Protein 3KKZ (pdb70)

Secondary structure (DSSP, 8-state):
--HHHHHHHHHHHHHH---SSS--HHHHHHHHTT-----TT-EEEEET-TT-S----GGG-SSEEEEEES-HHHHHHHHHHHHHTT-TTTEEEEE------PPTT-EEEEEESS-GGGT-HHHHHHHHGGGEEEEEEEEEEEEEESSS---HHHHHH----TT-EEHHHHHHHHHHTTEEEEEEEEPPGGGTIIIIIHHHHHHHHHHHHHTTT-HHHHHH--HHHHHHHHHHHTTTEEEEEEEEEE-GGG-/-HHHHHHHHT---SSS--HHHHHHHHTT-----TT-EEEEET-TT-S---TGGG-SSEEEEEES-HHHHHHHHHHHHHTT-TTTEEEEE------PPTT-EEEEEESS-GGGT-HHHHHHHHGGGEEEEEEEEEEEEEESSS---HHHHHH----TT-EEHHHHHHHHHHTTEEEEEEEEPPGGGTIIIIIHHHHHHHHHHHHHTTT-HHHHHH--HHHHHHHHHHHTTSEEEEEEEEEE-GGG-

Solvent-accessible surface area: 21771 Å² total

Nearest PDB structures (foldseek):
  3kkz-assembly1_A  TM=1.004E+00  e=1.941E-53  Bacteroides fragilis NCTC 9343
  3t7s-assembly2_B  TM=9.713E-01  e=1.659E-38  Phocaeicola vulgatus ATCC 8482
  5gm2-assembly3_O  TM=7.919E-01  e=3.895E-16  Streptomyces blastmyceticus
  5wp5-assembly2_B  TM=7.271E-01  e=6.766E-17  Arabidopsis thaliana
  5wp4-assembly1_A  TM=7.061E-01  e=1.127E-15  Arabidopsis thaliana

Radius of gyration: 24.98 Å; Cα contacts (8 Å, |Δi|>4): 910; chains: 2; bounding box: 91×55×48 Å

B-factor: mean 27.11, std 12.51, range [10.56, 92.95]

Sequence (496 aa):
KTIHDFELNLICDFFSNERQGPGSPEVTLKALSFIDNLTEKSLIADIGCGTGGQTVLAGHVTGQVTGLDFLSGFIDIFNRNARQSGLQNRVTGIVGSDDLPFRNEELDLIWSEGAIYNIGFERGLNEWRKYLKKGGYLAVSECSWFTDERPAEINDFWDAYPEIDTIPNQVAKIHKAGYLPVATFILPENCWTDHYFTPKVAAQKIFLTKYAGNKIAEEFSLQSIEEELYHKYKEYYGYTFFIAKKIRLLEELNLICDFFSNERQGPGSPEVTLKALSFIDNLTEKSLIADIGCGTGGQTVLAGHVTGQVTGLDFLSGFIDIFNRNARQSGLQNRVTGIVGSDDLPFRNEELDLIWSEGAIYNIGFERGLNEWRKYLKKGGYLAVSECSWFTDERPAEINDFWDAYPEIDTIPNQVAKIHKAGYLPVATFILPENCWTDHYFTPKVAAQKIFLTKYAGNKIAEEFSLQSIEEELYHKYKEYYGYTFFIAKKIRLLE

CATH classification: 3.40.50.150

Organism: Bacteroides fragilis (strain ATCC 25285 / DSM 2151 / CCUG 4856 / JCM 11019 / LMG 10263 / NCTC 9343 / Onslow / VPI 2553 / EN-2) (NCBI:txid272559)

InterPro domains:
  IPR029063 S-adenosyl-L-methionine-dependent methyltransferase superfamily [G3DSA:3.40.50.150] (1-258)
  IPR029063 S-adenosyl-L-methionine-dependent methyltransferase superfamily [SSF53335] (15-256)
  IPR041698 Methyltransferase domain 25 [PF13649] (50-144)
  IPR051052 Diverse substrate methyltransferase [PTHR44942] (40-235)

Structure (mmCIF, N/CA/C/O backbone):
data_3KKZ
#
_entry.id   3KKZ
#
_cell.length_a   136.741
_cell.length_b   58.068
_cell.length_c   70.158
_cell.angle_alpha   90.00
_cell.angle_beta   98.27
_cell.angle_gamma   90.00
#
_symmetry.space_group_name_H-M   'C 1 2 1'
#
loop_
_entity.id
_entity.type
_entity.pdbx_description
1 polymer 'uncharacterized protein Q5LES9'
2 non-polymer S-ADENOSYLMETHIONINE
3 water water
#
loop_
_atom_site.group_PDB
_atom_site.id
_atom_site.type_symbol
_atom_site.label_atom_id
_atom_site.label_alt_id
_atom_site.label_comp_id
_atom_site.label_asym_id
_atom_site.label_entity_id
_atom_site.label_seq_id
_atom_site.pdbx_PDB_ins_code
_atom_site.Cartn_x
_atom_site.Cartn_y
_atom_site.Cartn_z
_atom_site.occupancy
_atom_site.B_iso_or_equiv
_atom_site.auth_seq_id
_atom_site.auth_comp_id
_atom_site.auth_asym_id
_atom_site.auth_atom_id
_atom_site.pdbx_PDB_model_num
ATOM 1 N N . LYS A 1 6 ? 58.346 47.986 8.697 1.00 63.71 6 LYS A N 1
ATOM 2 C CA . LYS A 1 6 ? 59.269 47.777 7.589 1.00 63.36 6 LYS A CA 1
ATOM 3 C C . LYS A 1 6 ? 58.866 48.633 6.392 1.00 62.86 6 LYS A C 1
ATOM 4 O O . LYS A 1 6 ? 59.519 48.613 5.348 1.00 61.95 6 LYS A O 1
ATOM 6 N N . THR A 1 7 ? 57.781 49.382 6.554 1.00 60.28 7 THR A N 1
ATOM 7 C CA . THR A 1 7 ? 57.308 50.285 5.517 1.00 58.73 7 THR A CA 1
ATOM 8 C C . THR A 1 7 ? 57.405 51.714 6.030 1.00 56.02 7 THR A C 1
ATOM 9 O O . THR A 1 7 ? 57.678 51.936 7.210 1.00 56.31 7 THR A O 1
ATOM 13 N N . ILE A 1 8 ? 57.177 52.683 5.150 1.00 52.33 8 ILE A N 1
ATOM 14 C CA . ILE A 1 8 ? 57.051 54.065 5.590 1.00 50.88 8 ILE A CA 1
ATOM 15 C C . ILE A 1 8 ? 55.866 54.168 6.552 1.00 50.24 8 ILE A C 1
ATOM 16 O O . ILE A 1 8 ? 55.896 54.942 7.509 1.00 48.87 8 ILE A O 1
ATOM 21 N N . HIS A 1 9 ? 54.838 53.358 6.305 1.00 50.30 9 HIS A N 1
ATOM 22 C CA . HIS A 1 9 ? 53.617 53.372 7.111 1.00 49.79 9 HIS A CA 1
ATOM 23 C C . HIS A 1 9 ? 53.871 52.949 8.561 1.00 44.55 9 HIS A C 1
ATOM 24 O O . HIS A 1 9 ? 53.322 53.530 9.495 1.00 39.05 9 HIS A O 1
ATOM 31 N N . ASP A 1 10 ? 54.692 51.921 8.743 1.00 44.48 10 ASP A N 1
ATOM 32 C CA . ASP A 1 10 ? 55.036 51.462 10.081 1.00 43.53 10 ASP A CA 1
ATOM 33 C C . ASP A 1 10 ? 55.765 52.563 10.835 1.00 39.18 10 ASP A C 1
ATOM 34 O O . ASP A 1 10 ? 55.495 52.815 12.011 1.00 36.33 10 ASP A O 1
ATOM 39 N N . PHE A 1 11 ? 56.686 53.221 10.143 1.00 37.47 11 PHE A N 1
ATOM 40 C CA . PHE A 1 11 ? 57.389 54.359 10.704 1.00 37.74 11 PHE A CA 1
ATOM 41 C C . PHE A 1 11 ? 56.403 55.501 10.899 1.00 37.32 11 PHE A C 1
ATOM 42 O O . PHE A 1 11 ? 56.486 56.241 11.875 1.00 35.10 11 PHE A O 1
ATOM 50 N N . GLU A 1 12 ? 55.463 55.626 9.964 1.00 37.77 12 GLU A N 1
ATOM 51 C CA . GLU A 1 12 ? 54.423 56.648 10.027 1.00 43.94 12 GLU A CA 1
ATOM 52 C C . GLU A 1 12 ? 53.627 56.592 11.324 1.00 42.20 12 GLU A C 1
ATOM 53 O O . GLU A 1 12 ? 53.478 57.600 12.007 1.00 41.06 12 GLU A O 1
ATOM 59 N N . LEU A 1 13 ? 53.101 55.416 11.652 1.00 43.14 13 LEU A N 1
ATOM 60 C CA . LEU A 1 13 ? 52.305 55.254 12.869 1.00 44.76 13 LEU A CA 1
ATOM 61 C C . LEU A 1 13 ? 53.068 55.769 14.079 1.00 44.92 13 LEU A C 1
ATOM 62 O O . LEU A 1 13 ? 52.496 56.358 14.994 1.00 47.75 13 LEU A O 1
ATOM 67 N N . ASN A 1 14 ? 54.368 55.523 14.066 1.00 43.40 14 ASN A N 1
ATOM 68 C CA . ASN A 1 14 ? 55.302 56.039 15.053 1.00 43.37 14 ASN A CA 1
ATOM 69 C C . ASN A 1 14 ? 55.204 57.565 15.206 1.00 38.92 14 ASN A C 1
ATOM 70 O O . ASN A 1 14 ? 55.041 58.084 16.316 1.00 37.54 14 ASN A O 1
ATOM 75 N N . LEU A 1 15 ? 55.293 58.274 14.086 1.00 34.14 15 LEU A N 1
ATOM 76 C CA . LEU A 1 15 ? 55.174 59.731 14.064 1.00 33.24 15 LEU A CA 1
ATOM 77 C C . LEU A 1 15 ? 53.799 60.213 14.504 1.00 31.21 15 LEU A C 1
ATOM 78 O O . LEU A 1 15 ? 53.681 61.155 15.287 1.00 30.58 15 LEU A O 1
ATOM 83 N N . ILE A 1 16 ? 52.759 59.591 13.963 1.00 29.11 16 ILE A N 1
ATOM 84 C CA . ILE A 1 16 ? 51.399 59.987 14.295 1.00 32.58 16 ILE A CA 1
ATOM 85 C C . ILE A 1 16 ? 51.228 59.956 15.797 1.00 30.99 16 ILE A C 1
ATOM 86 O O . ILE A 1 16 ? 50.746 60.907 16.406 1.00 30.14 16 ILE A O 1
ATOM 91 N N . CYS A 1 17 ? 51.638 58.849 16.396 1.00 33.34 17 CYS A N 1
ATOM 92 C CA . CYS A 1 17 ? 51.510 58.689 17.831 1.00 33.80 17 CYS A CA 1
ATOM 93 C C . CYS A 1 17 ? 52.262 59.792 18.571 1.00 32.14 17 CYS A C 1
ATOM 94 O O . CYS A 1 17 ? 51.706 60.449 19.447 1.00 33.73 17 CYS A O 1
ATOM 97 N N . ASP A 1 18 ? 53.526 59.992 18.206 1.00 29.59 18 ASP A N 1
ATOM 98 C CA . ASP A 1 18 ? 54.351 61.046 18.791 1.00 30.68 18 ASP A CA 1
ATOM 99 C C . ASP A 1 18 ? 53.685 62.412 18.668 1.00 28.49 18 ASP A C 1
ATOM 100 O O . ASP A 1 18 ? 53.542 63.134 19.649 1.00 30.47 18 ASP A O 1
ATOM 105 N N . PHE A 1 19 ? 53.292 62.764 17.450 1.00 24.60 19 PHE A N 1
ATOM 106 C CA . PHE A 1 19 ? 52.686 64.060 17.184 1.00 23.13 19 PHE A CA 1
ATOM 107 C C . PHE A 1 19 ? 51.461 64.288 18.064 1.00 23.94 19 PHE A C 1
ATOM 108 O O . PHE A 1 19 ? 51.345 65.303 18.754 1.00 25.31 19 PHE A O 1
ATOM 116 N N . PHE A 1 20 ? 50.545 63.335 18.032 1.00 22.35 20 PHE A N 1
ATOM 117 C CA . PHE A 1 20 ? 49.248 63.531 18.677 1.00 23.07 20 PHE A CA 1
ATOM 118 C C . PHE A 1 20 ? 49.256 63.237 20.168 1.00 26.63 20 PHE A C 1
ATOM 119 O O . PHE A 1 20 ? 48.316 63.595 20.883 1.00 29.68 20 PHE A O 1
ATOM 127 N N . SER A 1 21 ? 50.312 62.590 20.642 1.00 28.79 21 SER A N 1
ATOM 128 C CA . SER A 1 21 ? 50.413 62.280 22.062 1.00 32.49 21 SER A CA 1
ATOM 129 C C . SER A 1 21 ? 50.437 63.536 22.928 1.00 32.65 21 SER A C 1
ATOM 130 O O . SER A 1 21 ? 50.106 63.487 24.109 1.00 34.36 21 SER A O 1
ATOM 133 N N . ASN A 1 22 ? 50.827 64.659 22.335 1.00 30.36 22 ASN A N 1
ATOM 134 C CA . ASN A 1 22 ? 50.896 65.919 23.065 1.00 30.85 22 ASN A CA 1
ATOM 135 C C . ASN A 1 22 ? 49.625 66.755 22.945 1.00 30.42 22 ASN A C 1
ATOM 136 O O . ASN A 1 22 ? 49.613 67.945 23.270 1.00 33.48 22 ASN A O 1
ATOM 149 N N . GLU A 1 24 ? 45.299 66.955 23.755 1.00 21.07 24 GLU A N 1
ATOM 150 C CA . GLU A 1 24 ? 44.239 66.462 24.616 1.00 21.45 24 GLU A CA 1
ATOM 151 C C . GLU A 1 24 ? 43.176 65.729 23.796 1.00 18.61 24 GLU A C 1
ATOM 152 O O . GLU A 1 24 ? 42.495 64.845 24.306 1.00 18.33 24 GLU A O 1
ATOM 158 N N . ARG A 1 25 ? 43.038 66.112 22.529 1.00 17.83 25 ARG A N 1
ATOM 159 C CA . ARG A 1 25 ? 42.136 65.451 21.589 1.00 16.28 25 ARG A CA 1
ATOM 160 C C . ARG A 1 25 ? 42.885 65.207 20.288 1.00 16.47 25 ARG A C 1
ATOM 161 O O . ARG A 1 25 ? 43.807 65.956 19.950 1.00 19.01 25 ARG A O 1
ATOM 169 N N . GLN A 1 26 ? 42.469 64.186 19.542 1.00 15.23 26 GLN A N 1
ATOM 170 C CA . GLN A 1 26 ? 43.122 63.867 18.271 1.00 15.79 26 GLN A CA 1
ATOM 171 C C . GLN A 1 26 ? 42.196 64.052 17.072 1.00 17.79 26 GLN A C 1
ATOM 172 O O . GLN A 1 26 ? 42.493 63.605 15.961 1.00 20.53 26 GLN A O 1
ATOM 178 N N . GLY A 1 27 ? 41.088 64.746 17.298 1.00 18.04 27 GLY A N 1
ATOM 179 C CA . GLY A 1 27 ? 40.177 65.106 16.223 1.00 17.35 27 GLY A CA 1
ATOM 180 C C . GLY A 1 27 ? 39.231 66.194 16.706 1.00 17.60 27 GLY A C 1
ATOM 181 O O . GLY A 1 27 ? 39.235 66.541 17.886 1.00 19.20 27 GLY A O 1
ATOM 182 N N . PRO A 1 28 ? 38.419 66.740 15.796 1.00 15.05 28 PRO A N 1
ATOM 183 C CA . PRO A 1 28 ? 37.489 67.820 16.148 1.00 15.71 28 PRO A CA 1
ATOM 184 C C . PRO A 1 28 ? 36.513 67.391 17.235 1.00 14.85 28 PRO A C 1
ATOM 185 O O . PRO A 1 28 ? 36.059 66.248 17.239 1.00 16.70 28 PRO A O 1
ATOM 189 N N . GLY A 1 29 ? 36.206 68.305 18.145 1.00 14.59 29 GLY A N 1
ATOM 190 C CA . GLY A 1 29 ? 35.267 68.026 19.218 1.00 13.90 29 GLY A CA 1
ATOM 191 C C . GLY A 1 29 ? 35.379 69.074 20.302 1.00 15.46 29 GLY A C 1
ATOM 192 O O . GLY A 1 29 ? 36.167 70.014 20.188 1.00 18.18 29 GLY A O 1
ATOM 193 N N . SER A 1 30 ? 34.587 68.917 21.356 1.00 14.68 30 SER A N 1
ATOM 194 C CA . SER A 1 30 ? 34.708 69.756 22.542 1.00 16.44 30 SER A CA 1
ATOM 195 C C . SER A 1 30 ? 33.987 69.070 23.693 1.00 15.21 30 SER A C 1
ATOM 196 O O . SER A 1 30 ? 33.150 68.201 23.472 1.00 14.42 30 SER A O 1
ATOM 199 N N . PRO A 1 31 ? 34.323 69.440 24.934 1.00 14.11 31 PRO A N 1
ATOM 200 C CA . PRO A 1 31 ? 33.597 68.823 26.044 1.00 14.24 31 PRO A CA 1
ATOM 201 C C . PRO A 1 31 ? 32.105 69.121 25.920 1.00 14.94 31 PRO A C 1
ATOM 202 O O . PRO A 1 31 ? 31.278 68.254 26.213 1.00 15.05 31 PRO A O 1
ATOM 206 N N . GLU A 1 32 ? 31.768 70.329 25.469 1.00 14.57 32 GLU A N 1
ATOM 207 C CA . GLU A 1 32 ? 30.365 70.717 25.325 1.00 16.61 32 GLU A CA 1
ATOM 208 C C . GLU A 1 32 ? 29.633 69.801 24.339 1.00 14.70 32 GLU A C 1
ATOM 209 O O . GLU A 1 32 ? 28.494 69.381 24.570 1.00 15.06 32 GLU A O 1
ATOM 215 N N . VAL A 1 33 ? 30.295 69.487 23.236 1.00 15.02 33 VAL A N 1
ATOM 216 C CA . VAL A 1 33 ? 29.709 68.612 22.230 1.00 13.69 33 VAL A CA 1
ATOM 217 C C . VAL A 1 33 ? 29.549 67.185 22.749 1.00 12.72 33 VAL A C 1
ATOM 218 O O . VAL A 1 33 ? 28.514 66.551 22.541 1.00 12.50 33 VAL A O 1
ATOM 222 N N . THR A 1 34 ? 30.561 66.681 23.444 1.00 11.86 34 THR A N 1
ATOM 223 C CA . THR A 1 34 ? 30.462 65.348 24.019 1.00 12.56 34 THR A CA 1
ATOM 224 C C . THR A 1 34 ? 29.262 65.271 24.960 1.00 12.14 34 THR A C 1
ATOM 225 O O . THR A 1 34 ? 28.472 64.321 24.910 1.00 12.79 34 THR A O 1
ATOM 229 N N . LEU A 1 35 ? 29.111 66.286 25.803 1.00 12.30 35 LEU A N 1
ATOM 230 C CA . LEU A 1 35 ? 28.004 66.294 26.761 1.00 13.22 35 LEU A CA 1
ATOM 231 C C . LEU A 1 35 ? 26.651 66.531 26.093 1.00 15.53 35 LEU A C 1
ATOM 232 O O . LEU A 1 35 ? 25.627 66.031 26.571 1.00 15.53 35 LEU A O 1
ATOM 237 N N . LYS A 1 36 ? 26.640 67.289 24.996 1.00 13.73 36 LYS A N 1
ATOM 238 C CA . LYS A 1 36 ? 25.404 67.491 24.247 1.00 13.58 36 LYS A CA 1
ATOM 239 C C . LYS A 1 36 ? 24.940 66.156 23.668 1.00 13.20 36 LYS A C 1
ATOM 240 O O . LYS A 1 36 ? 23.761 65.814 23.734 1.00 14.66 36 LYS A O 1
ATOM 246 N N . ALA A 1 37 ? 25.869 65.385 23.112 1.00 12.58 37 ALA A N 1
ATOM 247 C CA . ALA A 1 37 ? 25.518 64.061 22.608 1.00 11.16 37 ALA A CA 1
ATOM 248 C C . ALA A 1 37 ? 24.989 63.174 23.739 1.00 11.29 37 ALA A C 1
ATOM 249 O O . ALA A 1 37 ? 23.992 62.471 23.576 1.00 13.67 37 ALA A O 1
ATOM 251 N N . LEU A 1 38 ? 25.653 63.233 24.893 1.00 11.25 38 LEU A N 1
ATOM 252 C CA . LEU A 1 38 ? 25.302 62.408 26.044 1.00 11.67 38 LEU A CA 1
ATOM 253 C C . LEU A 1 38 ? 23.894 62.749 26.532 1.00 13.33 38 LEU A C 1
ATOM 254 O O . LEU A 1 38 ? 23.179 61.885 27.046 1.00 15.00 38 LEU A O 1
ATOM 259 N N . SER A 1 39 ? 23.492 64.003 26.346 1.00 12.61 39 SER A N 1
ATOM 260 C CA . SER A 1 39 ? 22.200 64.477 26.855 1.00 14.29 39 SER A CA 1
ATOM 261 C C . SER A 1 39 ? 21.009 63.796 26.183 1.00 14.88 39 SER A C 1
ATOM 262 O O . SER A 1 39 ? 19.875 63.891 26.668 1.00 19.41 39 SER A O 1
ATOM 265 N N . PHE A 1 40 ? 21.260 63.105 25.073 1.00 13.79 40 PHE A N 1
ATOM 266 C CA . PHE A 1 40 ? 20.185 62.438 24.345 1.00 15.61 40 PHE A CA 1
ATOM 267 C C . PHE A 1 40 ? 20.070 60.964 24.711 1.00 17.73 40 PHE A C 1
ATOM 268 O O . PHE A 1 40 ? 19.182 60.263 24.219 1.00 20.25 40 PHE A O 1
ATOM 276 N N . ILE A 1 41 ? 20.961 60.494 25.578 1.00 16.21 41 ILE A N 1
ATOM 277 C CA . ILE A 1 41 ? 20.957 59.086 25.966 1.00 18.71 41 ILE A CA 1
ATOM 278 C C . ILE A 1 41 ? 20.251 58.898 27.309 1.00 18.70 41 ILE A C 1
ATOM 279 O O . ILE A 1 41 ? 20.702 59.392 28.330 1.00 19.43 41 ILE A O 1
ATOM 284 N N . ASP A 1 42 ? 19.136 58.179 27.300 1.00 20.55 42 ASP A N 1
ATOM 285 C CA . ASP A 1 42 ? 18.256 58.164 28.471 1.00 24.32 42 ASP A CA 1
ATOM 286 C C . ASP A 1 42 ? 18.232 56.827 29.196 1.00 28.73 42 ASP A C 1
ATOM 287 O O . ASP A 1 42 ? 17.399 56.619 30.082 1.00 34.13 42 ASP A O 1
ATOM 292 N N . ASN A 1 43 ? 19.140 55.927 28.831 1.00 28.28 43 ASN A N 1
ATOM 293 C CA . ASN A 1 43 ? 19.079 54.546 29.305 1.00 30.14 43 ASN A CA 1
ATOM 294 C C . ASN A 1 43 ? 20.100 54.179 30.387 1.00 26.86 43 ASN A C 1
ATOM 295 O O . ASN A 1 43 ? 20.092 53.050 30.878 1.00 28.31 43 ASN A O 1
ATOM 300 N N . LEU A 1 44 ? 20.958 55.122 30.772 1.00 22.32 44 LEU A N 1
ATOM 301 C CA . LEU A 1 44 ? 22.140 54.785 31.574 1.00 20.28 44 LEU A CA 1
ATOM 302 C C . LEU A 1 44 ? 21.932 54.711 33.085 1.00 21.11 44 LEU A C 1
ATOM 303 O O . LEU A 1 44 ? 21.176 55.493 33.671 1.00 22.92 44 LEU A O 1
ATOM 308 N N . THR A 1 45 ? 22.611 53.753 33.705 1.00 21.08 45 THR A N 1
ATOM 309 C CA . THR A 1 45 ? 22.634 53.633 35.156 1.00 22.36 45 THR A CA 1
ATOM 310 C C . THR A 1 45 ? 24.023 53.219 35.607 1.00 23.71 45 THR A C 1
ATOM 311 O O . THR A 1 45 ? 24.936 53.060 34.794 1.00 23.27 45 THR A O 1
ATOM 315 N N . GLU A 1 46 ? 24.160 53.011 36.911 1.00 23.60 46 GLU A N 1
ATOM 316 C CA . GLU A 1 46 ? 25.418 52.605 37.509 1.00 27.04 46 GLU A CA 1
ATOM 317 C C . GLU A 1 46 ? 25.872 51.248 36.966 1.00 24.81 46 GLU A C 1
ATOM 318 O O . GLU A 1 46 ? 27.051 50.912 37.013 1.00 24.93 46 GLU A O 1
ATOM 324 N N . LYS A 1 47 ? 24.934 50.472 36.438 1.00 22.68 47 LYS A N 1
ATOM 325 C CA . LYS A 1 47 ? 25.247 49.137 35.942 1.00 23.22 47 LYS A CA 1
ATOM 326 C C . LYS A 1 47 ? 25.554 49.119 34.446 1.00 21.04 47 LYS A C 1
ATOM 327 O O . LYS A 1 47 ? 25.826 48.054 33.874 1.00 20.31 47 LYS A O 1
ATOM 333 N N . SER A 1 48 ? 25.508 50.286 33.809 1.00 19.22 48 SER A N 1
ATOM 334 C CA . SER A 1 48 ? 25.695 50.346 32.359 1.00 18.02 48 SER A CA 1
ATOM 335 C C . SER A 1 48 ? 27.135 50.054 31.961 1.00 18.40 48 SER A C 1
ATOM 336 O O . SER A 1 48 ? 28.077 50.404 32.680 1.00 20.68 48 SER A O 1
ATOM 339 N N . LEU A 1 49 ? 27.292 49.419 30.804 1.00 17.15 49 LEU A N 1
ATOM 340 C CA . LEU A 1 49 ? 28.609 49.169 30.227 1.00 16.35 49 LEU A CA 1
ATOM 341 C C . LEU A 1 49 ? 28.740 49.993 28.961 1.00 16.81 49 LEU A C 1
ATOM 342 O O . LEU A 1 49 ? 27.920 49.877 28.051 1.00 16.97 49 LEU A O 1
ATOM 347 N N . ILE A 1 50 ? 29.788 50.807 28.904 1.00 15.71 50 ILE A N 1
ATOM 348 C CA . ILE A 1 50 ? 29.984 51.751 27.821 1.00 15.03 50 ILE A CA 1
ATOM 349 C C . I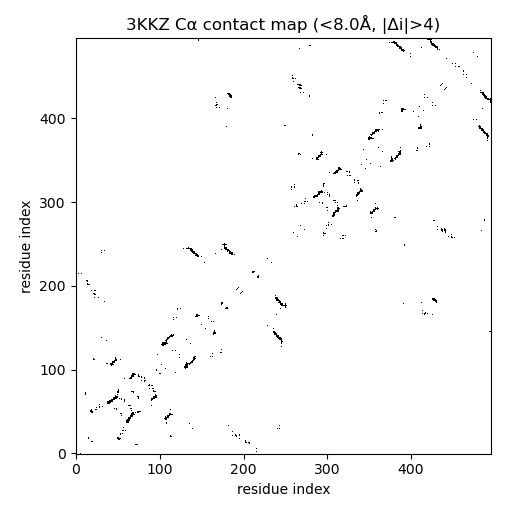LE A 1 50 ? 31.345 51.494 27.181 1.00 14.96 50 ILE A C 1
ATOM 350 O O . ILE A 1 50 ? 32.317 51.219 27.879 1.00 17.52 50 ILE A O 1
ATOM 355 N N . ALA A 1 51 ? 31.414 51.559 25.855 1.00 13.74 51 ALA A N 1
ATOM 356 C CA . ALA A 1 51 ? 32.700 51.456 25.167 1.00 13.00 51 ALA A CA 1
ATOM 357 C C . ALA A 1 51 ? 32.895 52.662 24.263 1.00 14.18 51 ALA A C 1
ATOM 358 O O . ALA A 1 51 ? 31.955 53.118 23.618 1.00 17.43 51 ALA A O 1
ATOM 360 N N . ASP A 1 52 ? 34.119 53.171 24.217 1.00 15.45 52 ASP A N 1
ATOM 361 C CA . ASP A 1 52 ? 34.471 54.282 23.341 1.00 12.81 52 ASP A CA 1
ATOM 362 C C . ASP A 1 52 ? 35.504 53.757 22.341 1.00 12.71 52 ASP A C 1
ATOM 363 O O . ASP A 1 52 ? 36.632 53.439 22.713 1.00 14.45 52 ASP A O 1
ATOM 368 N N . ILE A 1 53 ? 35.093 53.649 21.078 1.00 12.44 53 ILE A N 1
ATOM 369 C CA . ILE A 1 53 ? 35.880 52.985 20.039 1.00 13.55 53 ILE A CA 1
ATOM 370 C C . ILE A 1 53 ? 36.729 53.993 19.272 1.00 14.10 53 ILE A C 1
ATOM 371 O O . ILE A 1 53 ? 36.226 55.028 18.850 1.00 14.34 53 ILE A O 1
ATOM 376 N N . GLY A 1 54 ? 38.012 53.685 19.080 1.00 14.36 54 GLY A N 1
ATOM 377 C CA . GLY A 1 54 ? 38.939 54.651 18.510 1.00 13.83 54 GLY A CA 1
ATOM 378 C C . GLY A 1 54 ? 39.112 55.848 19.430 1.00 15.10 54 GLY A C 1
ATOM 379 O O . GLY A 1 54 ? 39.105 56.996 18.980 1.00 15.47 54 GLY A O 1
ATOM 380 N N . CYS A 1 55 ? 39.289 55.571 20.721 1.00 15.65 55 CYS A N 1
ATOM 381 C CA . CYS A 1 55 ? 39.255 56.597 21.761 1.00 14.44 55 CYS A CA 1
ATOM 382 C C . CYS A 1 55 ? 40.465 57.537 21.783 1.00 13.58 55 CYS A C 1
ATOM 383 O O . CYS A 1 55 ? 40.431 58.569 22.452 1.00 14.57 55 CYS A O 1
ATOM 386 N N . GLY A 1 56 ? 41.532 57.192 21.069 1.00 14.31 56 GLY A N 1
ATOM 387 C CA . GLY A 1 56 ? 42.738 58.003 21.139 1.00 14.46 56 GLY A CA 1
ATOM 388 C C . GLY A 1 56 ? 43.273 58.014 22.562 1.00 15.69 56 GLY A C 1
ATOM 389 O O . GLY A 1 56 ? 43.246 56.987 23.247 1.00 16.81 56 GLY A O 1
ATOM 390 N N . THR A 1 57 ? 43.748 59.170 23.019 1.00 14.18 57 THR A N 1
ATOM 391 C CA . THR A 1 57 ? 44.236 59.292 24.388 1.00 14.17 57 THR A CA 1
ATOM 392 C C . THR A 1 57 ? 43.091 59.419 25.395 1.00 14.49 57 THR A C 1
ATOM 393 O O . THR A 1 57 ? 43.328 59.451 26.605 1.00 16.17 57 THR A O 1
ATOM 397 N N . GLY A 1 58 ? 41.858 59.513 24.902 1.00 15.41 58 GLY A N 1
ATOM 398 C CA . GLY A 1 58 ? 40.697 59.489 25.780 1.00 14.89 58 GLY A CA 1
ATOM 399 C C . GLY A 1 58 ? 40.223 60.829 26.321 1.00 14.39 58 GLY A C 1
ATOM 400 O O . GLY A 1 58 ? 39.554 60.881 27.355 1.00 15.96 58 GLY A O 1
ATOM 401 N N . GLY A 1 59 ? 40.543 61.916 25.629 1.00 13.44 59 GLY A N 1
ATOM 402 C CA . GLY A 1 59 ? 40.085 63.226 26.067 1.00 15.90 59 GLY A CA 1
ATOM 403 C C . GLY A 1 59 ? 38.573 63.243 26.239 1.00 16.03 59 GLY A C 1
ATOM 404 O O . GLY A 1 59 ? 38.056 63.618 27.305 1.00 16.75 59 GLY A O 1
ATOM 405 N N . GLN A 1 60 ? 37.857 62.824 25.195 1.00 14.64 60 GLN A N 1
ATOM 406 C CA . GLN A 1 60 ? 36.393 62.767 25.260 1.00 12.81 60 GLN A CA 1
ATOM 407 C C . GLN A 1 60 ? 35.910 61.687 26.233 1.00 13.60 60 GLN A C 1
ATOM 408 O O . GLN A 1 60 ? 34.852 61.824 26.844 1.00 13.93 60 GLN A O 1
ATOM 414 N N . THR A 1 61 ? 36.696 60.625 26.399 1.00 14.00 61 THR A N 1
ATOM 415 C CA . THR A 1 61 ? 36.282 59.518 27.255 1.00 13.91 61 THR A CA 1
ATOM 416 C C . THR A 1 61 ? 36.288 59.976 28.702 1.00 15.13 61 THR A C 1
ATOM 417 O O . THR A 1 61 ? 35.435 59.565 29.496 1.00 17.54 61 THR A O 1
ATOM 429 N N . VAL A 1 63 ? 35.762 63.038 29.744 1.00 15.82 63 VAL A N 1
ATOM 430 C CA . VAL A 1 63 ? 34.587 63.896 29.881 1.00 16.17 63 VAL A CA 1
ATOM 431 C C . VAL A 1 63 ? 33.337 63.038 30.068 1.00 14.86 63 VAL A C 1
ATOM 432 O O . VAL A 1 63 ? 32.516 63.279 30.961 1.00 17.32 63 VAL A O 1
ATOM 436 N N . LEU A 1 64 ? 33.201 62.027 29.224 1.00 14.08 64 LEU A N 1
ATOM 437 C CA . LEU A 1 64 ? 32.087 61.084 29.321 1.00 15.71 64 LEU A CA 1
ATOM 438 C C . LEU A 1 64 ? 32.081 60.447 30.714 1.00 18.73 64 LEU A C 1
ATOM 439 O O . LEU A 1 64 ? 31.065 60.431 31.413 1.00 18.59 64 LEU A O 1
ATOM 444 N N . ALA A 1 65 ? 33.231 59.927 31.122 1.00 18.38 65 ALA A N 1
ATOM 445 C CA . ALA A 1 65 ? 33.336 59.210 32.392 1.00 19.68 65 ALA A CA 1
ATOM 446 C C . ALA A 1 65 ? 32.925 60.055 33.589 1.00 22.37 65 ALA A C 1
ATOM 447 O O . ALA A 1 65 ? 32.378 59.531 34.570 1.00 25.28 65 ALA A O 1
ATOM 449 N N . GLY A 1 66 ? 33.193 61.356 33.514 1.00 21.70 66 GLY A N 1
ATOM 450 C CA . GLY A 1 66 ? 32.856 62.264 34.598 1.00 22.67 66 GLY A CA 1
ATOM 451 C C . GLY A 1 66 ? 31.369 62.567 34.706 1.00 21.91 66 GLY A C 1
ATOM 452 O O . GLY A 1 66 ? 30.918 63.179 35.682 1.00 24.91 66 GLY A O 1
ATOM 453 N N . HIS A 1 67 ? 30.603 62.130 33.712 1.00 18.24 67 HIS A N 1
ATOM 454 C CA . HIS A 1 67 ? 29.187 62.478 33.639 1.00 17.90 67 HIS A CA 1
ATOM 455 C C . HIS A 1 67 ? 28.286 61.258 33.487 1.00 18.93 67 HIS A C 1
ATOM 456 O O . HIS A 1 67 ? 27.085 61.378 33.219 1.00 22.01 67 HIS A O 1
ATOM 463 N N . VAL A 1 68 ? 28.877 60.082 33.662 1.00 17.09 68 VAL A N 1
ATOM 464 C CA . VAL A 1 68 ? 28.115 58.842 33.760 1.00 17.31 68 VAL A CA 1
ATOM 465 C C . VAL A 1 68 ? 28.591 58.082 34.990 1.00 18.29 68 VAL A C 1
ATOM 466 O O . VAL A 1 68 ? 29.693 58.327 35.497 1.00 20.23 68 VAL A O 1
ATOM 470 N N . THR A 1 69 ? 27.766 57.158 35.468 1.00 18.01 69 THR A N 1
ATOM 471 C CA . THR A 1 69 ? 28.104 56.382 36.659 1.00 20.13 69 THR A CA 1
ATOM 472 C C . THR A 1 69 ? 28.593 54.962 36.347 1.00 20.45 69 THR A C 1
ATOM 473 O O . THR A 1 69 ? 29.143 54.285 37.216 1.00 22.62 69 THR A O 1
ATOM 477 N N . GLY A 1 70 ? 28.405 54.512 35.110 1.00 18.70 70 GLY A N 1
ATOM 478 C CA . GLY A 1 70 ? 28.750 53.147 34.745 1.00 18.78 70 GLY A CA 1
ATOM 479 C C . GLY A 1 70 ? 30.207 52.935 34.378 1.00 18.24 70 GLY A C 1
ATOM 480 O O . GLY A 1 70 ? 31.049 53.797 34.612 1.00 19.50 70 GLY A O 1
ATOM 481 N N . GLN A 1 71 ? 30.502 51.775 33.801 1.00 18.30 71 GLN A N 1
ATOM 482 C CA . GLN A 1 71 ? 31.871 51.424 33.432 1.00 17.85 71 GLN A CA 1
ATOM 483 C C . GLN A 1 71 ? 32.146 51.878 32.015 1.00 17.48 71 GLN A C 1
ATOM 484 O O . GLN A 1 71 ? 31.293 51.727 31.139 1.00 18.56 71 GLN A O 1
ATOM 490 N N . VAL A 1 72 ? 33.330 52.435 31.786 1.00 16.88 72 VAL A N 1
ATOM 491 C CA . VAL A 1 72 ? 33.684 52.901 30.453 1.00 16.46 72 VAL A CA 1
ATOM 492 C C . VAL A 1 72 ? 34.982 52.244 30.013 1.00 18.06 72 VAL A C 1
ATOM 493 O O . VAL A 1 72 ? 35.983 52.303 30.728 1.00 21.24 72 VAL A O 1
ATOM 497 N N . THR A 1 73 ? 34.956 51.610 28.847 1.00 18.26 73 THR A N 1
ATOM 498 C CA . THR A 1 73 ? 36.154 51.000 28.278 1.00 17.47 73 THR A CA 1
ATOM 499 C C . THR A 1 73 ? 36.514 51.711 26.992 1.00 17.30 73 THR A C 1
ATOM 500 O O . THR A 1 73 ? 35.717 51.747 26.057 1.00 18.64 73 THR A O 1
ATOM 504 N N . GLY A 1 74 ? 37.713 52.279 26.943 1.00 15.93 74 GLY A N 1
ATOM 505 C CA . GLY A 1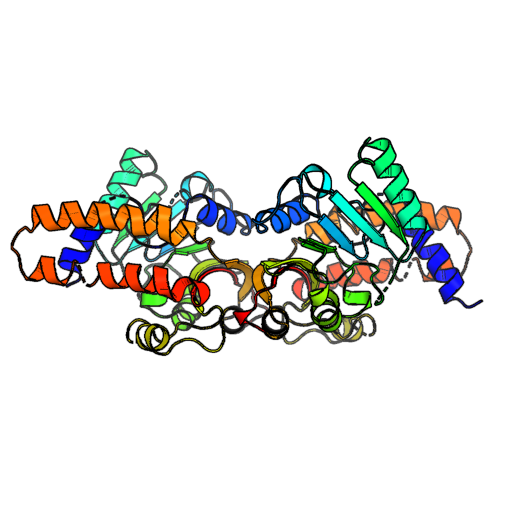 74 ? 38.193 52.898 25.718 1.00 15.50 74 GLY A CA 1
ATOM 506 C C . GLY A 1 74 ? 39.013 51.893 24.937 1.00 15.48 74 GLY A C 1
ATOM 507 O O . GLY A 1 74 ? 39.844 51.181 25.511 1.00 17.69 74 GLY A O 1
ATOM 508 N N . LEU A 1 75 ? 38.788 51.829 23.630 1.00 14.03 75 LEU A N 1
ATOM 509 C CA . LEU A 1 75 ? 39.548 50.915 22.787 1.00 15.08 75 LEU A CA 1
ATOM 510 C C . LEU A 1 75 ? 40.235 51.673 21.662 1.00 15.34 75 LEU A C 1
ATOM 511 O O . LEU A 1 75 ? 39.619 52.498 20.987 1.00 14.57 75 LEU A O 1
ATOM 516 N N . ASP A 1 76 ? 41.520 51.403 21.457 1.00 15.45 76 ASP A N 1
ATOM 517 C CA . ASP A 1 76 ? 42.228 52.035 20.351 1.00 14.92 76 ASP A CA 1
ATOM 518 C C . ASP A 1 76 ? 43.283 51.093 19.802 1.00 16.35 76 ASP A C 1
ATOM 519 O O . ASP A 1 76 ? 43.791 50.239 20.519 1.00 17.20 76 ASP A O 1
ATOM 524 N N . PHE A 1 77 ? 43.603 51.262 18.524 1.00 15.50 77 PHE A N 1
ATOM 525 C CA . PHE A 1 77 ? 44.605 50.444 17.862 1.00 18.72 77 PHE A CA 1
ATOM 526 C C . PHE A 1 77 ? 46.016 50.745 18.366 1.00 18.74 77 PHE A C 1
ATOM 527 O O . PHE A 1 77 ? 46.870 49.859 18.408 1.00 22.68 77 PHE A O 1
ATOM 535 N N . LEU A 1 78 ? 46.263 51.994 18.742 1.00 18.86 78 LEU A N 1
ATOM 536 C CA . LEU A 1 78 ? 47.620 52.418 19.103 1.00 19.14 78 LEU A CA 1
ATOM 537 C C . LEU A 1 78 ? 47.898 52.274 20.596 1.00 18.81 78 LEU A C 1
ATOM 538 O O . LEU A 1 78 ? 47.315 52.989 21.409 1.00 19.84 78 LEU A O 1
ATOM 543 N N . SER A 1 79 ? 48.804 51.364 20.952 1.00 19.80 79 SER A N 1
ATOM 544 C CA . SER A 1 79 ? 49.134 51.119 22.354 1.00 18.74 79 SER A CA 1
ATOM 545 C C . SER A 1 79 ? 49.683 52.377 23.028 1.00 19.61 79 SER A C 1
ATOM 546 O O . SER A 1 79 ? 49.477 52.591 24.225 1.00 20.72 79 SER A O 1
ATOM 549 N N . GLY A 1 80 ? 50.385 53.208 22.263 1.00 17.16 80 GLY A N 1
ATOM 550 C CA . GLY A 1 80 ? 50.879 54.474 22.783 1.00 16.85 80 GLY A CA 1
ATOM 551 C C . GLY A 1 80 ? 49.759 55.385 23.264 1.00 18.11 80 GLY A C 1
ATOM 552 O O . GLY A 1 80 ? 49.887 56.049 24.296 1.00 20.66 80 GLY A O 1
ATOM 553 N N . PHE A 1 81 ? 48.659 55.427 22.516 1.00 18.14 81 PHE A N 1
ATOM 554 C CA . PHE A 1 81 ? 47.496 56.217 22.928 1.00 17.55 81 PHE A CA 1
ATOM 555 C C . PHE A 1 81 ? 46.842 55.612 24.173 1.00 17.38 81 PHE A C 1
ATOM 556 O O . PHE A 1 81 ? 46.433 56.328 25.095 1.00 18.25 81 PHE A O 1
ATOM 564 N N . ILE A 1 82 ? 46.716 54.293 24.183 1.00 15.98 82 ILE A N 1
ATOM 565 C CA . ILE A 1 82 ? 46.114 53.599 25.317 1.00 15.91 82 ILE A CA 1
ATOM 566 C C . ILE A 1 82 ? 46.970 53.742 26.580 1.00 16.93 82 ILE A C 1
ATOM 567 O O . ILE A 1 82 ? 46.439 53.861 27.673 1.00 17.96 82 ILE A O 1
ATOM 572 N N . ASP A 1 83 ? 48.295 53.767 26.430 1.00 17.26 83 ASP A N 1
ATOM 573 C CA . ASP A 1 83 ? 49.162 54.032 27.581 1.00 18.34 83 ASP A CA 1
ATOM 574 C C . ASP A 1 83 ? 48.853 55.403 28.180 1.00 18.72 83 ASP A C 1
ATOM 575 O O . ASP A 1 83 ? 48.815 55.560 29.405 1.00 20.20 83 ASP A O 1
ATOM 580 N N . ILE A 1 84 ? 48.627 56.397 27.321 1.00 17.27 84 ILE A N 1
ATOM 581 C CA . ILE A 1 84 ? 48.297 57.740 27.805 1.00 16.86 84 ILE A CA 1
ATOM 582 C C . ILE A 1 84 ? 46.898 57.768 28.434 1.00 16.95 84 ILE A C 1
ATOM 583 O O . ILE A 1 84 ? 46.685 58.368 29.494 1.00 17.88 84 ILE A O 1
ATOM 588 N N . PHE A 1 85 ? 45.958 57.100 27.777 1.00 16.03 85 PHE A N 1
ATOM 589 C CA . PHE A 1 85 ? 44.591 56.946 28.282 1.00 14.34 85 PHE A CA 1
ATOM 590 C C . PHE A 1 85 ? 44.627 56.419 29.714 1.00 15.98 85 PHE A C 1
ATOM 591 O O . PHE A 1 85 ? 44.014 56.988 30.625 1.00 16.04 85 PHE A O 1
ATOM 599 N N . ASN A 1 86 ? 45.348 55.323 29.913 1.00 15.46 86 ASN A N 1
ATOM 600 C CA . ASN A 1 86 ? 45.400 54.712 31.231 1.00 15.28 86 ASN A CA 1
ATOM 601 C C . ASN A 1 86 ? 46.165 55.556 32.248 1.00 16.95 86 ASN A C 1
ATOM 602 O O . ASN A 1 86 ? 45.809 55.602 33.431 1.00 17.10 86 ASN A O 1
ATOM 607 N N . ARG A 1 87 ? 47.205 56.240 31.784 1.00 18.00 87 ARG A N 1
ATOM 608 C CA . ARG A 1 87 ? 47.937 57.158 32.645 1.00 19.09 87 ARG A CA 1
ATOM 609 C C . ARG A 1 87 ? 47.016 58.265 33.161 1.00 20.38 87 ARG A C 1
ATOM 610 O O . ARG A 1 87 ? 47.071 58.639 34.337 1.00 20.81 87 ARG A O 1
ATOM 618 N N . ASN A 1 88 ? 46.163 58.783 32.283 1.00 20.74 88 ASN A N 1
ATOM 619 C CA . ASN A 1 88 ? 45.256 59.857 32.667 1.00 20.31 88 ASN A CA 1
ATOM 620 C C . ASN A 1 88 ? 44.143 59.383 33.597 1.00 18.71 88 ASN A C 1
ATOM 621 O O . ASN A 1 88 ? 43.757 60.092 34.533 1.00 20.56 88 ASN A O 1
ATOM 626 N N . ALA A 1 89 ? 43.628 58.187 33.335 1.00 17.54 89 ALA A N 1
ATOM 627 C CA . ALA A 1 89 ? 42.626 57.579 34.208 1.00 17.22 89 ALA A CA 1
ATOM 628 C C . ALA A 1 89 ? 43.225 57.357 35.593 1.00 17.78 89 ALA A C 1
ATOM 629 O O . ALA A 1 89 ? 42.568 57.581 36.610 1.00 18.20 89 ALA A O 1
ATOM 631 N N . ARG A 1 90 ? 44.482 56.918 35.627 1.00 17.32 90 ARG A N 1
ATOM 632 C CA . ARG A 1 90 ? 45.174 56.722 36.896 1.00 18.82 90 ARG A CA 1
ATOM 633 C C . ARG A 1 90 ? 45.328 58.050 37.649 1.00 19.65 90 ARG A C 1
ATOM 634 O O . ARG A 1 90 ? 45.079 58.126 38.859 1.00 20.67 90 ARG A O 1
ATOM 642 N N . GLN A 1 91 ? 45.723 59.099 36.933 1.00 19.11 91 GLN A N 1
ATOM 643 C CA . GLN A 1 91 ? 45.864 60.419 37.541 1.00 20.64 91 GLN A CA 1
ATOM 644 C C . GLN A 1 91 ? 44.570 60.862 38.205 1.00 22.80 91 GLN A C 1
ATOM 645 O O . GLN A 1 91 ? 44.588 61.436 39.295 1.00 24.47 91 GLN A O 1
ATOM 651 N N . SER A 1 92 ? 43.451 60.591 37.538 1.00 23.64 92 SER A N 1
ATOM 652 C CA . SER A 1 92 ? 42.136 61.013 38.021 1.00 22.59 92 SER A CA 1
ATOM 653 C C . SER A 1 92 ? 41.510 60.072 39.047 1.00 22.91 92 SER A C 1
ATOM 654 O O . SER A 1 92 ? 40.421 60.353 39.552 1.00 24.13 92 SER A O 1
ATOM 657 N N . GLY A 1 93 ? 42.184 58.961 39.345 1.00 20.65 93 GLY A N 1
ATOM 658 C CA . GLY A 1 93 ? 41.662 57.977 40.282 1.00 18.83 93 GLY A CA 1
ATOM 659 C C . GLY A 1 93 ? 40.417 57.277 39.762 1.00 20.88 93 GLY A C 1
ATOM 660 O O . GLY A 1 93 ? 39.557 56.852 40.542 1.00 23.48 93 GLY A O 1
ATOM 661 N N . LEU A 1 94 ? 40.323 57.138 38.443 1.00 18.55 94 LEU A N 1
ATOM 662 C CA . LEU A 1 94 ? 39.113 56.604 37.813 1.00 18.86 94 LEU A CA 1
ATOM 663 C C . LEU A 1 94 ? 39.214 55.139 37.410 1.00 17.16 94 LEU A C 1
ATOM 664 O O . LEU A 1 94 ? 38.315 54.618 36.751 1.00 18.68 94 LEU A O 1
ATOM 669 N N . GLN A 1 95 ? 40.290 54.457 37.780 1.00 15.24 95 GLN A N 1
ATOM 670 C CA . GLN A 1 95 ? 40.513 53.134 37.194 1.00 16.44 95 GLN A CA 1
ATOM 671 C C . GLN A 1 95 ? 39.568 52.028 37.661 1.00 16.76 95 GLN A C 1
ATOM 672 O O . GLN A 1 95 ? 39.567 50.940 37.083 1.00 17.57 95 GLN A O 1
ATOM 678 N N . ASN A 1 96 ? 38.760 52.295 38.687 1.00 17.86 96 ASN A N 1
ATOM 679 C CA . ASN A 1 96 ? 37.703 51.354 39.048 1.00 18.78 96 ASN A CA 1
ATOM 680 C C . ASN A 1 96 ? 36.642 51.257 37.959 1.00 20.16 96 ASN A C 1
ATOM 681 O O . ASN A 1 96 ? 35.949 50.249 37.856 1.00 23.43 96 ASN A O 1
ATOM 686 N N . ARG A 1 97 ? 36.505 52.314 37.165 1.00 18.84 97 ARG A N 1
ATOM 687 C CA . ARG A 1 97 ? 35.418 52.396 36.190 1.00 19.67 97 ARG A CA 1
ATOM 688 C C . ARG A 1 97 ? 35.918 52.626 34.771 1.00 19.77 97 ARG A C 1
ATOM 689 O O . ARG A 1 97 ? 35.181 52.402 33.820 1.00 22.67 97 ARG A O 1
ATOM 697 N N . VAL A 1 98 ? 37.155 53.101 34.623 1.00 17.31 98 VAL A N 1
ATOM 698 C CA . VAL A 1 98 ? 37.630 53.539 33.313 1.00 18.33 98 VAL A CA 1
ATOM 699 C C . VAL A 1 98 ? 38.901 52.802 32.917 1.00 17.19 98 VAL A C 1
ATOM 700 O O . VAL A 1 98 ? 39.912 52.880 33.608 1.00 20.02 98 VAL A O 1
ATOM 704 N N . THR A 1 99 ? 38.841 52.086 31.802 1.00 15.74 99 THR A N 1
ATOM 705 C CA . THR A 1 99 ? 39.943 51.230 31.381 1.00 15.95 99 THR A CA 1
ATOM 706 C C . THR A 1 99 ? 40.188 51.393 29.893 1.00 17.82 99 THR A C 1
ATOM 707 O O . THR A 1 99 ? 39.248 51.397 29.102 1.00 18.18 99 THR A O 1
ATOM 711 N N . GLY A 1 100 ? 41.454 51.517 29.510 1.00 15.81 100 GLY A N 1
ATOM 712 C CA . GLY A 1 100 ? 41.810 51.578 28.107 1.00 16.15 100 GLY A CA 1
ATOM 713 C C . GLY A 1 100 ? 42.420 50.266 27.666 1.00 18.11 100 GLY A C 1
ATOM 714 O O . GLY A 1 100 ? 43.268 49.705 28.365 1.00 18.14 100 GLY A O 1
ATOM 715 N N . ILE A 1 101 ? 41.986 49.774 26.507 1.00 16.75 101 ILE A N 1
ATOM 716 C CA . ILE A 1 101 ? 42.485 48.515 25.966 1.00 16.16 101 ILE A CA 1
ATOM 717 C C . ILE A 1 101 ? 42.891 48.659 24.498 1.00 16.06 101 ILE A C 1
ATOM 718 O O . ILE A 1 101 ? 42.352 49.492 23.769 1.00 16.51 101 ILE A O 1
ATOM 723 N N . VAL A 1 102 ? 43.866 47.860 24.079 1.00 16.05 102 VAL A N 1
ATOM 724 C CA . VAL A 1 102 ? 44.311 47.854 22.687 1.00 17.82 102 VAL A CA 1
ATOM 725 C C . VAL A 1 102 ? 43.456 46.903 21.867 1.00 17.65 102 VAL A C 1
ATOM 726 O O . VAL A 1 102 ? 43.217 45.769 22.272 1.00 22.67 102 VAL A O 1
ATOM 730 N N . GLY A 1 103 ? 42.987 47.365 20.712 1.00 16.18 103 GLY A N 1
ATOM 731 C CA . GLY A 1 103 ? 42.187 46.520 19.849 1.00 17.68 103 GLY A CA 1
ATOM 732 C C . GLY A 1 103 ? 41.875 47.205 18.540 1.00 19.36 103 GLY A C 1
ATOM 733 O O . GLY A 1 103 ? 42.225 48.368 18.343 1.00 21.46 103 GLY A O 1
ATOM 734 N N . SER A 1 104 ? 41.215 46.480 17.643 1.00 18.78 104 SER A N 1
ATOM 735 C CA . SER A 1 104 ? 40.863 47.015 16.338 1.00 19.27 104 SER A CA 1
ATOM 736 C C . SER A 1 104 ? 39.349 47.035 16.167 1.00 19.49 104 SER A C 1
ATOM 737 O O . SER A 1 104 ? 38.665 46.079 16.534 1.00 20.32 104 SER A O 1
ATOM 748 N N . ASP A 1 106 ? 37.553 46.694 13.681 1.00 15.48 106 ASP A N 1
ATOM 749 C CA . ASP A 1 106 ? 37.028 45.698 12.753 1.00 17.96 106 ASP A CA 1
ATOM 750 C C . ASP A 1 106 ? 36.977 44.311 13.390 1.00 19.79 106 ASP A C 1
ATOM 751 O O . ASP A 1 106 ? 36.597 43.334 12.740 1.00 21.86 106 ASP A O 1
ATOM 756 N N . ASP A 1 107 ? 37.340 44.234 14.669 1.00 20.35 107 ASP A N 1
ATOM 757 C CA . ASP A 1 107 ? 37.411 42.961 15.380 1.00 22.85 107 ASP A CA 1
ATOM 758 C C . ASP A 1 107 ? 37.216 43.197 16.874 1.00 19.80 107 ASP A C 1
ATOM 759 O O . ASP A 1 107 ? 38.094 42.894 17.674 1.00 20.75 107 ASP A O 1
ATOM 764 N N . LEU A 1 108 ? 36.062 43.739 17.252 1.00 18.54 108 LEU A N 1
ATOM 765 C CA . LEU A 1 108 ? 35.829 44.108 18.651 1.00 18.88 108 LEU A CA 1
ATOM 766 C C . LEU A 1 108 ? 35.741 42.878 19.545 1.00 20.75 108 LEU A C 1
ATOM 767 O O . LEU A 1 108 ? 35.260 41.833 19.114 1.00 21.45 108 LEU A O 1
ATOM 772 N N . PRO A 1 109 ? 36.215 43.004 20.796 1.00 20.61 109 PRO A N 1
ATOM 773 C CA . PRO A 1 109 ? 36.304 41.887 21.745 1.00 21.89 109 PRO A CA 1
ATOM 774 C C . PRO A 1 109 ? 35.041 41.663 22.582 1.00 23.71 109 PRO A C 1
ATOM 775 O O . PRO A 1 109 ? 35.025 40.763 23.419 1.00 27.64 109 PRO A O 1
ATOM 779 N N . PHE A 1 110 ? 34.001 42.455 22.360 1.00 20.20 110 PHE A N 1
ATOM 780 C CA . PHE A 1 110 ? 32.820 42.396 23.222 1.00 20.59 110 PHE A CA 1
ATOM 781 C C . PHE A 1 110 ? 31.903 41.209 22.917 1.00 22.63 110 PHE A C 1
ATOM 782 O O . PHE A 1 110 ? 31.956 40.635 21.826 1.00 23.24 110 PHE A O 1
ATOM 790 N N . ARG A 1 111 ? 31.084 40.833 23.897 1.00 22.68 111 ARG A N 1
ATOM 791 C CA . ARG A 1 111 ? 30.073 39.794 23.709 1.00 23.47 111 ARG A CA 1
ATOM 792 C C . ARG A 1 111 ? 28.858 40.386 22.996 1.00 22.35 111 ARG A C 1
ATOM 793 O O . ARG A 1 111 ? 28.660 41.603 23.006 1.00 21.98 111 ARG A O 1
ATOM 801 N N . ASN A 1 112 ? 28.037 39.536 22.383 1.00 22.64 112 ASN A N 1
ATOM 802 C CA . ASN A 1 112 ? 26.780 40.011 21.811 1.00 22.89 112 ASN A CA 1
ATOM 803 C C . ASN A 1 112 ? 25.900 40.626 22.895 1.00 22.29 112 ASN A C 1
ATOM 804 O O . ASN A 1 112 ? 25.797 40.087 24.001 1.00 22.51 112 ASN A O 1
ATOM 809 N N . GLU A 1 113 ? 25.286 41.761 22.576 1.00 22.10 113 GLU A N 1
ATOM 810 C CA . GLU A 1 113 ? 24.396 42.471 23.502 1.00 21.37 113 GLU A CA 1
ATOM 811 C C . GLU A 1 113 ? 25.026 42.789 24.863 1.00 22.53 113 GLU A C 1
ATOM 812 O O . GLU A 1 113 ? 24.330 42.840 25.878 1.00 26.81 113 GLU A O 1
ATOM 818 N N . GLU A 1 114 ? 26.335 43.021 24.883 1.00 21.78 114 GLU A N 1
ATOM 819 C CA . GLU A 1 114 ? 27.024 43.342 26.132 1.00 22.01 114 GLU A CA 1
ATOM 820 C C . GLU A 1 114 ? 26.820 44.805 26.549 1.00 21.11 114 GLU A C 1
ATOM 821 O O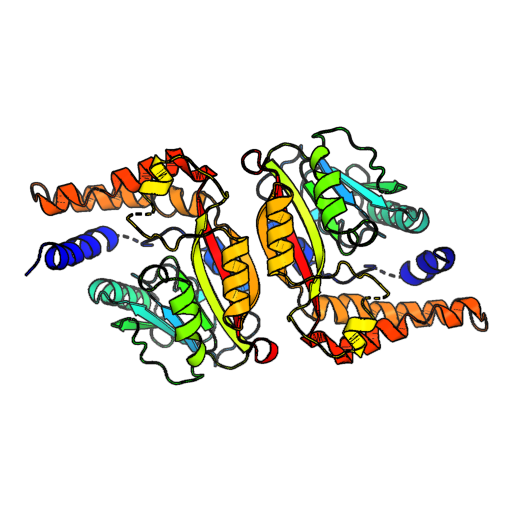 . GLU A 1 114 ? 26.672 45.118 27.740 1.00 22.37 114 GLU A O 1
ATOM 827 N N . LEU A 1 115 ? 26.794 45.698 25.565 1.00 19.38 115 LEU A N 1
ATOM 828 C CA . LEU A 1 115 ? 26.957 47.129 25.823 1.00 16.23 115 LEU A CA 1
ATOM 829 C C . LEU A 1 115 ? 25.670 47.945 25.786 1.00 16.55 115 LEU A C 1
ATOM 830 O O . LEU A 1 115 ? 24.785 47.710 24.963 1.00 20.34 115 LEU A O 1
ATOM 835 N N . ASP A 1 116 ? 25.592 48.928 26.673 1.00 15.40 116 ASP A N 1
ATOM 836 C CA . ASP A 1 116 ? 24.463 49.847 26.690 1.00 16.28 116 ASP A CA 1
ATOM 837 C C . ASP A 1 116 ? 24.693 51.019 25.755 1.00 15.91 116 ASP A C 1
ATOM 838 O O . ASP A 1 116 ? 23.741 51.658 25.293 1.00 15.84 116 ASP A O 1
ATOM 843 N N . LEU A 1 117 ? 25.962 51.297 25.477 1.00 15.08 117 LEU A N 1
ATOM 844 C CA . LEU A 1 117 ? 26.332 52.484 24.728 1.00 14.44 117 LEU A CA 1
ATOM 845 C C . LEU A 1 117 ? 27.691 52.264 24.080 1.00 13.65 117 LEU A C 1
ATOM 846 O O . LEU A 1 117 ? 28.645 51.848 24.750 1.00 14.68 117 LEU A O 1
ATOM 851 N N . ILE A 1 118 ? 27.754 52.511 22.777 1.00 10.82 118 ILE A N 1
ATOM 852 C CA . ILE A 1 118 ? 29.017 52.579 22.044 1.00 13.41 118 ILE A CA 1
ATOM 853 C C . ILE A 1 118 ? 29.236 54.014 21.583 1.00 15.08 118 ILE A C 1
ATOM 854 O O . ILE A 1 118 ? 28.393 54.591 20.886 1.00 15.67 118 ILE A O 1
ATOM 859 N N . TRP A 1 119 ? 30.358 54.588 22.010 1.00 12.61 119 TRP A N 1
ATOM 860 C CA . TRP A 1 119 ? 30.746 55.944 21.674 1.00 12.82 119 TRP A CA 1
ATOM 861 C C . TRP A 1 119 ? 31.853 55.856 20.632 1.00 12.37 119 TRP A C 1
ATOM 862 O O . TRP A 1 119 ? 32.659 54.933 20.676 1.00 13.52 119 TRP A O 1
ATOM 873 N N . SER A 1 120 ? 31.899 56.798 19.696 1.00 10.56 120 SER A N 1
ATOM 874 C CA . SER A 1 120 ? 33.071 56.898 18.821 1.00 10.71 120 SER A CA 1
ATOM 875 C C . SER A 1 120 ? 33.154 58.281 18.206 1.00 11.31 120 SER A C 1
ATOM 876 O O . SER A 1 120 ? 32.315 58.644 17.390 1.00 12.85 120 SER A O 1
ATOM 879 N N . GLU A 1 121 ? 34.164 59.057 18.586 1.00 11.16 121 GLU A N 1
ATOM 880 C CA . GLU A 1 121 ? 34.317 60.388 18.005 1.00 11.14 121 GLU A CA 1
ATOM 881 C C . GLU A 1 121 ? 35.470 60.443 17.018 1.00 13.01 121 GLU A C 1
ATOM 882 O O . GLU A 1 121 ? 36.588 60.030 17.333 1.00 14.11 121 GLU A O 1
ATOM 888 N N . GLY A 1 122 ? 35.180 60.925 15.812 1.00 12.00 122 GLY A N 1
ATOM 889 C CA . GLY A 1 122 ? 36.208 61.111 14.799 1.00 13.93 122 GLY A CA 1
ATOM 890 C C . GLY A 1 122 ? 37.029 59.865 14.527 1.00 14.73 122 GLY A C 1
ATOM 891 O O . GLY A 1 122 ? 38.243 59.952 14.330 1.00 17.60 122 GLY A O 1
ATOM 892 N N . ALA A 1 123 ? 36.383 58.703 14.497 1.00 13.09 123 ALA A N 1
ATOM 893 C CA . ALA A 1 123 ? 37.136 57.455 14.342 1.00 12.84 123 ALA A CA 1
ATOM 894 C C . ALA A 1 123 ? 36.474 56.387 13.477 1.00 13.53 123 ALA A C 1
ATOM 895 O O . ALA A 1 123 ? 37.161 55.504 12.959 1.00 15.69 123 ALA A O 1
ATOM 897 N N . ILE A 1 124 ? 35.152 56.445 13.329 1.00 13.69 124 ILE A N 1
ATOM 898 C CA . ILE A 1 124 ? 34.445 55.396 12.593 1.00 13.97 124 ILE A CA 1
ATOM 899 C C . ILE A 1 124 ? 34.870 55.364 11.116 1.00 15.79 124 ILE A C 1
ATOM 900 O O . ILE A 1 124 ? 34.759 54.332 10.446 1.00 17.49 124 ILE A O 1
ATOM 905 N N . TYR A 1 125 ? 35.376 56.491 10.622 1.00 15.44 125 TYR A N 1
ATOM 906 C CA . TYR A 1 125 ? 35.835 56.571 9.230 1.00 15.23 125 TYR A CA 1
ATOM 907 C C . TYR A 1 125 ? 36.925 55.529 8.940 1.00 15.13 125 TYR A C 1
ATOM 908 O O . TYR A 1 125 ? 37.160 55.169 7.781 1.00 17.00 125 TYR A O 1
ATOM 917 N N . ASN A 1 126 ? 37.593 55.046 9.988 1.00 14.93 126 ASN A N 1
ATOM 918 C CA . ASN A 1 126 ? 38.634 54.033 9.800 1.00 15.01 126 ASN A CA 1
ATOM 919 C C . ASN A 1 126 ? 38.106 52.713 9.244 1.00 18.45 126 ASN A C 1
ATOM 920 O O . ASN A 1 126 ? 38.821 52.004 8.528 1.00 22.62 126 ASN A O 1
ATOM 925 N N . ILE A 1 127 ? 36.859 52.372 9.561 1.00 17.30 127 ILE A N 1
ATOM 926 C CA . ILE A 1 127 ? 36.250 51.210 8.919 1.00 20.54 127 ILE A CA 1
ATOM 927 C C . ILE A 1 127 ? 35.130 51.593 7.964 1.00 18.73 127 ILE A C 1
ATOM 928 O O . ILE A 1 127 ? 34.713 50.785 7.136 1.00 18.88 127 ILE A O 1
ATOM 933 N N . GLY A 1 128 ? 34.666 52.834 8.067 1.00 16.65 128 GLY A N 1
ATOM 934 C CA . GLY A 1 128 ? 33.563 53.312 7.252 1.00 16.52 128 GLY A CA 1
ATOM 935 C C . GLY A 1 128 ? 32.277 53.394 8.057 1.00 15.62 128 GLY A C 1
ATOM 936 O O . GLY A 1 128 ? 31.943 52.475 8.804 1.00 15.60 128 GLY A O 1
ATOM 937 N N . PHE A 1 129 ? 31.558 54.499 7.895 1.00 16.09 129 PHE A N 1
ATOM 938 C CA . PHE A 1 129 ? 30.303 54.749 8.612 1.00 13.64 129 PHE A CA 1
ATOM 939 C C . PHE A 1 129 ? 29.333 53.566 8.556 1.00 14.44 129 PHE A C 1
ATOM 940 O O . PHE A 1 129 ? 28.927 53.040 9.595 1.00 15.06 129 PHE A O 1
ATOM 948 N N . GLU A 1 130 ? 28.943 53.160 7.348 1.00 16.25 130 GLU A N 1
ATOM 949 C CA . GLU A 1 130 ? 27.937 52.106 7.207 1.00 16.75 130 GLU A CA 1
ATOM 950 C C . GLU A 1 130 ? 28.425 50.784 7.765 1.00 17.84 130 GLU A C 1
ATOM 951 O O . GLU A 1 130 ? 27.665 50.028 8.382 1.00 19.47 130 GLU A O 1
ATOM 957 N N . ARG A 1 131 ? 29.697 50.496 7.543 1.00 17.49 131 ARG A N 1
ATOM 958 C CA . ARG A 1 131 ? 30.259 49.257 8.038 1.00 17.32 131 ARG A CA 1
ATOM 959 C C . ARG A 1 131 ? 30.209 49.210 9.565 1.00 16.55 131 ARG A C 1
ATOM 960 O O . ARG A 1 131 ? 29.832 48.193 10.156 1.00 18.46 131 ARG A O 1
ATOM 968 N N . GLY A 1 132 ? 30.585 50.314 10.204 1.00 15.22 132 GLY A N 1
ATOM 969 C CA . GLY A 1 132 ? 30.518 50.395 11.654 1.00 15.38 132 GLY A CA 1
ATOM 970 C C . GLY A 1 132 ? 29.086 50.253 12.148 1.00 14.80 132 GLY A C 1
ATOM 971 O O . GLY A 1 132 ? 28.817 49.509 13.082 1.00 14.58 132 GLY A O 1
ATOM 972 N N . LEU A 1 133 ? 28.160 50.966 11.516 1.00 15.41 133 LEU A N 1
ATOM 973 C CA . LEU A 1 133 ? 26.754 50.853 11.906 1.00 17.08 133 LEU A CA 1
ATOM 974 C C . LEU A 1 133 ? 26.300 49.404 11.867 1.00 17.43 133 LEU A C 1
ATOM 975 O O . LEU A 1 133 ? 25.608 48.927 12.769 1.00 17.74 133 LEU A O 1
ATOM 980 N N . ASN A 1 134 ? 26.691 48.710 10.804 1.00 17.67 134 ASN A N 1
ATOM 981 C CA . ASN A 1 134 ? 26.259 47.341 10.584 1.00 18.99 134 ASN A CA 1
ATOM 982 C C . ASN A 1 134 ? 26.944 46.348 11.512 1.00 18.59 134 ASN A C 1
ATOM 983 O O . ASN A 1 134 ? 26.295 45.477 12.094 1.00 19.93 134 ASN A O 1
ATOM 988 N N . GLU A 1 135 ? 28.261 46.468 11.639 1.00 15.56 135 GLU A N 1
ATOM 989 C CA . GLU A 1 135 ? 29.031 45.473 12.381 1.00 15.80 135 GLU A CA 1
ATOM 990 C C . GLU A 1 135 ? 28.974 45.658 13.884 1.00 14.87 135 GLU A C 1
ATOM 991 O O . GLU A 1 135 ? 29.103 44.686 14.627 1.00 16.85 135 GLU A O 1
ATOM 997 N N . TRP A 1 136 ? 28.787 46.893 14.343 1.00 15.65 136 TRP A N 1
ATOM 998 C CA . TRP A 1 136 ? 28.834 47.144 15.778 1.00 14.32 136 TRP A CA 1
ATOM 999 C C . TRP A 1 136 ? 27.489 46.860 16.436 1.00 15.94 136 TRP A C 1
ATOM 1000 O O . TRP A 1 136 ? 27.415 46.731 17.652 1.00 17.10 136 TRP A O 1
ATOM 1011 N N . ARG A 1 137 ? 26.435 46.763 15.629 1.00 16.06 137 ARG A N 1
ATOM 1012 C CA . ARG A 1 137 ? 25.079 46.599 16.158 1.00 16.58 137 ARG A CA 1
ATOM 1013 C C . ARG A 1 137 ? 24.938 45.404 17.108 1.00 17.40 137 ARG A C 1
ATOM 1014 O O . ARG A 1 137 ? 24.246 45.488 18.119 1.00 17.30 137 ARG A O 1
ATOM 1022 N N . LYS A 1 138 ? 25.596 44.296 16.788 1.00 16.66 138 LYS A N 1
ATOM 1023 C CA . LYS A 1 138 ? 25.415 43.071 17.562 1.00 16.48 138 LYS A CA 1
ATOM 1024 C C . LYS A 1 138 ? 25.898 43.199 19.006 1.00 18.68 138 LYS A C 1
ATOM 1025 O O . LYS A 1 138 ? 25.435 42.464 19.886 1.00 21.32 138 LYS A O 1
ATOM 1031 N N . TYR A 1 139 ? 26.815 44.133 19.249 1.00 16.77 139 TYR A N 1
ATOM 1032 C CA . TYR A 1 139 ? 27.397 44.291 20.578 1.00 15.67 139 TYR A CA 1
ATOM 1033 C C . TYR A 1 139 ? 26.516 45.094 21.516 1.00 16.35 139 TYR A C 1
ATOM 1034 O O . TYR A 1 139 ? 26.764 45.127 22.721 1.00 17.32 139 TYR A O 1
ATOM 1043 N N . LEU A 1 140 ? 25.484 45.732 20.968 1.00 15.03 140 LEU A N 1
ATOM 1044 C CA . LEU A 1 140 ? 24.609 46.572 21.773 1.00 14.07 140 LEU A CA 1
ATOM 1045 C C . LEU A 1 140 ? 23.435 45.784 22.308 1.00 18.96 140 LEU A C 1
ATOM 1046 O O . LEU A 1 140 ? 22.871 44.956 21.596 1.00 21.51 140 LEU A O 1
ATOM 1051 N N . LYS A 1 141 ? 23.062 46.052 23.557 1.00 19.10 141 LYS A N 1
ATOM 1052 C CA . LYS A 1 141 ? 21.803 45.547 24.086 1.00 19.70 141 LYS A CA 1
ATOM 1053 C C . LYS A 1 141 ? 20.665 46.071 23.227 1.00 20.63 141 LYS A C 1
ATOM 1054 O O . LYS A 1 141 ? 20.787 47.117 22.598 1.00 19.92 141 LYS A O 1
ATOM 1060 N N . LYS A 1 142 ? 19.553 45.342 23.190 1.00 23.02 142 LYS A N 1
ATOM 1061 C CA . LYS A 1 142 ? 18.362 45.876 22.547 1.00 22.90 142 LYS A CA 1
ATOM 1062 C C . LYS A 1 142 ? 18.012 47.180 23.251 1.00 21.21 142 LYS A C 1
ATOM 1063 O O . LYS A 1 142 ? 17.968 47.238 24.481 1.00 21.81 142 LYS A O 1
ATOM 1069 N N . GLY A 1 143 ? 17.786 48.231 22.473 1.00 20.66 143 GLY A N 1
ATOM 1070 C CA . GLY A 1 143 ? 17.479 49.531 23.037 1.00 20.07 143 GLY A CA 1
ATOM 1071 C C . GLY A 1 143 ? 18.706 50.310 23.481 1.00 20.18 143 GLY A C 1
ATOM 1072 O O . GLY A 1 143 ? 18.578 51.399 24.039 1.00 21.06 143 GLY A O 1
ATOM 1073 N N . GLY A 1 144 ? 19.891 49.750 23.245 1.00 18.85 144 GLY A N 1
ATOM 1074 C CA . GLY A 1 144 ? 21.142 50.446 23.513 1.00 17.13 144 GLY A CA 1
ATOM 1075 C C . GLY A 1 144 ? 21.424 51.514 22.467 1.00 15.76 144 GLY A C 1
ATOM 1076 O O . GLY A 1 144 ? 20.709 51.615 21.468 1.00 16.29 144 GLY A O 1
ATOM 1077 N N . TYR A 1 145 ? 22.483 52.293 22.675 1.00 13.74 145 TYR A N 1
ATOM 1078 C CA . TYR A 1 145 ? 22.741 53.453 21.838 1.00 14.41 145 TYR A CA 1
ATOM 1079 C C . TYR A 1 145 ? 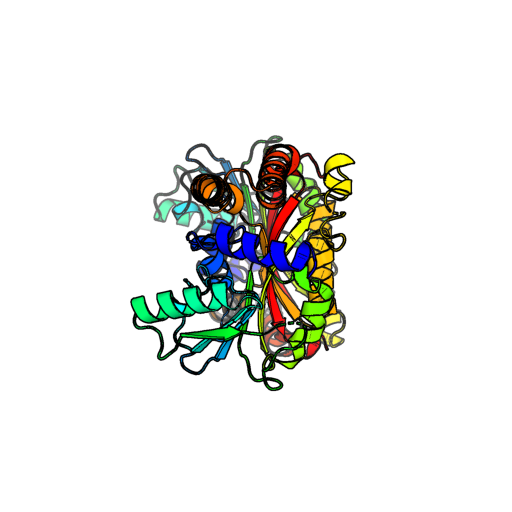24.106 53.427 21.170 1.00 15.09 145 TYR A C 1
ATOM 1080 O O . TYR A 1 145 ? 25.089 52.924 21.732 1.00 14.80 145 TYR A O 1
ATOM 1089 N N . LEU A 1 146 ? 24.141 53.982 19.965 1.00 13.05 146 LEU A N 1
ATOM 1090 C CA . LEU A 1 146 ? 25.381 54.292 19.270 1.00 12.90 146 LEU A CA 1
ATOM 1091 C C . LEU A 1 146 ? 25.474 55.803 19.244 1.00 15.42 146 LEU A C 1
ATOM 1092 O O . LEU A 1 146 ? 24.485 56.486 18.956 1.00 18.40 146 LEU A O 1
ATOM 1097 N N . ALA A 1 147 ? 26.643 56.343 19.567 1.00 11.96 147 ALA A N 1
ATOM 1098 C CA . ALA A 1 147 ? 26.842 57.781 19.489 1.00 12.82 147 ALA A CA 1
ATOM 1099 C C . ALA A 1 147 ? 28.165 58.023 18.798 1.00 12.25 147 ALA A C 1
ATOM 1100 O O . ALA A 1 147 ? 29.221 57.806 19.384 1.00 13.54 147 ALA A O 1
ATOM 1102 N N . VAL A 1 148 ? 28.104 58.452 17.540 1.00 11.68 148 VAL A N 1
ATOM 1103 C CA . VAL A 1 148 ? 29.320 58.579 16.735 1.00 11.53 148 VAL A CA 1
ATOM 1104 C C . VAL A 1 148 ? 29.365 59.897 15.980 1.00 12.59 148 VAL A C 1
ATOM 1105 O O . VAL A 1 148 ? 28.332 60.381 15.483 1.00 12.07 148 VAL A O 1
ATOM 1109 N N . SER A 1 149 ? 30.557 60.488 15.889 1.00 12.92 149 SER A N 1
ATOM 1110 C CA . SER A 1 149 ? 30.733 61.674 15.057 1.00 11.93 149 SER A CA 1
ATOM 1111 C C . SER A 1 149 ? 31.466 61.282 13.773 1.00 11.55 149 SER A C 1
ATOM 1112 O O . SER A 1 149 ? 32.387 60.458 13.785 1.00 14.00 149 SER A O 1
ATOM 1115 N N . GLU A 1 150 ? 31.031 61.865 12.666 1.00 13.86 150 GLU A N 1
ATOM 1116 C CA . GLU A 1 150 ? 31.437 61.418 11.336 1.00 13.55 150 GLU A CA 1
ATOM 1117 C C . GLU A 1 150 ? 31.542 62.615 10.397 1.00 15.17 150 GLU A C 1
ATOM 1118 O O . GLU A 1 150 ? 30.805 63.606 10.558 1.00 14.75 150 GLU A O 1
ATOM 1124 N N . CYS A 1 151 ? 32.465 62.515 9.435 1.00 16.16 151 CYS A N 1
ATOM 1125 C CA . CYS A 1 151 ? 32.659 63.498 8.370 1.00 18.63 151 CYS A CA 1
ATOM 1126 C C . CYS A 1 151 ? 31.392 63.651 7.533 1.00 15.78 151 CYS A C 1
ATOM 1127 O O . CYS A 1 151 ? 30.831 62.655 7.096 1.00 16.81 151 CYS A O 1
ATOM 1130 N N . SER A 1 152 ? 30.963 64.889 7.281 1.00 14.23 152 SER A N 1
ATOM 1131 C CA . SER A 1 152 ? 29.778 65.136 6.451 1.00 13.51 152 SER A CA 1
ATOM 1132 C C . SER A 1 152 ? 29.998 66.225 5.421 1.00 15.12 152 SER A C 1
ATOM 1133 O O . SER A 1 152 ? 30.654 67.230 5.708 1.00 15.18 152 SER A O 1
ATOM 1136 N N . TRP A 1 153 ? 29.403 66.039 4.242 1.00 15.23 153 TRP A N 1
ATOM 1137 C CA . TRP A 1 153 ? 29.211 67.127 3.289 1.00 15.07 153 TRP A CA 1
ATOM 1138 C C . TRP A 1 153 ? 28.019 67.969 3.732 1.00 15.22 153 TRP A C 1
ATOM 1139 O O . TRP A 1 153 ? 27.022 67.423 4.210 1.00 16.03 153 TRP A O 1
ATOM 1150 N N . PHE A 1 154 ? 28.106 69.284 3.547 1.00 15.26 154 PHE A N 1
ATOM 1151 C CA . PHE A 1 154 ? 26.977 70.176 3.834 1.00 13.90 154 PHE A CA 1
ATOM 1152 C C . PHE A 1 154 ? 26.133 70.502 2.594 1.00 16.42 154 PHE A C 1
ATOM 1153 O O . PHE A 1 154 ? 25.044 71.079 2.711 1.00 17.78 154 PHE A O 1
ATOM 1161 N N . THR A 1 155 ? 26.636 70.140 1.417 1.00 15.97 155 THR A N 1
ATOM 1162 C CA . THR A 1 155 ? 25.960 70.434 0.150 1.00 17.32 155 THR A CA 1
ATOM 1163 C C . THR A 1 155 ? 26.068 69.253 -0.808 1.00 18.72 155 THR A C 1
ATOM 1164 O O . THR A 1 155 ? 26.824 68.322 -0.555 1.00 18.77 155 THR A O 1
ATOM 1168 N N . ASP A 1 156 ? 25.327 69.297 -1.916 1.00 19.99 156 ASP A N 1
ATOM 1169 C CA . ASP A 1 156 ? 25.359 68.205 -2.895 1.00 22.73 156 ASP A CA 1
ATOM 1170 C C . ASP A 1 156 ? 26.435 68.393 -3.957 1.00 24.62 156 ASP A C 1
ATOM 1171 O O . ASP A 1 156 ? 26.865 67.430 -4.598 1.00 27.34 156 ASP A O 1
ATOM 1176 N N . GLU A 1 157 ? 26.843 69.641 -4.150 1.00 23.31 157 GLU A N 1
ATOM 1177 C CA . GLU A 1 157 ? 27.863 69.981 -5.127 1.00 26.41 157 GLU A CA 1
ATOM 1178 C C . GLU A 1 157 ? 28.887 70.890 -4.463 1.00 24.55 157 GLU A C 1
ATOM 1179 O O . GLU A 1 157 ? 28.562 71.650 -3.550 1.00 25.00 157 GLU A O 1
ATOM 1185 N N . ARG A 1 158 ? 30.131 70.810 -4.912 1.00 21.86 158 ARG A N 1
ATOM 1186 C CA . ARG A 1 158 ? 31.195 71.541 -4.242 1.00 18.31 158 ARG A CA 1
ATOM 1187 C C . ARG A 1 158 ? 32.385 71.702 -5.171 1.00 18.23 158 ARG A C 1
ATOM 1188 O O . ARG A 1 158 ? 32.453 71.044 -6.206 1.00 19.73 158 ARG A O 1
ATOM 1196 N N . PRO A 1 159 ? 33.333 72.574 -4.797 1.00 18.58 159 PRO A N 1
ATOM 1197 C CA . PRO A 1 159 ? 34.538 72.759 -5.608 1.00 19.30 159 PRO A CA 1
ATOM 1198 C C . PRO A 1 159 ? 35.328 71.470 -5.781 1.00 19.65 159 PRO A C 1
ATOM 1199 O O . PRO A 1 159 ? 35.421 70.644 -4.869 1.00 19.85 159 PRO A O 1
ATOM 1203 N N . ALA A 1 160 ? 35.907 71.313 -6.963 1.00 18.00 160 ALA A N 1
ATOM 1204 C CA . ALA A 1 160 ? 36.675 70.121 -7.295 1.00 20.51 160 ALA A CA 1
ATOM 1205 C C . ALA A 1 160 ? 37.795 69.855 -6.293 1.00 20.72 160 ALA A C 1
ATOM 1206 O O . ALA A 1 160 ? 38.048 68.704 -5.936 1.00 20.40 160 ALA A O 1
ATOM 1208 N N . GLU A 1 161 ? 38.470 70.910 -5.842 1.00 19.51 161 GLU A N 1
ATOM 1209 C CA . GLU A 1 161 ? 39.628 70.723 -4.972 1.00 21.36 161 GLU A CA 1
ATOM 1210 C C . GLU A 1 161 ? 39.269 69.980 -3.687 1.00 21.31 161 GLU A C 1
ATOM 1211 O O . GLU A 1 161 ? 39.975 69.052 -3.279 1.00 21.97 161 GLU A O 1
ATOM 1217 N N . ILE A 1 162 ? 38.178 70.390 -3.043 1.00 17.60 162 ILE A N 1
ATOM 1218 C CA . ILE A 1 162 ? 37.819 69.785 -1.763 1.00 17.29 162 ILE A CA 1
ATOM 1219 C C . ILE A 1 162 ? 37.168 68.422 -2.000 1.00 19.00 162 ILE A C 1
ATOM 1220 O O . ILE A 1 162 ? 37.351 67.493 -1.216 1.00 20.51 162 ILE A O 1
ATOM 1225 N N . ASN A 1 163 ? 36.433 68.291 -3.099 1.00 18.26 163 ASN A N 1
ATOM 1226 C CA . ASN A 1 163 ? 35.917 66.982 -3.470 1.00 18.16 163 ASN A CA 1
ATOM 1227 C C . ASN A 1 163 ? 37.053 65.983 -3.671 1.00 19.59 163 ASN A C 1
ATOM 1228 O O . ASN A 1 163 ? 37.014 64.864 -3.145 1.00 21.24 163 ASN A O 1
ATOM 1233 N N . ASP A 1 164 ? 38.056 66.390 -4.444 1.00 22.52 164 ASP A N 1
ATOM 1234 C CA . ASP A 1 164 ? 39.191 65.524 -4.754 1.00 22.91 164 ASP A CA 1
ATOM 1235 C C . ASP A 1 164 ? 39.956 65.130 -3.500 1.00 22.58 164 ASP A C 1
ATOM 1236 O O . ASP A 1 164 ? 40.377 63.984 -3.363 1.00 23.24 164 ASP A O 1
ATOM 1241 N N . PHE A 1 165 ? 40.153 66.083 -2.592 1.00 22.00 165 PHE A N 1
ATOM 1242 C CA . PHE A 1 165 ? 40.824 65.786 -1.325 1.00 22.20 165 PHE A CA 1
ATOM 1243 C C . PHE A 1 165 ? 40.106 64.676 -0.563 1.00 21.29 165 PHE A C 1
ATOM 1244 O O . PHE A 1 165 ? 40.731 63.726 -0.091 1.00 21.81 165 PHE A O 1
ATOM 1252 N N . TRP A 1 166 ? 38.788 64.802 -0.434 1.00 19.17 166 TRP A N 1
ATOM 1253 C CA . TRP A 1 166 ? 38.022 63.818 0.328 1.00 19.21 166 TRP A CA 1
ATOM 1254 C C . TRP A 1 166 ? 37.876 62.489 -0.400 1.00 21.42 166 TRP A C 1
ATOM 1255 O O . TRP A 1 166 ? 37.865 61.434 0.232 1.00 21.70 166 TRP A O 1
ATOM 1274 N N . ASP A 1 168 ? 40.058 61.154 -2.076 1.00 28.13 168 ASP A N 1
ATOM 1275 C CA . ASP A 1 168 ? 41.314 60.476 -1.793 1.00 31.31 168 ASP A CA 1
ATOM 1276 C C . ASP A 1 168 ? 41.436 60.020 -0.337 1.00 29.60 168 ASP A C 1
ATOM 1277 O O . ASP A 1 168 ? 41.903 58.908 -0.069 1.00 32.46 168 ASP A O 1
ATOM 1282 N N . ALA A 1 169 ? 41.029 60.875 0.599 1.00 27.44 169 ALA A N 1
ATOM 1283 C CA . ALA A 1 169 ? 41.218 60.602 2.030 1.00 26.81 169 ALA A CA 1
ATOM 1284 C C . ALA A 1 169 ? 40.175 59.652 2.622 1.00 24.73 169 ALA A C 1
ATOM 1285 O O . ALA A 1 169 ? 40.503 58.736 3.376 1.00 26.19 169 ALA A O 1
ATOM 1287 N N . TYR A 1 170 ? 38.916 59.888 2.283 1.00 21.72 170 TYR A N 1
ATOM 1288 C CA . TYR A 1 170 ? 37.806 59.116 2.835 1.00 20.28 170 TYR A CA 1
ATOM 1289 C C . TYR A 1 170 ? 36.587 59.301 1.945 1.00 20.62 170 TYR A C 1
ATOM 1290 O O . TYR A 1 170 ? 35.759 60.182 2.184 1.00 20.19 170 TYR A O 1
ATOM 1299 N N . PRO A 1 171 ? 36.473 58.469 0.908 1.00 21.48 171 PRO A N 1
ATOM 1300 C CA . PRO A 1 171 ? 35.424 58.686 -0.088 1.00 21.98 171 PRO A CA 1
ATOM 1301 C C . PRO A 1 171 ? 34.029 58.395 0.438 1.00 20.36 171 PRO A C 1
ATOM 1302 O O . PRO A 1 171 ? 33.070 58.695 -0.258 1.00 22.26 171 PRO A O 1
ATOM 1306 N N . GLU A 1 172 ? 33.907 57.843 1.641 1.00 17.31 172 GLU A N 1
ATOM 1307 C CA . GLU A 1 172 ? 32.578 57.550 2.172 1.00 18.20 172 GLU A CA 1
ATOM 1308 C C . GLU A 1 172 ? 31.897 58.777 2.795 1.00 17.59 172 GLU A C 1
ATOM 1309 O O . GLU A 1 172 ? 30.735 58.710 3.218 1.00 17.10 172 GLU A O 1
ATOM 1315 N N . ILE A 1 173 ? 32.596 59.904 2.844 1.00 16.75 173 ILE A N 1
ATOM 1316 C CA . ILE A 1 173 ? 31.943 61.127 3.311 1.00 16.59 173 ILE A CA 1
ATOM 1317 C C . ILE A 1 173 ? 30.644 61.337 2.517 1.00 16.22 173 ILE A C 1
ATOM 1318 O O . ILE A 1 173 ? 30.596 61.069 1.320 1.00 17.14 173 ILE A O 1
ATOM 1323 N N . ASP A 1 174 ? 29.584 61.783 3.190 1.00 16.00 174 ASP A N 1
ATOM 1324 C CA . ASP A 1 174 ? 28.268 61.870 2.551 1.00 15.35 174 ASP A CA 1
ATOM 1325 C C . ASP A 1 174 ? 27.486 63.016 3.173 1.00 15.42 174 ASP A C 1
ATOM 1326 O O . ASP A 1 174 ? 27.899 63.583 4.186 1.00 15.37 174 ASP A O 1
ATOM 1331 N N . THR A 1 175 ? 26.358 63.365 2.571 1.00 15.56 175 THR A N 1
ATOM 1332 C CA . THR A 1 175 ? 25.517 64.422 3.118 1.00 15.63 175 THR A CA 1
ATOM 1333 C C . THR A 1 175 ? 24.730 63.921 4.331 1.00 13.57 175 THR A C 1
ATOM 1334 O O . THR A 1 175 ? 24.556 62.716 4.526 1.00 15.35 175 THR A O 1
ATOM 1338 N N . ILE A 1 176 ? 24.240 64.859 5.131 1.00 14.79 176 ILE A N 1
ATOM 1339 C CA . ILE A 1 176 ? 23.563 64.517 6.377 1.00 14.77 176 ILE A CA 1
ATOM 1340 C C . ILE A 1 176 ? 22.257 63.748 6.139 1.00 16.02 176 ILE A C 1
ATOM 1341 O O . ILE A 1 176 ? 22.006 62.754 6.816 1.00 15.23 176 ILE A O 1
ATOM 1346 N N . PRO A 1 177 ? 21.434 64.179 5.161 1.00 15.07 177 PRO A N 1
ATOM 1347 C CA . PRO A 1 177 ? 20.224 63.384 4.931 1.00 14.58 177 PRO A CA 1
ATOM 1348 C C . PRO A 1 177 ? 20.559 61.950 4.534 1.00 16.31 177 PRO A C 1
ATOM 1349 O O . PRO A 1 177 ? 19.883 61.021 4.987 1.00 17.71 177 PRO A O 1
ATOM 1353 N N . ASN A 1 178 ? 21.579 61.769 3.696 1.00 15.28 178 ASN A N 1
ATOM 1354 C CA . ASN A 1 178 ? 22.001 60.419 3.310 1.00 17.14 178 ASN A CA 1
ATOM 1355 C C . ASN A 1 178 ? 22.486 59.610 4.517 1.00 15.48 178 ASN A C 1
ATOM 1356 O O . ASN A 1 178 ? 22.212 58.411 4.629 1.00 16.21 178 ASN A O 1
ATOM 1361 N N . GLN A 1 179 ? 23.219 60.266 5.413 1.00 14.00 179 GLN A N 1
ATOM 1362 C CA . GLN A 1 179 ? 23.742 59.599 6.602 1.00 13.72 179 GLN A CA 1
ATOM 1363 C C . GLN A 1 179 ? 22.636 59.215 7.586 1.00 13.91 179 GLN A C 1
ATOM 1364 O O . GLN A 1 179 ? 22.656 58.130 8.154 1.00 14.54 179 GLN A O 1
ATOM 1370 N N . VAL A 1 180 ? 21.658 60.097 7.766 1.00 14.30 180 VAL A N 1
ATOM 1371 C CA . VAL A 1 180 ? 20.508 59.763 8.604 1.00 14.51 180 VAL A CA 1
ATOM 1372 C C . VAL A 1 180 ? 19.757 58.569 8.001 1.00 13.59 180 VAL A C 1
ATOM 1373 O O . VAL A 1 180 ? 19.305 57.675 8.725 1.00 15.05 180 VAL A O 1
ATOM 1377 N N . ALA A 1 181 ? 19.636 58.536 6.675 1.00 13.93 181 ALA A N 1
ATOM 1378 C CA . ALA A 1 181 ? 18.988 57.399 6.023 1.00 16.19 181 ALA A CA 1
ATOM 1379 C C . ALA A 1 181 ? 19.751 56.106 6.297 1.00 16.49 181 ALA A C 1
ATOM 1380 O O . ALA A 1 181 ? 19.152 55.039 6.467 1.00 18.74 181 ALA A O 1
ATOM 1382 N N . LYS A 1 182 ? 21.074 56.198 6.345 1.00 16.88 182 LYS A N 1
ATOM 1383 C CA . LYS A 1 182 ? 21.896 55.017 6.587 1.00 15.84 182 LYS A CA 1
ATOM 1384 C C . LYS A 1 182 ? 21.745 54.501 8.022 1.00 15.03 182 LYS A C 1
ATOM 1385 O O . LYS A 1 182 ? 21.770 53.295 8.264 1.00 17.13 182 LYS A O 1
ATOM 1391 N N . ILE A 1 183 ? 21.571 55.424 8.962 1.00 15.18 183 ILE A N 1
ATOM 1392 C CA . ILE A 1 183 ? 21.311 55.075 10.356 1.00 15.07 183 ILE A CA 1
ATOM 1393 C C . ILE A 1 183 ? 20.023 54.263 10.441 1.00 16.11 183 ILE A C 1
ATOM 1394 O O . ILE A 1 183 ? 19.972 53.180 11.031 1.00 16.97 183 ILE A O 1
ATOM 1399 N N . HIS A 1 184 ? 18.982 54.813 9.837 1.00 16.92 184 HIS A N 1
ATOM 1400 C CA . HIS A 1 184 ? 17.673 54.188 9.804 1.00 17.61 184 HIS A CA 1
ATOM 1401 C C . HIS A 1 184 ? 17.750 52.812 9.130 1.00 18.80 184 HIS A C 1
ATOM 1402 O O . HIS A 1 184 ? 17.259 51.807 9.663 1.00 17.96 184 HIS A O 1
ATOM 1409 N N . LYS A 1 185 ? 18.396 52.761 7.970 1.00 17.76 185 LYS A N 1
ATOM 1410 C CA . LYS A 1 185 ? 18.498 51.522 7.208 1.00 19.81 185 LYS A CA 1
ATOM 1411 C C . LYS A 1 185 ? 19.274 50.428 7.944 1.00 19.18 185 LYS A C 1
ATOM 1412 O O . LYS A 1 185 ? 19.034 49.240 7.723 1.00 20.90 185 LYS A O 1
ATOM 1418 N N . ALA A 1 186 ? 20.201 50.831 8.812 1.00 18.29 186 ALA A N 1
ATOM 1419 C CA . ALA A 1 186 ? 21.006 49.880 9.577 1.00 17.08 186 ALA A CA 1
ATOM 1420 C C . ALA A 1 186 ? 20.259 49.354 10.798 1.00 18.89 186 ALA A C 1
ATOM 1421 O O . ALA A 1 186 ? 20.778 48.528 11.543 1.00 20.86 186 ALA A O 1
ATOM 1423 N N . GLY A 1 187 ? 19.047 49.851 11.023 1.00 17.49 187 GLY A N 1
ATOM 1424 C CA . GLY A 1 187 ? 18.236 49.365 12.127 1.00 19.91 187 GLY A CA 1
ATOM 1425 C C . GLY A 1 187 ? 18.333 50.173 13.409 1.00 18.88 187 GLY A C 1
ATOM 1426 O O . GLY A 1 187 ? 18.173 49.630 14.504 1.00 20.40 187 GLY A O 1
ATOM 1427 N N . TYR A 1 188 ? 18.606 51.468 13.285 1.00 16.77 188 TYR A N 1
ATOM 1428 C CA . TYR A 1 188 ? 18.620 52.340 14.451 1.00 15.65 188 TYR A CA 1
ATOM 1429 C C . TYR A 1 188 ? 17.648 53.488 14.267 1.00 16.60 188 TYR A C 1
ATOM 1430 O O . TYR A 1 188 ? 17.466 53.988 13.158 1.00 17.60 188 TYR A O 1
ATOM 1439 N N . LEU A 1 189 ? 17.049 53.920 15.370 1.00 15.18 189 LEU A N 1
ATOM 1440 C CA . LEU A 1 189 ? 16.216 55.114 15.392 1.00 12.94 189 LEU A CA 1
ATOM 1441 C C . LEU A 1 189 ? 17.134 56.323 15.520 1.00 13.20 189 LEU A C 1
ATOM 1442 O O . LEU A 1 189 ? 17.919 56.408 16.471 1.00 15.71 189 LEU A O 1
ATOM 1447 N N . PRO A 1 190 ? 17.045 57.264 14.574 1.00 14.68 190 PRO A N 1
ATOM 1448 C CA . PRO A 1 190 ? 17.921 58.446 14.648 1.00 14.98 190 PRO A CA 1
ATOM 1449 C C . PRO A 1 190 ? 17.438 59.455 15.699 1.00 14.42 190 PRO A C 1
ATOM 1450 O O . PRO A 1 190 ? 16.823 60.477 15.373 1.00 16.19 190 PRO A O 1
ATOM 1454 N N . VAL A 1 191 ? 17.734 59.156 16.959 1.00 13.95 191 VAL A N 1
ATOM 1455 C CA . VAL A 1 191 ? 17.235 59.934 18.088 1.00 14.90 191 VAL A CA 1
ATOM 1456 C C . VAL A 1 191 ? 17.728 61.376 18.097 1.00 13.19 191 VAL A C 1
ATOM 1457 O O . VAL A 1 191 ? 16.985 62.295 18.446 1.00 14.21 191 VAL A O 1
ATOM 1461 N N . ALA A 1 192 ? 18.987 61.582 17.719 1.00 12.48 192 ALA A N 1
ATOM 1462 C CA . ALA A 1 192 ? 19.518 62.933 17.612 1.00 10.70 192 ALA A CA 1
ATOM 1463 C C . ALA A 1 192 ? 20.660 62.991 16.612 1.00 12.47 192 ALA A C 1
ATOM 1464 O O . ALA A 1 192 ? 21.496 62.087 16.554 1.00 13.76 192 ALA A O 1
ATOM 1466 N N . THR A 1 193 ? 20.693 64.067 15.836 1.00 13.57 193 THR A N 1
ATOM 1467 C CA . THR A 1 193 ? 21.737 64.267 14.834 1.00 12.87 193 THR A CA 1
ATOM 1468 C C . THR A 1 193 ? 22.076 65.746 14.860 1.00 13.23 193 THR A C 1
ATOM 1469 O O . THR A 1 193 ? 21.190 66.583 14.667 1.00 14.29 193 THR A O 1
ATOM 1473 N N . PHE A 1 194 ? 23.328 66.097 15.147 1.00 12.58 194 PHE A N 1
ATOM 1474 C CA . PHE A 1 194 ? 23.682 67.521 15.152 1.00 11.32 194 PHE A CA 1
ATOM 1475 C C . PHE A 1 194 ? 25.082 67.810 14.655 1.00 12.07 194 PHE A C 1
ATOM 1476 O O . PHE A 1 194 ? 26.000 67.014 14.854 1.00 13.03 194 PHE A O 1
ATOM 1484 N N . ILE A 1 195 ? 25.223 68.970 14.021 1.00 11.58 195 ILE A N 1
ATOM 1485 C CA . ILE A 1 195 ? 26.491 69.382 13.422 1.00 12.44 195 ILE A CA 1
ATOM 1486 C C . ILE A 1 195 ? 27.400 70.021 14.462 1.00 12.23 195 ILE A C 1
ATOM 1487 O O . ILE A 1 195 ? 26.961 70.842 15.267 1.00 13.38 195 ILE A O 1
ATOM 1492 N N . LEU A 1 196 ? 28.673 69.631 14.458 1.00 13.23 196 LEU A N 1
ATOM 1493 C CA . LEU A 1 196 ? 29.644 70.258 15.348 1.00 13.65 196 LEU A CA 1
ATOM 1494 C C . LEU A 1 196 ? 29.950 71.694 14.929 1.00 13.35 196 LEU A C 1
ATOM 1495 O O . LEU A 1 196 ? 30.142 71.980 13.743 1.00 14.83 196 LEU A O 1
ATOM 1500 N N . PRO A 1 197 ? 29.986 72.606 15.905 1.00 14.96 197 PRO A N 1
ATOM 1501 C CA . PRO A 1 197 ? 30.361 74.008 15.695 1.00 15.43 197 PRO A CA 1
ATOM 1502 C C . PRO A 1 197 ? 31.771 74.119 15.141 1.00 16.10 197 PRO A C 1
ATOM 1503 O O . PRO A 1 197 ? 32.595 73.235 15.367 1.00 16.69 197 PRO A O 1
ATOM 1507 N N . GLU A 1 198 ? 32.045 75.209 14.440 1.00 17.89 198 GLU A N 1
ATOM 1508 C CA . GLU A 1 198 ? 33.374 75.475 13.912 1.00 19.82 198 GLU A CA 1
ATOM 1509 C C . GLU A 1 198 ? 34.453 75.458 15.001 1.00 21.02 198 GLU A C 1
ATOM 1510 O O . GLU A 1 198 ? 35.589 75.069 14.742 1.00 20.97 198 GLU A O 1
ATOM 1516 N N . ASN A 1 199 ? 34.112 75.872 16.219 1.00 20.82 199 ASN A N 1
ATOM 1517 C CA . ASN A 1 199 ? 35.131 75.933 17.274 1.00 20.75 199 ASN A CA 1
ATOM 1518 C C . ASN A 1 199 ? 35.670 74.553 17.676 1.00 19.28 199 ASN A C 1
ATOM 1519 O O . ASN A 1 199 ? 36.745 74.439 18.266 1.00 20.58 199 ASN A O 1
ATOM 1524 N N . CYS A 1 200 ? 34.933 73.504 17.334 1.00 16.51 200 CYS A N 1
ATOM 1525 C CA . CYS A 1 200 ? 35.408 72.142 17.545 1.00 15.10 200 CYS A CA 1
ATOM 1526 C C . CYS A 1 200 ? 36.619 71.841 16.679 1.00 17.61 200 CYS A C 1
ATOM 1527 O O . CYS A 1 200 ? 37.457 71.005 17.042 1.00 17.52 200 CYS A O 1
ATOM 1530 N N . TRP A 1 201 ? 36.691 72.511 15.528 1.00 16.56 201 TRP A N 1
ATOM 1531 C CA . TRP A 1 201 ? 37.783 72.324 14.575 1.00 17.32 201 TRP A CA 1
ATOM 1532 C C . TRP A 1 201 ? 38.948 73.250 14.856 1.00 20.14 201 TRP A C 1
ATOM 1533 O O . TRP A 1 201 ? 40.107 72.861 14.714 1.00 20.91 201 TRP A O 1
ATOM 1544 N N . THR A 1 202 ? 38.631 74.485 15.228 1.00 21.30 202 THR A N 1
ATOM 1545 C CA . THR A 1 202 ? 39.647 75.520 15.370 1.00 22.18 202 THR A CA 1
ATOM 1546 C C . THR A 1 202 ? 40.198 75.584 16.795 1.00 24.66 202 THR A C 1
ATOM 1547 O O . THR A 1 202 ? 41.287 75.069 17.072 1.00 23.89 202 THR A O 1
ATOM 1551 N N . ASP A 1 203 ? 39.440 76.195 17.698 1.00 24.29 203 ASP A N 1
ATOM 1552 C CA . ASP A 1 203 ? 39.871 76.331 19.083 1.00 23.90 203 ASP A CA 1
ATOM 1553 C C . ASP A 1 203 ? 40.260 75.001 19.721 1.00 22.56 203 ASP A C 1
ATOM 1554 O O . ASP A 1 203 ? 41.201 74.939 20.511 1.00 24.44 203 ASP A O 1
ATOM 1559 N N . HIS A 1 204 ? 39.530 73.940 19.389 1.00 20.56 204 HIS A N 1
ATOM 1560 C CA . HIS A 1 204 ? 39.694 72.672 20.094 1.00 18.93 204 HIS A CA 1
ATOM 1561 C C . HIS A 1 204 ? 40.541 71.647 19.353 1.00 21.55 204 HIS A C 1
ATOM 1562 O O . HIS A 1 204 ? 40.767 70.546 19.859 1.00 22.73 204 HIS A O 1
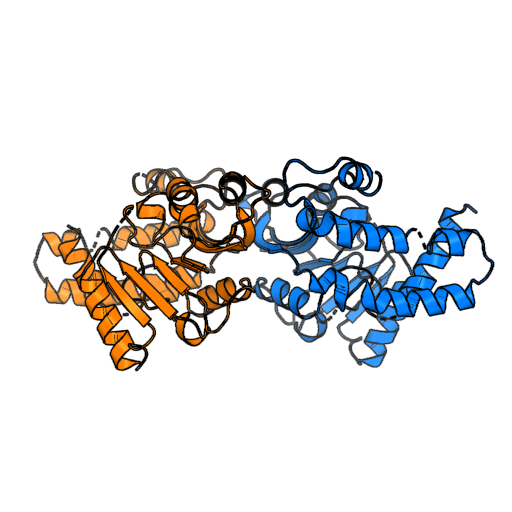ATOM 1569 N N . TYR A 1 205 ? 41.014 71.992 18.161 1.00 21.39 205 TYR A N 1
ATOM 1570 C CA . TYR A 1 205 ? 41.799 71.032 17.395 1.00 19.92 205 TYR A CA 1
ATOM 1571 C C . TYR A 1 205 ? 42.967 71.667 16.628 1.00 21.47 205 TYR A C 1
ATOM 1572 O O . TYR A 1 205 ? 44.127 71.417 16.957 1.00 23.59 205 TYR A O 1
ATOM 1581 N N . PHE A 1 206 ? 42.688 72.503 15.631 1.00 20.59 206 PHE A N 1
ATOM 1582 C CA . PHE A 1 206 ? 43.790 73.084 14.858 1.00 20.91 206 PHE A CA 1
ATOM 1583 C C . PHE A 1 206 ? 44.696 73.960 15.714 1.00 24.92 206 PHE A C 1
ATOM 1584 O O . PHE A 1 206 ? 45.921 73.956 15.547 1.00 26.67 206 PHE A O 1
ATOM 1592 N N . THR A 1 207 ? 44.106 74.712 16.635 1.00 24.06 207 THR A N 1
ATOM 1593 C CA . THR A 1 207 ? 44.900 75.634 17.446 1.00 27.91 207 THR A CA 1
ATOM 1594 C C . THR A 1 207 ? 45.869 74.930 18.396 1.00 29.22 207 THR A C 1
ATOM 1595 O O . THR A 1 207 ? 47.043 75.294 18.450 1.00 31.60 207 THR A O 1
ATOM 1599 N N . PRO A 1 208 ? 45.395 73.920 19.145 1.00 28.75 208 PRO A N 1
ATOM 1600 C CA . PRO A 1 208 ? 46.338 73.192 20.007 1.00 30.18 208 PRO A CA 1
ATOM 1601 C C . PRO A 1 208 ? 47.351 72.431 19.161 1.00 29.76 208 PRO A C 1
ATOM 1602 O O . PRO A 1 208 ? 48.446 72.097 19.617 1.00 30.61 208 PRO A O 1
ATOM 1606 N N . LYS A 1 209 ? 46.972 72.162 17.919 1.00 29.35 209 LYS A N 1
ATOM 1607 C CA . LYS A 1 209 ? 47.802 71.390 17.012 1.00 31.79 209 LYS A CA 1
ATOM 1608 C C . LYS A 1 209 ? 49.066 72.156 16.631 1.00 35.29 209 LYS A C 1
ATOM 1609 O O . LYS A 1 209 ? 50.089 71.552 16.305 1.00 35.50 209 LYS A O 1
ATOM 1615 N N . VAL A 1 210 ? 49.005 73.485 16.683 1.00 37.34 210 VAL A N 1
ATOM 1616 C CA . VAL A 1 210 ? 50.181 74.289 16.363 1.00 40.20 210 VAL A CA 1
ATOM 1617 C C . VAL A 1 210 ? 51.275 74.086 17.410 1.00 42.40 210 VAL A C 1
ATOM 1618 O O . VAL A 1 210 ? 52.447 73.955 17.065 1.00 43.79 210 VAL A O 1
ATOM 1622 N N . ALA A 1 211 ? 50.885 74.044 18.682 1.00 42.51 211 ALA A N 1
ATOM 1623 C CA . ALA A 1 211 ? 51.832 73.804 19.767 1.00 41.77 211 ALA A CA 1
ATOM 1624 C C . ALA A 1 211 ? 52.417 72.399 19.678 1.00 38.34 211 ALA A C 1
ATOM 1625 O O . ALA A 1 211 ? 53.611 72.198 19.903 1.00 38.49 211 ALA A O 1
ATOM 1627 N N . ALA A 1 212 ? 51.569 71.429 19.349 1.00 31.93 212 ALA A N 1
ATOM 1628 C CA . ALA A 1 212 ? 52.014 70.048 19.190 1.00 30.26 212 ALA A CA 1
ATOM 1629 C C . ALA A 1 212 ? 52.974 69.924 18.014 1.00 31.93 212 ALA A C 1
ATOM 1630 O O . ALA A 1 212 ? 53.948 69.171 18.074 1.00 30.18 212 ALA A O 1
ATOM 1632 N N . GLN A 1 213 ? 52.698 70.665 16.947 1.00 35.17 213 GLN A N 1
ATOM 1633 C CA . GLN A 1 213 ? 53.524 70.607 15.748 1.00 40.27 213 GLN A CA 1
ATOM 1634 C C . GLN A 1 213 ? 54.914 71.179 16.019 1.00 42.40 213 GLN A C 1
ATOM 1635 O O . GLN A 1 213 ? 55.916 70.652 15.533 1.00 40.88 213 GLN A O 1
ATOM 1641 N N . LYS A 1 214 ? 54.971 72.248 16.811 1.00 45.61 214 LYS A N 1
ATOM 1642 C CA . LYS A 1 214 ? 56.242 72.877 17.170 1.00 49.13 214 LYS A CA 1
ATOM 1643 C C . LYS A 1 214 ? 57.122 71.965 18.032 1.00 47.16 214 LYS A C 1
ATOM 1644 O O . LYS A 1 214 ? 58.351 71.993 17.923 1.00 46.84 214 LYS A O 1
ATOM 1650 N N . ILE A 1 215 ? 56.491 71.164 18.885 1.00 45.17 215 ILE A N 1
ATOM 1651 C CA . ILE A 1 215 ? 57.198 70.159 19.676 1.00 43.12 215 ILE A CA 1
ATOM 1652 C C . ILE A 1 215 ? 57.682 69.030 18.772 1.00 42.02 215 ILE A C 1
ATOM 1653 O O . ILE A 1 215 ? 58.826 68.579 18.861 1.00 43.69 215 ILE A O 1
ATOM 1658 N N . PHE A 1 216 ? 56.790 68.567 17.903 1.00 38.36 216 PHE A N 1
ATOM 1659 C CA . PHE A 1 216 ? 57.089 67.485 16.975 1.00 35.20 216 PHE A CA 1
ATOM 1660 C C . PHE A 1 216 ? 58.267 67.825 16.061 1.00 38.45 216 PHE A C 1
ATOM 1661 O O . PHE A 1 216 ? 59.183 67.016 15.892 1.00 39.93 216 PHE A O 1
ATOM 1669 N N . LEU A 1 217 ? 58.245 69.027 15.487 1.00 39.40 217 LEU A N 1
ATOM 1670 C CA . LEU A 1 217 ? 59.263 69.442 14.524 1.00 41.58 217 LEU A CA 1
ATOM 1671 C C . LEU A 1 217 ? 60.635 69.618 15.156 1.00 44.34 217 LEU A C 1
ATOM 1672 O O . LEU A 1 217 ? 61.660 69.318 14.530 1.00 46.38 217 LEU A O 1
ATOM 1677 N N . THR A 1 218 ? 60.676 70.107 16.389 1.00 45.09 218 THR A N 1
ATOM 1678 C CA . THR A 1 218 ? 61.961 70.203 17.073 1.00 47.89 218 THR A CA 1
ATOM 1679 C C . THR A 1 218 ? 62.523 68.810 17.346 1.00 46.91 218 THR A C 1
ATOM 1680 O O . THR A 1 218 ? 63.720 68.566 17.164 1.00 47.54 218 THR A O 1
ATOM 1684 N N . LYS A 1 219 ? 61.655 67.896 17.768 1.00 44.55 219 LYS A N 1
ATOM 1685 C CA . LYS A 1 219 ? 62.067 66.532 18.094 1.00 42.87 219 LYS A CA 1
ATOM 1686 C C . LYS A 1 219 ? 62.531 65.748 16.866 1.00 44.00 219 LYS A C 1
ATOM 1687 O O . LYS A 1 219 ? 63.519 65.012 16.928 1.00 45.68 219 LYS A O 1
ATOM 1693 N N . TYR A 1 220 ? 61.816 65.916 15.755 1.00 42.76 220 TYR A N 1
ATOM 1694 C CA . TYR A 1 220 ? 62.093 65.183 14.522 1.00 41.95 220 TYR A CA 1
ATOM 1695 C C . TYR A 1 220 ? 62.743 66.062 13.459 1.00 45.44 220 TYR A C 1
ATOM 1696 O O . TYR A 1 220 ? 62.657 65.763 12.267 1.00 44.83 220 TYR A O 1
ATOM 1705 N N . ALA A 1 221 ? 63.385 67.144 13.885 1.00 47.25 221 ALA A N 1
ATOM 1706 C CA . ALA A 1 221 ? 64.007 68.072 12.949 1.00 50.53 221 ALA A CA 1
ATOM 1707 C C . ALA A 1 221 ? 64.922 67.336 11.974 1.00 50.60 221 ALA A C 1
ATOM 1708 O O . ALA A 1 221 ? 65.751 66.528 12.380 1.00 50.95 221 ALA A O 1
ATOM 1710 N N . GLY A 1 222 ? 64.751 67.605 10.685 1.00 49.69 222 GLY A N 1
ATOM 1711 C CA . GLY A 1 222 ? 65.610 67.018 9.676 1.00 49.66 222 GLY A CA 1
ATOM 1712 C C . GLY A 1 222 ? 65.162 65.667 9.152 1.00 49.42 222 GLY A C 1
ATOM 1713 O O . GLY A 1 222 ? 65.718 65.167 8.173 1.00 51.97 222 GLY A O 1
ATOM 1714 N N . ASN A 1 223 ? 64.170 65.059 9.794 1.00 47.40 223 ASN A N 1
ATOM 1715 C CA . ASN A 1 223 ? 63.669 63.780 9.313 1.00 44.92 223 ASN A CA 1
ATOM 1716 C C . ASN A 1 223 ? 62.667 63.975 8.183 1.00 46.97 223 ASN A C 1
ATOM 1717 O O . ASN A 1 223 ? 61.662 64.665 8.343 1.00 45.80 223 ASN A O 1
ATOM 1722 N N . LYS A 1 224 ? 62.957 63.357 7.044 1.00 49.81 224 LYS A N 1
ATOM 1723 C CA . LYS A 1 224 ? 62.204 63.573 5.814 1.00 53.87 224 LYS A CA 1
ATOM 1724 C C . LYS A 1 224 ? 60.733 63.208 5.959 1.00 51.52 224 LYS A C 1
ATOM 1725 O O . LYS A 1 224 ? 59.848 63.998 5.620 1.00 51.14 224 LYS A O 1
ATOM 1731 N N . ILE A 1 225 ? 60.476 62.002 6.455 1.00 48.73 225 ILE A N 1
ATOM 1732 C CA . ILE A 1 225 ? 59.113 61.520 6.615 1.00 47.44 225 ILE A CA 1
ATOM 1733 C C . ILE A 1 225 ? 58.338 62.385 7.605 1.00 42.85 225 ILE A C 1
ATOM 1734 O O . ILE A 1 225 ? 57.158 62.676 7.395 1.00 42.60 225 ILE A O 1
ATOM 1739 N N . ALA A 1 226 ? 59.007 62.803 8.676 1.00 39.52 226 ALA A N 1
ATOM 1740 C CA . ALA A 1 226 ? 58.375 63.646 9.687 1.00 37.89 226 ALA A CA 1
ATOM 1741 C C . ALA A 1 226 ? 57.980 65.004 9.113 1.00 38.01 226 ALA A C 1
ATOM 1742 O O . ALA A 1 226 ? 56.887 65.503 9.371 1.00 38.55 226 ALA A O 1
ATOM 1744 N N . GLU A 1 227 ? 58.877 65.604 8.337 1.00 39.36 227 GLU A N 1
ATOM 1745 C CA . GLU A 1 227 ? 58.591 66.896 7.726 1.00 42.85 227 GLU A CA 1
ATOM 1746 C C . GLU A 1 227 ? 57.446 66.796 6.721 1.00 42.76 227 GLU A C 1
ATOM 1747 O O . GLU A 1 227 ? 56.619 67.703 6.618 1.00 43.56 227 GLU A O 1
ATOM 1753 N N . GLU A 1 228 ? 57.392 65.687 5.991 1.00 43.15 228 GLU A N 1
ATOM 1754 C CA . GLU A 1 228 ? 56.288 65.439 5.068 1.00 42.42 228 GLU A CA 1
ATOM 1755 C C . GLU A 1 228 ? 54.980 65.349 5.842 1.00 41.05 228 GLU A C 1
ATOM 1756 O O . GLU A 1 228 ? 54.004 66.032 5.523 1.00 42.02 228 GLU A O 1
ATOM 1758 N N . PHE A 1 229 ? 54.973 64.497 6.863 1.00 37.54 229 PHE A N 1
ATOM 1759 C CA . PHE A 1 229 ? 53.808 64.327 7.717 1.00 37.82 229 PHE A CA 1
ATOM 1760 C C . PHE A 1 229 ? 53.311 65.675 8.225 1.00 37.69 229 PHE A C 1
ATOM 1761 O O . PHE A 1 229 ? 52.112 65.942 8.248 1.00 38.70 229 PHE A O 1
ATOM 1769 N N . SER A 1 230 ? 54.247 66.521 8.633 1.00 37.19 230 SER A N 1
ATOM 1770 C CA . SER A 1 230 ? 53.917 67.830 9.172 1.00 38.44 230 SER A CA 1
ATOM 1771 C C . SER A 1 230 ? 53.278 68.729 8.111 1.00 40.87 230 SER A C 1
ATOM 1772 O O . SER A 1 230 ? 52.348 69.482 8.401 1.00 40.04 230 SER A O 1
ATOM 1783 N N . LEU A 1 232 ? 51.508 67.740 5.523 1.00 41.71 232 LEU A N 1
ATOM 1784 C CA . LEU A 1 232 ? 50.156 67.241 5.300 1.00 42.93 232 LEU A CA 1
ATOM 1785 C C . LEU A 1 232 ? 49.196 67.805 6.338 1.00 41.23 232 LEU A C 1
ATOM 1786 O O . LEU A 1 232 ? 48.057 68.147 6.017 1.00 41.45 232 LEU A O 1
ATOM 1791 N N . GLN A 1 233 ? 49.657 67.894 7.583 1.00 38.16 233 GLN A N 1
ATOM 1792 C CA . GLN A 1 233 ? 48.839 68.457 8.652 1.00 37.87 233 GLN A CA 1
ATOM 1793 C C . GLN A 1 233 ? 48.483 69.907 8.335 1.00 37.52 233 GLN A C 1
ATOM 1794 O O . GLN A 1 233 ? 47.346 70.340 8.530 1.00 37.19 233 GLN A O 1
ATOM 1800 N N . SER A 1 234 ? 49.458 70.653 7.831 1.00 35.91 234 SER A N 1
ATOM 1801 C CA . SER A 1 234 ? 49.223 72.046 7.475 1.00 36.16 234 SER A CA 1
ATOM 1802 C C . SER A 1 234 ? 48.169 72.160 6.384 1.00 34.07 234 SER A C 1
ATOM 1803 O O . SER A 1 234 ? 47.279 73.012 6.452 1.00 33.00 234 SER A O 1
ATOM 1806 N N . ILE A 1 235 ? 48.275 71.299 5.378 1.00 33.58 235 ILE A N 1
ATOM 1807 C CA . ILE A 1 235 ? 47.314 71.287 4.281 1.00 33.87 235 ILE A CA 1
ATOM 1808 C C . ILE A 1 235 ? 45.896 71.069 4.801 1.00 30.51 235 ILE A C 1
ATOM 1809 O O . ILE A 1 235 ? 44.964 71.761 4.389 1.00 30.45 235 ILE A O 1
ATOM 1814 N N . GLU A 1 236 ? 45.742 70.117 5.717 1.00 29.72 236 GLU A N 1
ATOM 1815 C CA . GLU A 1 236 ? 44.435 69.815 6.305 1.00 31.20 236 GLU A CA 1
ATOM 1816 C C . GLU A 1 236 ? 43.758 71.066 6.879 1.00 28.58 236 GLU A C 1
ATOM 1817 O O . GLU A 1 236 ? 42.565 71.311 6.646 1.00 26.10 236 GLU A O 1
ATOM 1823 N N . GLU A 1 237 ? 44.521 71.860 7.626 1.00 27.17 237 GLU A N 1
ATOM 1824 C CA . GLU A 1 237 ? 43.990 73.082 8.222 1.00 26.62 237 GLU A CA 1
ATOM 1825 C C . GLU A 1 237 ? 43.689 74.136 7.157 1.00 26.19 237 GLU A C 1
ATOM 1826 O O . GLU A 1 237 ? 42.655 74.808 7.204 1.00 26.07 237 GLU A O 1
ATOM 1832 N N . GLU A 1 238 ? 44.596 74.287 6.197 1.00 26.65 238 GLU A N 1
ATOM 1833 C CA . GLU A 1 238 ? 44.370 75.226 5.100 1.00 26.84 238 GLU A CA 1
ATOM 1834 C C . GLU A 1 238 ? 43.070 74.916 4.368 1.00 24.46 238 GLU A C 1
ATOM 1835 O O . GLU A 1 238 ? 42.298 75.818 4.036 1.00 24.38 238 GLU A O 1
ATOM 1841 N N . LEU A 1 239 ? 42.822 73.636 4.120 1.00 23.29 239 LEU A N 1
ATOM 1842 C CA . LEU A 1 239 ? 41.620 73.237 3.398 1.00 23.39 239 LEU A CA 1
ATOM 1843 C C . LEU A 1 239 ? 40.374 73.560 4.204 1.00 21.35 239 LEU A C 1
ATOM 1844 O O . LEU A 1 239 ? 39.351 73.956 3.642 1.00 22.50 239 LEU A O 1
ATOM 1849 N N . TYR A 1 240 ? 40.458 73.398 5.520 1.00 20.00 240 TYR A N 1
ATOM 1850 C CA . TYR A 1 240 ? 39.310 73.682 6.363 1.00 19.05 240 TYR A CA 1
ATOM 1851 C C . TYR A 1 240 ? 38.974 75.167 6.333 1.00 21.33 240 TYR A C 1
ATOM 1852 O O . TYR A 1 240 ? 37.817 75.549 6.148 1.00 23.07 240 TYR A O 1
ATOM 1861 N N . HIS A 1 241 ? 39.979 76.016 6.508 1.00 21.64 241 HIS A N 1
ATOM 1862 C CA . HIS A 1 241 ? 39.710 77.447 6.476 1.00 25.01 241 HIS A CA 1
ATOM 1863 C C . HIS A 1 241 ? 39.161 77.894 5.123 1.00 23.22 241 HIS A C 1
ATOM 1864 O O . HIS A 1 241 ? 38.328 78.797 5.059 1.00 24.02 241 HIS A O 1
ATOM 1871 N N . LYS A 1 242 ? 39.592 77.237 4.052 1.00 23.25 242 LYS A N 1
ATOM 1872 C CA . LYS A 1 242 ? 39.129 77.591 2.709 1.00 23.49 242 LYS A CA 1
ATOM 1873 C C . LYS A 1 242 ? 37.749 77.019 2.355 1.00 22.86 242 LYS A C 1
ATOM 1874 O O . LYS A 1 242 ? 36.985 77.647 1.614 1.00 24.81 242 LYS A O 1
ATOM 1880 N N . TYR A 1 243 ? 37.429 75.840 2.886 1.00 19.26 243 TYR A N 1
ATOM 1881 C CA . TYR A 1 243 ? 36.237 75.110 2.445 1.00 17.85 243 TYR A CA 1
ATOM 1882 C C . TYR A 1 243 ? 35.259 74.719 3.545 1.00 18.82 243 TYR A C 1
ATOM 1883 O O . TYR A 1 243 ? 34.379 73.890 3.321 1.00 19.58 243 TYR A O 1
ATOM 1892 N N . LYS A 1 244 ? 35.397 75.303 4.725 1.00 18.98 244 LYS A N 1
ATOM 1893 C CA . LYS A 1 244 ? 34.562 74.879 5.848 1.00 19.05 244 LYS A CA 1
ATOM 1894 C C . LYS A 1 244 ? 33.061 75.054 5.608 1.00 20.20 244 LYS A C 1
ATOM 1895 O O . LYS A 1 244 ? 32.252 74.470 6.324 1.00 21.44 244 LYS A O 1
ATOM 1901 N N . GLU A 1 245 ? 32.679 75.857 4.620 1.00 19.80 245 GLU A N 1
ATOM 1902 C CA . GLU A 1 245 ? 31.255 76.019 4.326 1.00 20.90 245 GLU A CA 1
ATOM 1903 C C . GLU A 1 245 ? 30.690 74.735 3.723 1.00 19.13 245 GLU A C 1
ATOM 1904 O O . GLU A 1 245 ? 29.471 74.532 3.701 1.00 18.59 245 GLU A O 1
ATOM 1910 N N . TYR A 1 246 ? 31.585 73.872 3.239 1.00 17.29 246 TYR A N 1
ATOM 1911 C CA . TYR A 1 246 ? 31.189 72.674 2.497 1.00 14.88 246 TYR A CA 1
ATOM 1912 C C . TYR A 1 246 ? 31.245 71.371 3.280 1.00 15.76 246 TYR A C 1
ATOM 1913 O O . TYR A 1 246 ? 30.692 70.367 2.836 1.00 16.43 246 TYR A O 1
ATOM 1922 N N . TYR A 1 247 ? 31.916 71.363 4.426 1.00 16.06 247 TYR A N 1
ATOM 1923 C CA . TYR A 1 247 ? 32.016 70.124 5.187 1.00 15.97 247 TYR A CA 1
ATOM 1924 C C . TYR A 1 247 ? 32.274 70.348 6.664 1.00 17.17 247 TYR A C 1
ATOM 1925 O O . TYR A 1 247 ? 32.675 71.430 7.085 1.00 17.48 247 TYR A O 1
ATOM 1934 N N . GLY A 1 248 ? 32.026 69.308 7.450 1.00 16.97 248 GLY A N 1
ATOM 1935 C CA . GLY A 1 248 ? 32.290 69.361 8.873 1.00 14.38 248 GLY A CA 1
ATOM 1936 C C . GLY A 1 248 ? 32.111 67.987 9.478 1.00 13.52 248 GLY A C 1
ATOM 1937 O O . GLY A 1 248 ? 32.233 66.978 8.787 1.00 15.20 248 GLY A O 1
ATOM 1938 N N . TYR A 1 249 ? 31.822 67.966 10.777 1.00 13.06 249 TYR A N 1
ATOM 1939 C CA . TYR A 1 249 ? 31.541 66.744 11.507 1.00 13.37 249 TYR A CA 1
ATOM 1940 C C . TYR A 1 249 ? 30.112 66.817 12.001 1.00 13.47 249 TYR A C 1
ATOM 1941 O O . TYR A 1 249 ? 29.626 67.893 12.355 1.00 13.80 249 TYR A O 1
ATOM 1950 N N . THR A 1 250 ? 29.453 65.665 12.035 1.00 12.34 250 THR A N 1
ATOM 1951 C CA . THR A 1 250 ? 28.096 65.562 12.556 1.00 11.07 250 THR A CA 1
ATOM 1952 C C . THR A 1 250 ? 28.063 64.452 13.587 1.00 12.31 250 THR A C 1
ATOM 1953 O O . THR A 1 250 ? 28.665 63.393 13.381 1.00 13.20 250 THR A O 1
ATOM 1957 N N . PHE A 1 251 ? 27.383 64.696 14.705 1.00 12.53 251 PHE A N 1
ATOM 1958 C CA . PHE A 1 251 ? 27.229 63.681 15.745 1.00 11.79 251 PHE A CA 1
ATOM 1959 C C . PHE A 1 251 ? 25.908 62.972 15.526 1.00 12.60 251 PHE A C 1
ATOM 1960 O O . PHE A 1 251 ? 24.868 63.629 15.390 1.00 13.50 251 PHE A O 1
ATOM 1968 N N . PHE A 1 252 ? 25.949 61.642 15.484 1.00 11.18 252 PHE A N 1
ATOM 1969 C CA . PHE A 1 252 ? 24.745 60.832 15.321 1.00 13.07 252 PHE A CA 1
ATOM 1970 C C . PHE A 1 252 ? 24.522 60.023 16.584 1.00 14.16 252 PHE A C 1
ATOM 1971 O O . PHE A 1 252 ? 25.392 59.252 16.996 1.00 14.50 252 PHE A O 1
ATOM 1979 N N . ILE A 1 253 ? 23.359 60.210 17.204 1.00 12.89 253 ILE A N 1
ATOM 1980 C CA . ILE A 1 253 ? 22.987 59.420 18.366 1.00 11.58 253 ILE A CA 1
ATOM 1981 C C . ILE A 1 253 ? 21.815 58.549 17.945 1.00 14.16 253 ILE A C 1
ATOM 1982 O O . ILE A 1 253 ? 20.778 59.055 17.512 1.00 16.92 253 ILE A O 1
ATOM 1987 N N . ALA A 1 254 ? 21.993 57.237 18.049 1.00 13.07 254 ALA A N 1
ATOM 1988 C CA . ALA A 1 254 ? 21.085 56.290 17.418 1.00 16.72 254 ALA A CA 1
ATOM 1989 C C . ALA A 1 254 ? 20.729 55.139 18.345 1.00 16.65 254 ALA A C 1
ATOM 1990 O O . ALA A 1 254 ? 21.606 54.553 18.980 1.00 18.06 254 ALA A O 1
ATOM 1992 N N . LYS A 1 255 ? 19.441 54.800 18.406 1.00 14.85 255 LYS A N 1
ATOM 1993 C CA . LYS A 1 255 ? 18.975 53.753 19.307 1.00 13.65 255 LYS A CA 1
ATOM 1994 C C . LYS A 1 255 ? 18.689 52.466 18.539 1.00 15.00 255 LYS A C 1
ATOM 1995 O O . LYS A 1 255 ? 17.945 52.471 17.561 1.00 16.95 255 LYS A O 1
ATOM 2001 N N . LYS A 1 256 ? 19.284 51.365 18.988 1.00 14.82 256 LYS A N 1
ATOM 2002 C CA . LYS A 1 256 ? 19.047 50.069 18.378 1.00 15.48 256 LYS A CA 1
ATOM 2003 C C . LYS A 1 256 ? 17.638 49.604 18.707 1.00 18.56 256 LYS A C 1
ATOM 2004 O O . LYS A 1 256 ? 17.311 49.382 19.870 1.00 20.60 256 LYS A O 1
ATOM 2010 N N . ILE A 1 257 ? 16.802 49.460 17.686 1.00 20.12 257 ILE A N 1
ATOM 2011 C CA . ILE A 1 257 ? 15.425 49.027 17.919 1.00 22.78 257 ILE A CA 1
ATOM 2012 C C . ILE A 1 257 ? 15.000 47.889 17.000 1.00 26.00 257 ILE A C 1
ATOM 2013 O O . ILE A 1 257 ? 15.386 47.842 15.834 1.00 29.49 257 ILE A O 1
ATOM 2018 N N . ARG A 1 258 ? 14.209 46.969 17.542 1.00 29.16 258 ARG A N 1
ATOM 2019 C CA . ARG A 1 258 ? 13.792 45.780 16.805 1.00 31.61 258 ARG A CA 1
ATOM 2020 C C . ARG A 1 258 ? 12.884 46.128 15.630 1.00 32.18 258 ARG A C 1
ATOM 2021 O O . ARG A 1 258 ? 12.908 45.460 14.598 1.00 33.46 258 ARG A O 1
ATOM 2023 N N . LEU A 1 259 ? 12.081 47.174 15.784 1.00 34.48 259 LEU A N 1
ATOM 2024 C CA . LEU A 1 259 ? 11.111 47.531 14.754 1.00 35.60 259 LEU A CA 1
ATOM 2025 C C . LEU A 1 259 ? 11.764 47.925 13.434 1.00 37.93 259 LEU A C 1
ATOM 2026 O O . LEU A 1 259 ? 11.111 47.920 12.387 1.00 40.59 259 LEU A O 1
ATOM 2031 N N . LEU A 1 260 ? 13.051 48.256 13.484 1.00 36.24 260 LEU A N 1
ATOM 2032 C CA . LEU A 1 260 ? 13.787 48.636 12.278 1.00 37.67 260 LEU A CA 1
ATOM 2033 C C . LEU A 1 260 ? 14.675 47.499 11.768 1.00 42.46 260 LEU A C 1
ATOM 2034 O O . LEU A 1 260 ? 15.414 47.675 10.796 1.00 41.02 260 LEU A O 1
ATOM 2039 N N . GLU A 1 261 ? 14.588 46.354 12.450 1.00 47.69 261 GLU A N 1
ATOM 2040 C CA . GLU A 1 261 ? 15.253 45.090 12.091 1.00 55.75 261 GLU A CA 1
ATOM 2041 C C . GLU A 1 261 ? 15.869 44.414 13.320 1.00 60.39 261 GLU A C 1
ATOM 2042 O O . GLU A 1 261 ? 15.545 43.276 13.657 1.00 62.59 261 GLU A O 1
ATOM 2048 N N . GLU B 1 12 ? -16.251 72.551 15.357 1.00 56.44 12 GLU B N 1
ATOM 2049 C CA . GLU B 1 12 ? -15.754 73.890 15.077 1.00 57.06 12 GLU B CA 1
ATOM 2050 C C . GLU B 1 12 ? -14.458 74.150 15.837 1.00 58.56 12 GLU B C 1
ATOM 2051 O O . GLU B 1 12 ? -14.121 73.423 16.774 1.00 58.23 12 GLU B O 1
ATOM 2053 N N . LEU B 1 13 ? -13.729 75.184 15.425 1.00 58.41 13 LEU B N 1
ATOM 2054 C CA . LEU B 1 13 ? -12.542 75.618 16.157 1.00 57.97 13 LEU B CA 1
ATOM 2055 C C . LEU B 1 13 ? -12.976 76.508 17.318 1.00 53.76 13 LEU B C 1
ATOM 2056 O O . LEU B 1 13 ? -12.158 76.966 18.121 1.00 52.38 13 LEU B O 1
ATOM 2061 N N . ASN B 1 14 ? -14.283 76.729 17.394 1.00 49.92 14 ASN B N 1
ATOM 2062 C CA . ASN B 1 14 ? -14.887 77.559 18.420 1.00 52.01 14 ASN B CA 1
ATOM 2063 C C . ASN B 1 14 ? -14.669 76.984 19.818 1.00 52.00 14 ASN B C 1
ATOM 2064 O O . ASN B 1 14 ? -14.106 77.638 20.703 1.00 49.76 14 ASN B O 1
ATOM 2069 N N . LEU B 1 15 ? -15.129 75.753 20.008 1.00 52.50 15 LEU B N 1
ATOM 2070 C CA . LEU B 1 15 ? -14.943 75.052 21.266 1.00 51.43 15 LEU B CA 1
ATOM 2071 C C . LEU B 1 15 ? -13.485 74.671 21.443 1.00 47.70 15 LEU B C 1
ATOM 2072 O O . LEU B 1 15 ? -13.008 74.534 22.567 1.00 45.12 15 LEU B O 1
ATOM 2077 N N . ILE B 1 16 ? -12.785 74.487 20.327 1.00 45.84 16 ILE B N 1
ATOM 2078 C CA . ILE B 1 16 ? -11.384 74.095 20.365 1.00 42.37 16 ILE B CA 1
ATOM 2079 C C . ILE B 1 16 ? -10.590 75.048 21.243 1.00 36.82 16 ILE B C 1
ATOM 2080 O O . ILE B 1 16 ? -9.859 74.626 22.136 1.00 34.76 16 ILE B O 1
ATOM 2085 N N . CYS B 1 17 ? -10.733 76.341 20.990 1.00 36.88 17 CYS B N 1
ATOM 2086 C CA . CYS B 1 17 ? -10.076 77.326 21.829 1.00 36.73 17 CYS B CA 1
ATOM 2087 C C . CYS B 1 17 ? -10.491 77.124 23.284 1.00 34.40 17 CYS B C 1
ATOM 2088 O O . CYS B 1 17 ? -9.651 77.039 24.172 1.00 35.11 17 CYS B O 1
ATOM 2091 N N . ASP B 1 18 ? -11.793 77.023 23.523 1.00 34.24 18 ASP B N 1
ATOM 2092 C CA . ASP B 1 18 ? -12.300 76.821 24.875 1.00 35.09 18 ASP B CA 1
ATOM 2093 C C . ASP B 1 18 ? -11.684 75.589 25.543 1.00 32.67 18 ASP B C 1
ATOM 2094 O O . ASP B 1 18 ? -11.199 75.661 26.675 1.00 34.10 18 ASP B O 1
ATOM 2099 N N . PHE B 1 19 ? -11.698 74.462 24.839 1.00 29.98 19 PHE B N 1
ATOM 2100 C CA . PHE B 1 19 ? -11.162 73.207 25.369 1.00 27.43 19 PHE B CA 1
ATOM 2101 C C . PHE B 1 19 ? -9.688 73.314 25.764 1.00 27.37 19 PHE B C 1
ATOM 2102 O O . PHE B 1 19 ? -9.295 72.945 26.874 1.00 26.76 19 PHE B O 1
ATOM 2110 N N . PHE B 1 20 ? -8.879 73.810 24.837 1.00 25.77 20 PHE B N 1
ATOM 2111 C CA . PHE B 1 20 ? -7.424 73.828 25.014 1.00 26.92 20 PHE B CA 1
ATOM 2112 C C . PHE B 1 20 ? -6.925 75.028 25.821 1.00 29.41 20 PHE B C 1
ATOM 2113 O O . PHE B 1 20 ? -5.764 75.072 26.227 1.00 31.19 20 PHE B O 1
ATOM 2121 N N . SER B 1 21 ? -7.803 75.996 26.059 1.00 32.40 21 SER B N 1
ATOM 2122 C CA . SER B 1 21 ? -7.419 77.201 26.788 1.00 36.28 21 SER B CA 1
ATOM 2123 C C . SER B 1 21 ? -7.090 76.914 28.249 1.00 36.82 21 SER B C 1
ATOM 2124 O O . SER B 1 21 ? -6.485 77.742 28.928 1.00 36.96 21 SER B O 1
ATOM 2127 N N . ASN B 1 22 ? -7.482 75.735 28.722 1.00 35.19 22 ASN B N 1
ATOM 2128 C CA . ASN B 1 22 ? -7.181 75.321 30.085 1.00 34.55 22 ASN B CA 1
ATOM 2129 C C . ASN B 1 22 ? -5.897 74.500 30.194 1.00 34.13 22 ASN B C 1
ATOM 2130 O O . ASN B 1 22 ? -5.691 73.781 31.172 1.00 38.79 22 ASN B O 1
ATOM 2143 N N . GLU B 1 24 ? -1.456 74.583 29.583 1.00 25.03 24 GLU B N 1
ATOM 2144 C CA . GLU B 1 24 ? -0.285 75.451 29.445 1.00 25.16 24 GLU B CA 1
ATOM 2145 C C . GLU B 1 24 ? 0.371 75.293 28.082 1.00 20.71 24 GLU B C 1
ATOM 2146 O O . GLU B 1 24 ? 1.063 76.194 27.617 1.00 22.79 24 GLU B O 1
ATOM 2152 N N . ARG B 1 25 ? 0.155 74.138 27.458 1.00 20.46 25 ARG B N 1
ATOM 2153 C CA . ARG B 1 25 ? 0.628 73.864 26.100 1.00 19.56 25 ARG B CA 1
ATOM 2154 C C . ARG B 1 25 ? -0.511 73.207 25.347 1.00 20.66 25 ARG B C 1
ATOM 2155 O O . ARG B 1 25 ? -1.349 72.530 25.953 1.00 23.53 25 ARG B O 1
ATOM 2163 N N . GLN B 1 26 ? -0.543 73.381 24.030 1.00 18.66 26 GLN B N 1
ATOM 2164 C CA . GLN B 1 26 ? -1.627 72.811 23.241 1.00 18.49 26 GLN B CA 1
ATOM 2165 C C . GLN B 1 26 ? -1.139 71.720 22.292 1.00 20.98 26 GLN B C 1
ATOM 2166 O O . GLN B 1 26 ? -1.882 71.253 21.421 1.00 24.11 26 GLN B O 1
ATOM 2172 N N . GLY B 1 27 ? 0.114 71.316 22.474 1.00 19.93 27 GLY B N 1
ATOM 2173 C CA . GLY B 1 27 ? 0.685 70.201 21.740 1.00 18.54 27 GLY B CA 1
ATOM 2174 C C . GLY B 1 27 ? 1.832 69.595 22.530 1.00 16.89 27 GLY B C 1
ATOM 2175 O O . GLY B 1 27 ? 2.232 70.136 23.563 1.00 18.48 27 GLY B O 1
ATOM 2176 N N . PRO B 1 28 ? 2.369 68.464 22.054 1.00 16.36 28 PRO B N 1
ATOM 2177 C CA . PRO B 1 28 ? 3.464 67.794 22.764 1.00 16.27 28 PRO B CA 1
ATOM 2178 C C . PRO B 1 28 ? 4.692 68.685 22.857 1.00 16.01 28 PRO B C 1
ATOM 2179 O O . PRO B 1 28 ? 4.999 69.419 21.917 1.00 17.32 28 PRO B O 1
ATOM 2183 N N . GLY B 1 29 ? 5.392 68.605 23.982 1.00 13.66 29 GLY B N 1
ATOM 2184 C CA . GLY B 1 29 ? 6.590 69.396 24.184 1.00 13.62 29 GLY B CA 1
ATOM 2185 C C . GLY B 1 29 ? 6.947 69.404 25.653 1.00 15.23 29 GLY B C 1
ATOM 2186 O O . GLY B 1 29 ? 6.290 68.736 26.452 1.00 17.75 29 GLY B O 1
ATOM 2187 N N . SER B 1 30 ? 7.986 70.160 26.000 1.00 15.07 30 SER B N 1
ATOM 2188 C CA . SER B 1 30 ? 8.379 70.380 27.389 1.00 13.82 30 SER B CA 1
ATOM 2189 C C . SER B 1 30 ? 9.366 71.538 27.424 1.00 15.05 30 SER B C 1
ATOM 2190 O O . SER B 1 30 ? 9.976 71.859 26.405 1.00 15.78 30 SER B O 1
ATOM 2193 N N . PRO B 1 31 ? 9.531 72.175 28.591 1.00 13.82 31 PRO B N 1
ATOM 2194 C CA . PRO B 1 31 ? 10.518 73.258 28.620 1.00 15.26 31 PRO B CA 1
ATOM 2195 C C . PRO B 1 31 ? 11.900 72.724 28.253 1.00 15.59 31 PRO B C 1
ATOM 2196 O O . PRO B 1 31 ? 12.635 73.382 27.519 1.00 15.21 31 PRO B O 1
ATOM 2200 N N . GLU B 1 32 ? 12.236 71.534 28.744 1.00 15.96 32 GLU B N 1
ATOM 2201 C CA . GLU B 1 32 ? 13.529 70.921 28.439 1.00 16.64 32 GLU B CA 1
ATOM 2202 C C . GLU B 1 32 ? 13.764 70.778 26.930 1.00 16.56 32 GLU B C 1
ATOM 2203 O O . GLU B 1 32 ? 14.869 71.019 26.427 1.00 14.23 32 GLU B O 1
ATOM 2209 N N . VAL B 1 33 ? 12.718 70.396 26.205 1.00 13.89 33 VAL B N 1
ATOM 2210 C CA . VAL B 1 33 ? 12.810 70.208 24.759 1.00 12.52 33 VAL B CA 1
ATOM 2211 C C . VAL B 1 33 ? 12.944 71.544 24.012 1.00 13.05 33 VAL B C 1
ATOM 2212 O O . VAL B 1 33 ? 13.748 71.682 23.082 1.00 13.34 33 VAL B O 1
ATOM 2216 N N . THR B 1 34 ? 12.162 72.535 24.424 1.00 13.31 34 THR B N 1
ATOM 2217 C CA . THR B 1 34 ? 12.274 73.863 23.845 1.00 13.40 34 THR B CA 1
ATOM 2218 C C . THR B 1 34 ? 13.701 74.380 24.020 1.00 14.01 34 THR B C 1
ATOM 2219 O O . THR B 1 34 ? 14.307 74.908 23.083 1.00 13.37 34 THR B O 1
ATOM 2223 N N . LEU B 1 35 ? 14.246 74.210 25.218 1.00 12.13 35 LEU B N 1
ATOM 2224 C CA . LEU B 1 35 ? 15.602 74.675 25.481 1.00 12.29 35 LEU B CA 1
ATOM 2225 C C . LEU B 1 35 ? 16.671 73.865 24.754 1.00 13.31 35 LEU B C 1
ATOM 2226 O O . LEU B 1 35 ? 17.708 74.409 24.369 1.00 14.33 35 LEU B O 1
ATOM 2231 N N . LYS B 1 36 ? 16.442 72.568 24.577 1.00 12.99 36 LYS B N 1
ATOM 2232 C CA . LYS B 1 36 ? 17.398 71.747 23.839 1.00 12.11 36 LYS B CA 1
ATOM 2233 C C . LYS B 1 36 ? 17.464 72.216 22.383 1.00 12.50 36 LYS B C 1
ATOM 2234 O O . LYS B 1 36 ? 18.548 72.342 21.810 1.00 13.14 36 LYS B O 1
ATOM 2240 N N . ALA B 1 37 ? 16.310 72.505 21.788 1.00 12.87 37 ALA B N 1
ATOM 2241 C CA . ALA B 1 37 ? 16.299 73.056 20.436 1.00 10.93 37 ALA B CA 1
ATOM 2242 C C . ALA B 1 37 ? 17.049 74.392 20.392 1.00 13.13 37 ALA B C 1
ATOM 2243 O O . ALA B 1 37 ? 17.875 74.628 19.510 1.00 13.48 37 ALA B O 1
ATOM 2245 N N . LEU B 1 38 ? 16.763 75.259 21.360 1.00 11.99 38 LEU B N 1
ATOM 2246 C CA . LEU B 1 38 ? 17.377 76.578 21.432 1.00 12.17 38 LEU B CA 1
ATOM 2247 C C . LEU B 1 38 ? 18.904 76.470 21.542 1.00 12.89 38 LEU B C 1
ATOM 2248 O O . LEU B 1 38 ? 19.624 77.331 21.042 1.00 14.87 38 LEU B O 1
ATOM 2253 N N . SER B 1 39 ? 19.386 75.411 22.192 1.00 12.81 39 SER B N 1
ATOM 2254 C CA . SER B 1 39 ? 20.822 75.252 22.441 1.00 14.52 39 SER B CA 1
ATOM 2255 C C . SER B 1 39 ? 21.641 75.110 21.159 1.00 16.20 39 SER B C 1
ATOM 2256 O O . SER B 1 39 ? 22.871 75.240 21.190 1.00 18.00 39 SER B O 1
ATOM 2259 N N . PHE B 1 40 ? 20.968 74.828 20.042 1.00 13.19 40 PHE B N 1
ATOM 2260 C CA . PHE B 1 40 ? 21.656 74.679 18.753 1.00 14.74 40 PHE B CA 1
ATOM 2261 C C . PHE B 1 40 ? 21.702 75.962 17.918 1.00 17.94 40 PHE B C 1
ATOM 2262 O O . PHE B 1 40 ? 22.291 75.989 16.827 1.00 19.98 40 PHE B O 1
ATOM 2270 N N . ILE B 1 41 ? 21.094 77.024 18.432 1.00 16.47 41 ILE B N 1
ATOM 2271 C CA . ILE B 1 41 ? 21.029 78.291 17.708 1.00 17.16 41 ILE B CA 1
ATOM 2272 C C . ILE B 1 41 ? 22.084 79.257 18.232 1.00 17.90 41 ILE B C 1
ATOM 2273 O O . ILE B 1 41 ? 22.016 79.713 19.368 1.00 19.41 41 ILE B O 1
ATOM 2278 N N . ASP B 1 42 ? 23.072 79.561 17.398 1.00 21.32 42 ASP B N 1
ATOM 2279 C CA . ASP B 1 42 ? 24.253 80.276 17.870 1.00 25.80 42 ASP B CA 1
ATOM 2280 C C . ASP B 1 42 ? 24.335 81.696 17.324 1.00 27.85 42 ASP B C 1
ATOM 2281 O O . ASP B 1 42 ? 25.385 82.339 17.410 1.00 34.32 42 ASP B O 1
ATOM 2286 N N . ASN B 1 43 ? 23.222 82.177 16.783 1.00 26.31 43 ASN B N 1
ATOM 2287 C CA . ASN B 1 43 ? 23.171 83.416 16.014 1.00 31.95 43 ASN B CA 1
ATOM 2288 C C . ASN B 1 43 ? 22.687 84.642 16.778 1.00 26.80 43 ASN B C 1
ATOM 2289 O O . ASN B 1 43 ? 22.850 85.770 16.310 1.00 26.61 43 ASN B O 1
ATOM 2294 N N . LEU B 1 44 ? 22.089 84.418 17.946 1.00 22.01 44 LEU B N 1
ATOM 2295 C CA . LEU B 1 44 ? 21.231 85.423 18.573 1.00 20.44 44 LEU B CA 1
ATOM 2296 C C . LEU B 1 44 ? 21.947 86.484 19.405 1.00 21.71 44 LEU B C 1
ATOM 2297 O O . LEU B 1 44 ? 22.978 86.213 20.031 1.00 22.77 44 LEU B O 1
ATOM 2302 N N . THR B 1 45 ? 21.372 87.688 19.393 1.00 21.58 45 THR B N 1
ATOM 2303 C CA . THR B 1 45 ? 21.825 88.818 20.190 1.00 21.87 45 THR B CA 1
ATOM 2304 C C . THR B 1 45 ? 20.617 89.614 20.674 1.00 21.46 45 THR B C 1
ATOM 2305 O O . THR B 1 45 ? 19.471 89.287 20.357 1.00 21.35 45 THR B O 1
ATOM 2309 N N . GLU B 1 46 ? 20.880 90.672 21.430 1.00 23.10 46 GLU B N 1
ATOM 2310 C CA . GLU B 1 46 ? 19.822 91.531 21.941 1.00 27.29 46 GLU B CA 1
ATOM 2311 C C . GLU B 1 46 ? 19.050 92.182 20.796 1.00 26.53 46 GLU B C 1
ATOM 2312 O O . GLU B 1 46 ? 17.917 92.640 20.979 1.00 25.97 46 GLU B O 1
ATOM 2318 N N . LYS B 1 47 ? 19.662 92.223 19.613 1.00 24.20 47 LYS B N 1
ATOM 2319 C CA . LYS B 1 47 ? 19.027 92.862 18.461 1.00 25.15 47 LYS B CA 1
ATOM 2320 C C . LYS B 1 47 ? 18.244 91.881 17.584 1.00 23.98 47 LYS B C 1
ATOM 2321 O O . LYS B 1 47 ? 17.634 92.280 16.591 1.00 25.34 47 LYS B O 1
ATOM 2327 N N . SER B 1 48 ? 18.255 90.603 17.952 1.00 22.14 48 SER B N 1
ATOM 2328 C CA . SER B 1 48 ? 17.566 89.587 17.159 1.00 20.35 48 SER B CA 1
ATOM 2329 C C . SER B 1 48 ? 16.052 89.771 17.164 1.00 21.83 48 SER B C 1
ATOM 2330 O O . SER B 1 48 ? 15.465 90.176 18.171 1.00 22.43 48 SER B O 1
ATOM 2333 N N . LEU B 1 49 ? 15.432 89.462 16.029 1.00 22.04 49 LEU B N 1
ATOM 2334 C CA . LEU B 1 49 ? 13.978 89.433 15.917 1.00 22.03 49 LEU B CA 1
ATOM 2335 C C . LEU B 1 49 ? 13.542 87.990 15.746 1.00 20.18 49 LEU B C 1
ATOM 2336 O O . LEU B 1 49 ? 14.056 87.275 14.883 1.00 20.65 49 LEU B O 1
ATOM 2341 N N . ILE B 1 50 ? 12.603 87.566 16.585 1.00 18.09 50 ILE B N 1
ATOM 2342 C CA . ILE B 1 50 ? 12.180 86.177 16.656 1.00 17.40 50 ILE B CA 1
ATOM 2343 C C . ILE B 1 50 ? 10.665 86.104 16.513 1.00 17.06 50 ILE B C 1
ATOM 2344 O O . ILE B 1 50 ? 9.946 86.936 17.071 1.00 18.95 50 ILE B O 1
ATOM 2349 N N . ALA B 1 51 ? 10.183 85.120 15.760 1.00 18.24 51 ALA B N 1
ATOM 2350 C CA . ALA B 1 51 ? 8.750 84.876 15.665 1.00 17.25 51 ALA B CA 1
ATOM 2351 C C . ALA B 1 51 ? 8.428 83.438 16.038 1.00 17.41 51 ALA B C 1
ATOM 2352 O O . ALA B 1 51 ? 9.160 82.516 15.684 1.00 20.33 51 ALA B O 1
ATOM 2354 N N . ASP B 1 52 ? 7.327 83.252 16.754 1.00 16.99 52 ASP B N 1
ATOM 2355 C CA . ASP B 1 52 ? 6.862 81.922 17.103 1.00 16.99 52 ASP B CA 1
ATOM 2356 C C . ASP B 1 52 ? 5.503 81.736 16.434 1.00 18.03 52 ASP B C 1
ATOM 2357 O O . ASP B 1 52 ? 4.521 82.385 16.808 1.00 18.21 52 ASP B O 1
ATOM 2362 N N . ILE B 1 53 ? 5.462 80.868 15.428 1.00 17.33 53 ILE B N 1
ATOM 2363 C CA . ILE B 1 53 ? 4.294 80.745 14.554 1.00 16.90 53 ILE B CA 1
ATOM 2364 C C . ILE B 1 53 ? 3.387 79.599 14.995 1.00 17.49 53 ILE B C 1
ATOM 2365 O O . ILE B 1 53 ? 3.857 78.490 15.249 1.00 17.99 53 ILE B O 1
ATOM 2370 N N . GLY B 1 54 ? 2.088 79.868 15.090 1.00 17.15 54 GLY B N 1
ATOM 2371 C CA . GLY B 1 54 ? 1.169 78.900 15.666 1.00 15.84 54 GLY B CA 1
ATOM 2372 C C . GLY B 1 54 ? 1.468 78.726 17.142 1.00 16.71 54 GLY B C 1
ATOM 2373 O O . GLY B 1 54 ? 1.487 77.607 17.654 1.00 16.91 54 GLY B O 1
ATOM 2374 N N . CYS B 1 55 ? 1.689 79.847 17.825 1.00 18.19 55 CYS B N 1
ATOM 2375 C CA . CYS B 1 55 ? 2.223 79.850 19.190 1.00 17.61 55 CYS B CA 1
ATOM 2376 C C . CYS B 1 55 ? 1.246 79.361 20.262 1.00 18.67 55 CYS B C 1
ATOM 2377 O O . CYS B 1 55 ? 1.649 79.095 21.403 1.00 19.21 55 CYS B O 1
ATOM 2380 N N . GLY B 1 56 ? -0.031 79.243 19.910 1.00 17.54 56 GLY B N 1
ATOM 2381 C CA . GLY B 1 56 ? -1.030 78.899 20.903 1.00 19.06 56 GLY B CA 1
ATOM 2382 C C . GLY B 1 56 ? -1.073 79.949 21.999 1.00 19.43 56 GLY B C 1
ATOM 2383 O O . GLY B 1 56 ? -0.968 81.147 21.725 1.00 20.51 56 GLY B O 1
ATOM 2384 N N . THR B 1 57 ? -1.234 79.508 23.244 1.00 19.43 57 THR B N 1
ATOM 2385 C CA . THR B 1 57 ? -1.235 80.435 24.369 1.00 19.87 57 THR B CA 1
ATOM 2386 C C . THR B 1 57 ? 0.185 80.878 24.732 1.00 18.57 57 THR B C 1
ATOM 2387 O O . THR B 1 57 ? 0.374 81.735 25.598 1.00 19.24 57 THR B O 1
ATOM 2391 N N . GLY B 1 58 ? 1.179 80.291 24.071 1.00 18.33 58 GLY B N 1
ATOM 2392 C CA . GLY B 1 58 ? 2.555 80.729 24.233 1.00 15.85 58 GLY B CA 1
ATOM 2393 C C . GLY B 1 58 ? 3.332 80.118 25.385 1.00 16.82 58 GLY B C 1
ATOM 2394 O O . GLY B 1 58 ? 4.288 80.723 25.881 1.00 18.34 58 GLY B O 1
ATOM 2395 N N . GLY B 1 59 ? 2.954 78.918 25.809 1.00 17.51 59 GLY B N 1
ATOM 2396 C CA . GLY B 1 59 ? 3.691 78.248 26.870 1.00 17.91 59 GLY B CA 1
ATOM 2397 C C . GLY B 1 59 ? 5.168 78.151 26.523 1.00 17.86 59 GLY B C 1
ATOM 2398 O O . GLY B 1 59 ? 6.045 78.526 27.310 1.00 18.65 59 GLY B O 1
ATOM 2399 N N . GLN B 1 60 ? 5.452 77.643 25.333 1.00 16.24 60 GLN B N 1
ATOM 2400 C CA . GLN B 1 60 ? 6.836 77.515 24.876 1.00 14.64 60 GLN B CA 1
ATOM 2401 C C . GLN B 1 60 ? 7.472 78.877 24.587 1.00 16.65 60 GLN B C 1
ATOM 2402 O O . GLN B 1 60 ? 8.689 79.046 24.723 1.00 16.52 60 GLN B O 1
ATOM 2408 N N . THR B 1 61 ? 6.654 79.856 24.206 1.00 16.38 61 THR B N 1
ATOM 2409 C CA . THR B 1 61 ? 7.180 81.182 23.887 1.00 15.56 61 THR B CA 1
ATOM 2410 C C . THR B 1 61 ? 7.755 81.875 25.116 1.00 16.49 61 THR B C 1
ATOM 2411 O O . THR B 1 61 ? 8.764 82.585 25.031 1.00 16.81 61 THR B O 1
ATOM 2423 N N . VAL B 1 63 ? 9.024 80.419 27.774 1.00 15.90 63 VAL B N 1
ATOM 2424 C CA . VAL B 1 63 ? 10.274 79.732 28.089 1.00 16.80 63 VAL B CA 1
ATOM 2425 C C . VAL B 1 63 ? 11.368 80.253 27.164 1.00 17.69 63 VAL B C 1
ATOM 2426 O O . VAL B 1 63 ? 12.438 80.646 27.613 1.00 18.27 63 VAL B O 1
ATOM 2430 N N . LEU B 1 64 ? 11.081 80.267 25.866 1.00 16.44 64 LEU B N 1
ATOM 2431 C CA . LEU B 1 64 ? 12.012 80.805 24.880 1.00 16.05 64 LEU B CA 1
ATOM 2432 C C . LEU B 1 64 ? 12.445 82.230 25.256 1.00 18.91 64 LEU B C 1
ATOM 2433 O O . LEU B 1 64 ? 13.638 82.548 25.263 1.00 18.94 64 LEU B O 1
ATOM 2438 N N . ALA B 1 65 ? 11.473 83.078 25.577 1.00 18.96 65 ALA B N 1
ATOM 2439 C CA . ALA B 1 65 ? 11.727 84.487 25.879 1.00 18.52 65 ALA B CA 1
ATOM 2440 C C . ALA B 1 65 ? 12.681 84.686 27.052 1.00 17.83 65 ALA B C 1
ATOM 2441 O O . ALA B 1 65 ? 13.464 85.640 27.074 1.00 18.68 65 ALA B O 1
ATOM 2443 N N . GLY B 1 66 ? 12.612 83.791 28.033 1.00 16.91 66 GLY B N 1
ATOM 2444 C CA . GLY B 1 66 ? 13.472 83.897 29.204 1.00 17.82 66 GLY B CA 1
ATOM 2445 C C . GLY B 1 66 ? 14.917 83.544 28.894 1.00 18.75 66 GLY B C 1
ATOM 2446 O O . GLY B 1 66 ? 15.825 83.866 29.664 1.00 19.29 66 GLY B O 1
ATOM 2447 N N . HIS B 1 67 ? 15.134 82.897 27.751 1.00 17.68 67 HIS B N 1
ATOM 2448 C CA . HIS B 1 67 ? 16.453 82.377 27.411 1.00 17.35 67 HIS B CA 1
ATOM 2449 C C . HIS B 1 67 ? 17.077 83.079 26.210 1.00 19.70 67 HIS B C 1
ATOM 2450 O O . HIS B 1 67 ? 18.128 82.666 25.716 1.00 19.59 67 HIS B O 1
ATOM 2457 N N . VAL B 1 68 ? 16.424 84.139 25.744 1.00 17.90 68 VAL B N 1
ATOM 2458 C CA . VAL B 1 68 ? 16.985 84.993 24.701 1.00 19.35 68 VAL B CA 1
ATOM 2459 C C . VAL B 1 68 ? 16.826 86.434 25.135 1.00 17.96 68 VAL B C 1
ATOM 2460 O O . VAL B 1 68 ? 15.994 86.736 25.993 1.00 18.33 68 VAL B O 1
ATOM 2464 N N . THR B 1 69 ? 17.616 87.327 24.546 1.00 19.64 69 THR B N 1
ATOM 2465 C CA . THR B 1 69 ? 17.545 88.735 24.911 1.00 21.13 69 THR B CA 1
ATOM 2466 C C . THR B 1 69 ? 16.824 89.576 23.868 1.00 20.89 69 THR B C 1
ATOM 2467 O O . THR B 1 69 ? 16.526 90.747 24.114 1.00 22.73 69 THR B O 1
ATOM 2471 N N . GLY B 1 70 ? 16.526 88.977 22.716 1.00 19.69 70 GLY B N 1
ATOM 2472 C CA . GLY B 1 70 ? 15.874 89.692 21.632 1.00 20.90 70 GLY B CA 1
ATOM 2473 C C . GLY B 1 70 ? 14.362 89.819 21.764 1.00 21.39 70 GLY B C 1
ATOM 2474 O O . GLY B 1 70 ? 13.775 89.489 22.794 1.00 21.66 70 GLY B O 1
ATOM 2475 N N . GLN B 1 71 ? 13.731 90.310 20.705 1.00 22.08 71 GLN B N 1
ATOM 2476 C CA . GLN B 1 71 ? 12.291 90.522 20.689 1.00 22.77 71 GLN B CA 1
ATOM 2477 C C . GLN B 1 71 ? 11.557 89.318 20.110 1.00 22.96 71 GLN B C 1
ATOM 2478 O O . GLN B 1 71 ? 12.012 88.703 19.140 1.00 22.47 71 GLN B O 1
ATOM 2484 N N . VAL B 1 72 ? 10.413 88.987 20.697 1.00 20.79 72 VAL B N 1
ATOM 2485 C CA . VAL B 1 72 ? 9.657 87.828 20.253 1.00 19.91 72 VAL B CA 1
ATOM 2486 C C . VAL B 1 72 ? 8.230 88.217 19.903 1.00 21.36 72 VAL B C 1
ATOM 2487 O O . VAL B 1 72 ? 7.540 88.876 20.693 1.00 23.46 72 VAL B O 1
ATOM 2491 N N . THR B 1 73 ? 7.802 87.811 18.712 1.00 19.94 73 THR B N 1
ATOM 2492 C CA . THR B 1 73 ? 6.422 87.981 18.284 1.00 21.46 73 THR B CA 1
ATOM 2493 C C . THR B 1 73 ? 5.767 86.613 18.123 1.00 22.63 73 THR B C 1
ATOM 2494 O O . THR B 1 73 ? 6.215 85.794 17.324 1.00 22.94 73 THR B O 1
ATOM 2498 N N . GLY B 1 74 ? 4.711 86.362 18.888 1.00 21.54 74 GLY B N 1
ATOM 2499 C CA . GLY B 1 74 ? 3.962 85.129 18.737 1.00 21.54 74 GLY B CA 1
ATOM 2500 C C . GLY B 1 74 ? 2.806 85.381 17.790 1.00 21.90 74 GLY B C 1
ATOM 2501 O O . GLY B 1 74 ? 2.149 86.415 17.877 1.00 23.00 74 GLY B O 1
ATOM 2502 N N . LEU B 1 75 ? 2.560 84.453 16.874 1.00 20.11 75 LEU B N 1
ATOM 2503 C CA . LEU B 1 75 ? 1.424 84.596 15.968 1.00 18.97 75 LEU B CA 1
ATOM 2504 C C . LEU B 1 75 ? 0.541 83.351 16.003 1.00 17.76 75 LEU B C 1
ATOM 2505 O O . LEU B 1 75 ? 1.042 82.229 15.942 1.00 18.67 75 LEU B O 1
ATOM 2510 N N . ASP B 1 76 ? -0.771 83.544 16.113 1.00 18.78 76 ASP B N 1
ATOM 2511 C CA . ASP B 1 76 ? -1.702 82.420 16.080 1.00 20.88 76 ASP B CA 1
ATOM 2512 C C . ASP B 1 76 ? -3.023 82.775 15.392 1.00 21.70 76 ASP B C 1
ATOM 2513 O O . ASP B 1 76 ? -3.419 83.941 15.372 1.00 23.49 76 ASP B O 1
ATOM 2518 N N . PHE B 1 77 ? -3.694 81.755 14.854 1.00 23.57 77 PHE B N 1
ATOM 2519 C CA . PHE B 1 77 ? -4.979 81.895 14.143 1.00 25.44 77 PHE B CA 1
ATOM 2520 C C . PHE B 1 77 ? -6.139 82.241 15.074 1.00 23.76 77 PHE B C 1
ATOM 2521 O O . PHE B 1 77 ? -7.094 82.914 14.666 1.00 24.42 77 PHE B O 1
ATOM 2529 N N . LEU B 1 78 ? -6.063 81.766 16.317 1.00 25.20 78 LEU B N 1
ATOM 2530 C CA . LEU B 1 78 ? -7.161 81.918 17.276 1.00 23.17 78 LEU B CA 1
ATOM 2531 C C . LEU B 1 78 ? -6.969 83.111 18.213 1.00 23.60 78 LEU B C 1
ATOM 2532 O O . LEU B 1 78 ? -6.071 83.110 19.052 1.00 22.98 78 LEU B O 1
ATOM 2537 N N . SER B 1 79 ? -7.832 84.115 18.089 1.00 25.26 79 SER B N 1
ATOM 2538 C CA . SER B 1 79 ? -7.723 85.312 18.916 1.00 27.33 79 SER B CA 1
ATOM 2539 C C . SER B 1 79 ? -7.783 84.983 20.407 1.00 26.52 79 SER B C 1
ATOM 2540 O O . SER B 1 79 ? -7.125 85.633 21.211 1.00 28.07 79 SER B O 1
ATOM 2543 N N . GLY B 1 80 ? -8.576 83.979 20.767 1.00 24.93 80 GLY B N 1
ATOM 2544 C CA . GLY B 1 80 ? -8.695 83.564 22.153 1.00 25.26 80 GLY B CA 1
ATOM 2545 C C . GLY B 1 80 ? -7.368 83.109 22.741 1.00 23.88 80 GLY B C 1
ATOM 2546 O O . GLY B 1 80 ? -7.062 83.396 23.899 1.00 25.21 80 GLY B O 1
ATOM 2547 N N . PHE B 1 81 ? -6.584 82.386 21.949 1.00 20.88 81 PHE B N 1
ATOM 2548 C CA . PHE B 1 81 ? -5.252 81.973 22.381 1.00 21.20 81 PHE B CA 1
ATOM 2549 C C . PHE B 1 81 ? -4.354 83.187 22.548 1.00 21.74 81 PHE B C 1
ATOM 2550 O O . PHE B 1 81 ? -3.568 83.259 23.495 1.00 21.57 81 PHE B O 1
ATOM 2558 N N . ILE B 1 82 ? -4.448 84.128 21.610 1.00 21.74 82 ILE B N 1
ATOM 2559 C CA . ILE B 1 82 ? -3.591 85.313 21.639 1.00 21.39 82 ILE B CA 1
ATOM 2560 C C . ILE B 1 82 ? -3.921 86.234 22.818 1.00 22.60 82 ILE B C 1
ATOM 2561 O O . ILE B 1 82 ? -3.032 86.853 23.397 1.00 21.63 82 ILE B O 1
ATOM 2566 N N . ASP B 1 83 ? -5.196 86.319 23.183 1.00 24.84 83 ASP B N 1
ATOM 2567 C CA . ASP B 1 83 ? -5.571 87.078 24.370 1.00 24.28 83 ASP B CA 1
ATOM 2568 C C . ASP B 1 83 ? -4.899 86.486 25.608 1.00 25.21 83 ASP B C 1
ATOM 2569 O O . ASP B 1 83 ? -4.395 87.215 26.469 1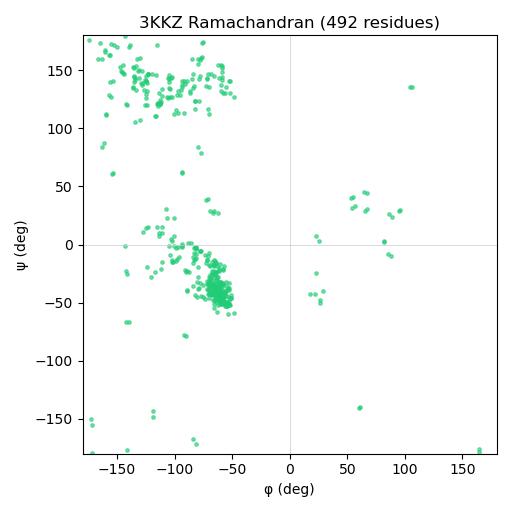.00 26.09 83 ASP B O 1
ATOM 2574 N N . ILE B 1 84 ? -4.880 85.159 25.690 1.00 22.70 84 ILE B N 1
ATOM 2575 C CA . ILE B 1 84 ? -4.231 84.486 26.810 1.00 22.36 84 ILE B CA 1
ATOM 2576 C C . ILE B 1 84 ? -2.719 84.709 26.760 1.00 22.91 84 ILE B C 1
ATOM 2577 O O . ILE B 1 84 ? -2.081 84.964 27.786 1.00 25.24 84 ILE B O 1
ATOM 2582 N N . PHE B 1 85 ? -2.157 84.608 25.560 1.00 22.64 85 PHE B N 1
ATOM 2583 C CA . PHE B 1 85 ? -0.734 84.851 25.333 1.00 21.40 85 PHE B CA 1
ATOM 2584 C C . PHE B 1 85 ? -0.356 86.217 25.885 1.00 23.49 85 PHE B C 1
ATOM 2585 O O . PHE B 1 85 ? 0.603 86.351 26.650 1.00 22.98 85 PHE B O 1
ATOM 2593 N N . ASN B 1 86 ? -1.125 87.233 25.508 1.00 22.91 86 ASN B N 1
ATOM 2594 C CA . ASN B 1 86 ? -0.811 88.590 25.924 1.00 23.42 86 ASN B CA 1
ATOM 2595 C C . ASN B 1 86 ? -1.042 88.815 27.422 1.00 25.13 86 ASN B C 1
ATOM 2596 O O . ASN B 1 86 ? -0.276 89.516 28.079 1.00 26.19 86 ASN B O 1
ATOM 2601 N N . ARG B 1 87 ? -2.077 88.185 27.962 1.00 26.02 87 ARG B N 1
ATOM 2602 C CA . ARG B 1 87 ? -2.326 88.230 29.397 1.00 27.29 87 ARG B CA 1
ATOM 2603 C C . ARG B 1 87 ? -1.122 87.658 30.134 1.00 29.02 87 ARG B C 1
ATOM 2604 O O . ARG B 1 87 ? -0.642 88.235 31.114 1.00 32.15 87 ARG B O 1
ATOM 2612 N N . ASN B 1 88 ? -0.635 86.519 29.653 1.00 28.85 88 ASN B N 1
ATOM 2613 C CA . ASN B 1 88 ? 0.518 85.857 30.261 1.00 29.28 88 ASN B CA 1
ATOM 2614 C C . ASN B 1 88 ? 1.806 86.665 30.130 1.00 30.44 88 ASN B C 1
ATOM 2615 O O . ASN B 1 88 ? 2.615 86.712 31.061 1.00 31.77 88 ASN B O 1
ATOM 2620 N N . ALA B 1 89 ? 1.997 87.299 28.976 1.00 27.78 89 ALA B N 1
ATOM 2621 C CA . ALA B 1 89 ? 3.149 88.175 28.789 1.00 26.95 89 ALA B CA 1
ATOM 2622 C C . ALA B 1 89 ? 3.100 89.348 29.769 1.00 27.68 89 ALA B C 1
ATOM 2623 O O . ALA B 1 89 ? 4.120 89.733 30.336 1.00 28.02 89 ALA B O 1
ATOM 2625 N N . ARG B 1 90 ? 1.913 89.917 29.965 1.00 27.65 90 ARG B N 1
ATOM 2626 C CA . ARG B 1 90 ? 1.756 91.027 30.902 1.00 30.48 90 ARG B CA 1
ATOM 2627 C C . ARG B 1 90 ? 1.985 90.576 32.341 1.00 32.54 90 ARG B C 1
ATOM 2628 O O . ARG B 1 90 ? 2.658 91.266 33.114 1.00 33.67 90 ARG B O 1
ATOM 2636 N N . GLN B 1 91 ? 1.423 89.423 32.698 1.00 33.09 91 GLN B N 1
ATOM 2637 C CA . GLN B 1 91 ? 1.605 88.870 34.040 1.00 36.42 91 GLN B CA 1
ATOM 2638 C C . GLN B 1 91 ? 3.087 88.654 34.311 1.00 35.22 91 GLN B C 1
ATOM 2639 O O . GLN B 1 91 ? 3.551 88.830 35.434 1.00 38.09 91 GLN B O 1
ATOM 2645 N N . SER B 1 92 ? 3.821 88.280 33.266 1.00 35.28 92 SER B N 1
ATOM 2646 C CA . SER B 1 92 ? 5.255 88.011 33.359 1.00 31.41 92 SER B CA 1
ATOM 2647 C C . SER B 1 92 ? 6.111 89.276 33.265 1.00 29.89 92 SER B C 1
ATOM 2648 O O . SER B 1 92 ? 7.327 89.222 33.455 1.00 29.31 92 SER B O 1
ATOM 2651 N N . GLY B 1 93 ? 5.479 90.408 32.969 1.00 28.55 93 GLY B N 1
ATOM 2652 C CA . GLY B 1 93 ? 6.205 91.646 32.747 1.00 28.25 93 GLY B CA 1
ATOM 2653 C C . GLY B 1 93 ? 7.087 91.586 31.509 1.00 29.13 93 GLY B C 1
ATOM 2654 O O . GLY B 1 93 ? 8.118 92.256 31.442 1.00 29.79 93 GLY B O 1
ATOM 2655 N N . LEU B 1 94 ? 6.676 90.786 30.527 1.00 27.77 94 LEU B N 1
ATOM 2656 C CA . LEU B 1 94 ? 7.445 90.603 29.296 1.00 27.47 94 LEU B CA 1
ATOM 2657 C C . LEU B 1 94 ? 6.855 91.382 28.133 1.00 27.82 94 LEU B C 1
ATOM 2658 O O . LEU B 1 94 ? 7.329 91.262 27.009 1.00 27.73 94 LEU B O 1
ATOM 2663 N N . GLN B 1 95 ? 5.821 92.174 28.395 1.00 27.29 95 GLN B N 1
ATOM 2664 C CA . GLN B 1 95 ? 5.039 92.766 27.311 1.00 29.11 95 GLN B CA 1
ATOM 2665 C C . GLN B 1 95 ? 5.820 93.782 26.477 1.00 31.30 95 GLN B C 1
ATOM 2666 O O . GLN B 1 95 ? 5.422 94.120 25.362 1.00 31.54 95 GLN B O 1
ATOM 2672 N N . ASN B 1 96 ? 6.933 94.271 27.009 1.00 32.86 96 ASN B N 1
ATOM 2673 C CA . ASN B 1 96 ? 7.729 95.243 26.271 1.00 34.90 96 ASN B CA 1
ATOM 2674 C C . ASN B 1 96 ? 8.644 94.605 25.228 1.00 33.28 96 ASN B C 1
ATOM 2675 O O . ASN B 1 96 ? 9.256 95.302 24.423 1.00 34.60 96 ASN B O 1
ATOM 2680 N N . ARG B 1 97 ? 8.742 93.282 25.231 1.00 29.55 97 ARG B N 1
ATOM 2681 C CA . ARG B 1 97 ? 9.534 92.630 24.192 1.00 29.28 97 ARG B CA 1
ATOM 2682 C C . ARG B 1 97 ? 8.946 91.309 23.700 1.00 26.21 97 ARG B C 1
ATOM 2683 O O . ARG B 1 97 ? 9.479 90.693 22.784 1.00 25.41 97 ARG B O 1
ATOM 2691 N N . VAL B 1 98 ? 7.823 90.900 24.283 1.00 24.97 98 VAL B N 1
ATOM 2692 C CA . VAL B 1 98 ? 7.104 89.719 23.806 1.00 22.81 98 VAL B CA 1
ATOM 2693 C C . VAL B 1 98 ? 5.657 90.097 23.521 1.00 23.79 98 VAL B C 1
ATOM 2694 O O . VAL B 1 98 ? 4.944 90.548 24.413 1.00 26.44 98 VAL B O 1
ATOM 2698 N N . THR B 1 99 ? 5.225 89.923 22.277 1.00 21.25 99 THR B N 1
ATOM 2699 C CA . THR B 1 99 ? 3.880 90.326 21.889 1.00 23.90 99 THR B CA 1
ATOM 2700 C C . THR B 1 99 ? 3.208 89.260 21.043 1.00 23.22 99 THR B C 1
ATOM 2701 O O . THR B 1 99 ? 3.841 88.663 20.178 1.00 23.80 99 THR B O 1
ATOM 2705 N N . GLY B 1 100 ? 1.922 89.035 21.294 1.00 21.55 100 GLY B N 1
ATOM 2706 C CA . GLY B 1 100 ? 1.133 88.099 20.516 1.00 21.68 100 GLY B CA 1
ATOM 2707 C C . GLY B 1 100 ? 0.207 88.805 19.544 1.00 22.20 100 GLY B C 1
ATOM 2708 O O . GLY B 1 100 ? -0.465 89.770 19.899 1.00 23.99 100 GLY B O 1
ATOM 2709 N N . ILE B 1 101 ? 0.176 88.326 18.307 1.00 21.84 101 ILE B N 1
ATOM 2710 C CA . ILE B 1 101 ? -0.698 88.900 17.293 1.00 23.61 101 ILE B CA 1
ATOM 2711 C C . ILE B 1 101 ? -1.523 87.808 16.624 1.00 24.02 101 ILE B C 1
ATOM 2712 O O . ILE B 1 101 ? -1.096 86.660 16.522 1.00 24.29 101 ILE B O 1
ATOM 2717 N N . VAL B 1 102 ? -2.724 88.171 16.189 1.00 24.83 102 VAL B N 1
ATOM 2718 C CA . VAL B 1 102 ? -3.589 87.237 15.495 1.00 26.02 102 VAL B CA 1
ATOM 2719 C C . VAL B 1 102 ? -3.254 87.261 14.008 1.00 26.92 102 VAL B C 1
ATOM 2720 O O . VAL B 1 102 ? -3.159 88.333 13.406 1.00 29.75 102 VAL B O 1
ATOM 2724 N N . GLY B 1 103 ? -3.060 86.084 13.420 1.00 26.39 103 GLY B N 1
ATOM 2725 C CA . GLY B 1 103 ? -2.751 85.989 12.004 1.00 27.90 103 GLY B CA 1
ATOM 2726 C C . GLY B 1 103 ? -2.770 84.557 11.505 1.00 27.80 103 GLY B C 1
ATOM 2727 O O . GLY B 1 103 ? -3.035 83.632 12.267 1.00 30.03 103 GLY B O 1
ATOM 2728 N N . SER B 1 104 ? -2.495 84.365 10.222 1.00 25.29 104 SER B N 1
ATOM 2729 C CA . SER B 1 104 ? -2.447 83.016 9.674 1.00 25.18 104 SER B CA 1
ATOM 2730 C C . SER B 1 104 ? -1.060 82.706 9.127 1.00 23.45 104 SER B C 1
ATOM 2731 O O . SER B 1 104 ? -0.434 83.560 8.511 1.00 24.36 104 SER B O 1
ATOM 2742 N N . ASP B 1 106 ? -0.118 81.102 6.691 1.00 25.00 106 ASP B N 1
ATOM 2743 C CA . ASP B 1 106 ? -0.017 81.105 5.232 1.00 26.47 106 ASP B CA 1
ATOM 2744 C C . ASP B 1 106 ? -0.054 82.532 4.684 1.00 25.26 106 ASP B C 1
ATOM 2745 O O . ASP B 1 106 ? -0.085 82.754 3.469 1.00 27.61 106 ASP B O 1
ATOM 2750 N N . ASP B 1 107 ? -0.018 83.499 5.592 1.00 27.46 107 ASP B N 1
ATOM 2751 C CA . ASP B 1 107 ? -0.102 84.905 5.223 1.00 29.11 107 ASP B CA 1
ATOM 2752 C C . ASP B 1 107 ? 0.594 85.741 6.294 1.00 27.35 107 ASP B C 1
ATOM 2753 O O . ASP B 1 107 ? -0.027 86.576 6.950 1.00 27.64 107 ASP B O 1
ATOM 2758 N N . LEU B 1 108 ? 1.892 85.498 6.466 1.00 27.02 108 LEU B N 1
ATOM 2759 C CA . LEU B 1 108 ? 2.674 86.134 7.526 1.00 26.67 108 LEU B CA 1
ATOM 2760 C C . LEU B 1 108 ? 2.920 87.609 7.238 1.00 28.60 108 LEU B C 1
ATOM 2761 O O . LEU B 1 108 ? 3.107 87.999 6.085 1.00 29.44 108 LEU B O 1
ATOM 2766 N N . PRO B 1 109 ? 2.907 88.438 8.291 1.00 29.38 109 PRO B N 1
ATOM 2767 C CA . PRO B 1 109 ? 3.010 89.895 8.142 1.00 31.75 109 PRO B CA 1
ATOM 2768 C C . PRO B 1 109 ? 4.441 90.411 8.069 1.00 33.83 109 PRO B C 1
ATOM 2769 O O . PRO B 1 109 ? 4.631 91.621 7.956 1.00 35.13 109 PRO B O 1
ATOM 2773 N N . PHE B 1 110 ? 5.424 89.516 8.112 1.00 30.36 110 PHE B N 1
ATOM 2774 C CA . PHE B 1 110 ? 6.822 89.932 8.188 1.00 27.80 110 PHE B CA 1
ATOM 2775 C C . PHE B 1 110 ? 7.394 90.361 6.840 1.00 28.15 110 PHE B C 1
ATOM 2776 O O . PHE B 1 110 ? 6.901 89.964 5.778 1.00 26.09 110 PHE B O 1
ATOM 2784 N N . ARG B 1 111 ? 8.428 91.193 6.886 1.00 29.49 111 ARG B N 1
ATOM 2785 C CA . ARG B 1 111 ? 9.112 91.590 5.663 1.00 33.30 111 ARG B CA 1
ATOM 2786 C C . ARG B 1 111 ? 10.150 90.534 5.310 1.00 30.44 111 ARG B C 1
ATOM 2787 O O . ARG B 1 111 ? 10.549 89.742 6.167 1.00 28.65 111 ARG B O 1
ATOM 2795 N N . ASN B 1 112 ? 10.559 90.501 4.043 1.00 28.19 112 ASN B N 1
ATOM 2796 C CA . ASN B 1 112 ? 11.628 89.608 3.623 1.00 30.17 112 ASN B CA 1
ATOM 2797 C C . ASN B 1 112 ? 12.888 89.840 4.449 1.00 30.41 112 ASN B C 1
ATOM 2798 O O . ASN B 1 112 ? 13.273 90.983 4.698 1.00 30.42 112 ASN B O 1
ATOM 2803 N N . GLU B 1 113 ? 13.515 88.747 4.877 1.00 29.73 113 GLU B N 1
ATOM 2804 C CA . GLU B 1 113 ? 14.766 88.798 5.635 1.00 29.01 113 GLU B CA 1
ATOM 2805 C C . GLU B 1 113 ? 14.681 89.628 6.916 1.00 28.43 113 GLU B C 1
ATOM 2806 O O . GLU B 1 113 ? 15.664 90.247 7.323 1.00 31.59 113 GLU B O 1
ATOM 2812 N N . GLU B 1 114 ? 13.515 89.625 7.555 1.00 26.04 114 GLU B N 1
ATOM 2813 C CA . GLU B 1 114 ? 13.323 90.385 8.785 1.00 25.74 114 GLU B CA 1
ATOM 2814 C C . GLU B 1 114 ? 13.806 89.622 10.012 1.00 23.59 114 GLU B C 1
ATOM 2815 O O . GLU B 1 114 ? 14.344 90.218 10.946 1.00 25.15 114 GLU B O 1
ATOM 2821 N N . LEU B 1 115 ? 13.624 88.304 9.999 1.00 21.02 115 LEU B N 1
ATOM 2822 C CA . LEU B 1 115 ? 13.747 87.503 11.218 1.00 18.77 115 LEU B CA 1
ATOM 2823 C C . LEU B 1 115 ? 15.055 86.737 11.355 1.00 17.37 115 LEU B C 1
ATOM 2824 O O . LEU B 1 115 ? 15.591 86.222 10.379 1.00 22.36 115 LEU B O 1
ATOM 2829 N N . ASP B 1 116 ? 15.539 86.629 12.589 1.00 17.82 116 ASP B N 1
ATOM 2830 C CA . ASP B 1 116 ? 16.724 85.829 12.878 1.00 18.98 116 ASP B CA 1
ATOM 2831 C C . ASP B 1 116 ? 16.343 84.401 13.222 1.00 17.98 116 ASP B C 1
ATOM 2832 O O . ASP B 1 116 ? 17.155 83.482 13.101 1.00 17.03 116 ASP B O 1
ATOM 2837 N N . LEU B 1 117 ? 15.100 84.218 13.653 1.00 17.66 117 LEU B N 1
ATOM 2838 C CA . LEU B 1 117 ? 14.654 82.918 14.129 1.00 16.30 117 LEU B CA 1
ATOM 2839 C C . LEU B 1 117 ? 13.149 82.796 13.981 1.00 16.45 117 LEU B C 1
ATOM 2840 O O . LEU B 1 117 ? 12.401 83.660 14.447 1.00 18.01 117 LEU B O 1
ATOM 2845 N N . ILE B 1 118 ? 12.714 81.729 13.319 1.00 14.85 118 ILE B N 1
ATOM 2846 C CA . ILE B 1 118 ? 11.306 81.365 13.310 1.00 16.17 118 ILE B CA 1
ATOM 2847 C C . ILE B 1 118 ? 11.146 80.076 14.092 1.00 15.98 118 ILE B C 1
ATOM 2848 O O . ILE B 1 118 ? 11.794 79.071 13.786 1.00 16.60 118 ILE B O 1
ATOM 2853 N N . TRP B 1 119 ? 10.297 80.139 15.116 1.00 15.16 119 TRP B N 1
ATOM 2854 C CA . TRP B 1 119 ? 9.987 79.022 15.990 1.00 15.35 119 TRP B CA 1
ATOM 2855 C C . TRP B 1 119 ? 8.602 78.518 15.625 1.00 14.96 119 TRP B C 1
ATOM 2856 O O . TRP B 1 119 ? 7.720 79.309 15.308 1.00 16.52 119 TRP B O 1
ATOM 2867 N N . SER B 1 120 ? 8.395 77.209 15.678 1.00 14.79 120 SER B N 1
ATOM 2868 C CA . SER B 1 120 ? 7.038 76.690 15.547 1.00 14.86 120 SER B CA 1
ATOM 2869 C C . SER B 1 120 ? 6.950 75.298 16.117 1.00 13.29 120 SER B C 1
ATOM 2870 O O . SER B 1 120 ? 7.518 74.366 15.553 1.00 15.07 120 SER B O 1
ATOM 2873 N N . GLU B 1 121 ? 6.240 75.152 17.237 1.00 13.98 121 GLU B N 1
ATOM 2874 C CA . GLU B 1 121 ? 6.080 73.835 17.844 1.00 12.40 121 GLU B CA 1
ATOM 2875 C C . GLU B 1 121 ? 4.678 73.289 17.609 1.00 13.76 121 GLU B C 1
ATOM 2876 O O . GLU B 1 121 ? 3.682 73.959 17.900 1.00 15.77 121 GLU B O 1
ATOM 2882 N N . GLY B 1 122 ? 4.616 72.086 17.048 1.00 14.85 122 GLY B N 1
ATOM 2883 C CA . GLY B 1 122 ? 3.355 71.392 16.835 1.00 17.53 122 GLY B CA 1
ATOM 2884 C C . GLY B 1 122 ? 2.345 72.205 16.049 1.00 18.59 122 GLY B C 1
ATOM 2885 O O . GLY B 1 122 ? 1.148 72.186 16.355 1.00 21.53 122 GLY B O 1
ATOM 2886 N N . ALA B 1 123 ? 2.811 72.906 15.019 1.00 17.09 123 ALA B N 1
ATOM 2887 C CA . ALA B 1 123 ? 1.934 73.828 14.294 1.00 15.15 123 ALA B CA 1
ATOM 2888 C C . ALA B 1 123 ? 2.141 73.850 12.790 1.00 17.36 123 ALA B C 1
ATOM 2889 O O . ALA B 1 123 ? 1.228 74.197 12.046 1.00 19.22 123 ALA B O 1
ATOM 2891 N N . ILE B 1 124 ? 3.338 73.499 12.329 1.00 16.73 124 ILE B N 1
ATOM 2892 C CA . ILE B 1 124 ? 3.620 73.615 10.900 1.00 15.82 124 ILE B CA 1
ATOM 2893 C C . ILE B 1 124 ? 2.739 72.681 10.063 1.00 17.96 124 ILE B C 1
ATOM 2894 O O . ILE B 1 124 ? 2.492 72.949 8.888 1.00 20.62 124 ILE B O 1
ATOM 2899 N N . TYR B 1 125 ? 2.246 71.603 10.669 1.00 20.80 125 TYR B N 1
ATOM 2900 C CA . TYR B 1 125 ? 1.354 70.669 9.965 1.00 20.25 125 TYR B CA 1
ATOM 2901 C C . TYR B 1 125 ? 0.094 71.347 9.430 1.00 21.14 125 TYR B C 1
ATOM 2902 O O . TYR B 1 125 ? -0.553 70.833 8.518 1.00 20.63 125 TYR B O 1
ATOM 2911 N N . ASN B 1 126 ? -0.270 72.491 9.999 1.00 19.91 126 ASN B N 1
ATOM 2912 C CA . ASN B 1 126 ? -1.473 73.188 9.538 1.00 19.42 126 ASN B CA 1
ATOM 2913 C C . ASN B 1 126 ? -1.350 73.687 8.105 1.00 22.42 126 ASN B C 1
ATOM 2914 O O . ASN B 1 126 ? -2.351 73.840 7.399 1.00 26.34 126 ASN B O 1
ATOM 2919 N N . ILE B 1 127 ? -0.117 73.932 7.677 1.00 21.00 127 ILE B N 1
ATOM 2920 C CA . ILE B 1 127 ? 0.149 74.389 6.321 1.00 21.96 127 ILE B CA 1
ATOM 2921 C C . ILE B 1 127 ? 0.871 73.295 5.534 1.00 21.76 127 ILE B C 1
ATOM 2922 O O . ILE B 1 127 ? 0.838 73.266 4.301 1.00 23.29 127 ILE B O 1
ATOM 2927 N N . GLY B 1 128 ? 1.503 72.382 6.264 1.00 19.47 128 GLY B N 1
ATOM 2928 C CA . GLY B 1 128 ? 2.270 71.310 5.658 1.00 20.63 128 GLY B CA 1
ATOM 2929 C C . GLY B 1 128 ? 3.759 71.563 5.813 1.00 18.80 128 GLY B C 1
ATOM 2930 O O . GLY B 1 128 ? 4.235 72.681 5.600 1.00 19.17 128 GLY B O 1
ATOM 2931 N N . PHE B 1 129 ? 4.492 70.516 6.179 1.00 19.78 129 PHE B N 1
ATOM 2932 C CA . PHE B 1 129 ? 5.922 70.628 6.475 1.00 19.32 129 PHE B CA 1
ATOM 2933 C C . PHE B 1 129 ? 6.687 71.292 5.322 1.00 20.17 129 PHE B C 1
ATOM 2934 O O . PHE B 1 129 ? 7.304 72.351 5.492 1.00 19.37 129 PHE B O 1
ATOM 2942 N N . GLU B 1 130 ? 6.645 70.684 4.145 1.00 21.24 130 GLU B N 1
ATOM 2943 C CA . GLU B 1 130 ? 7.433 71.209 3.030 1.00 21.64 130 GLU B CA 1
ATOM 2944 C C . GLU B 1 130 ? 6.995 72.606 2.624 1.00 21.30 130 GLU B C 1
ATOM 2945 O O . GLU B 1 130 ? 7.825 73.453 2.310 1.00 22.85 130 GLU B O 1
ATOM 2951 N N . ARG B 1 131 ? 5.687 72.845 2.627 1.00 20.55 131 ARG B N 1
ATOM 2952 C CA . ARG B 1 131 ? 5.175 74.157 2.271 1.00 19.35 131 ARG B CA 1
ATOM 2953 C C . ARG B 1 131 ? 5.696 75.217 3.239 1.00 20.14 131 ARG B C 1
ATOM 2954 O O . ARG B 1 131 ? 6.159 76.279 2.824 1.00 21.17 131 ARG B O 1
ATOM 2962 N N . GLY B 1 132 ? 5.607 74.931 4.533 1.00 18.29 132 GLY B N 1
ATOM 2963 C CA . GLY B 1 132 ? 6.141 75.835 5.538 1.00 18.21 132 GLY B CA 1
ATOM 2964 C C . GLY B 1 132 ? 7.638 76.071 5.380 1.00 18.83 132 GLY B C 1
ATOM 2965 O O . GLY B 1 132 ? 8.097 77.214 5.389 1.00 19.49 132 GLY B O 1
ATOM 2966 N N . LEU B 1 133 ? 8.409 74.995 5.246 1.00 18.40 133 LEU B N 1
ATOM 2967 C CA . LEU B 1 133 ? 9.854 75.135 5.041 1.00 20.06 133 LEU B CA 1
ATOM 2968 C C . LEU B 1 133 ? 10.130 76.108 3.904 1.00 22.24 133 LEU B C 1
ATOM 2969 O O . LEU B 1 133 ? 10.975 76.998 4.008 1.00 21.79 133 LEU B O 1
ATOM 2974 N N . ASN B 1 134 ? 9.396 75.941 2.812 1.00 21.95 134 ASN B N 1
ATOM 2975 C CA . ASN B 1 134 ? 9.654 76.734 1.629 1.00 21.96 134 ASN B CA 1
ATOM 2976 C C . ASN B 1 134 ? 9.112 78.162 1.722 1.00 22.86 134 ASN B C 1
ATOM 2977 O O . ASN B 1 134 ? 9.811 79.107 1.377 1.00 24.47 134 ASN B O 1
ATOM 2982 N N . GLU B 1 135 ? 7.886 78.329 2.213 1.00 22.76 135 GLU B N 1
ATOM 2983 C CA . GLU B 1 135 ? 7.290 79.667 2.287 1.00 22.79 135 GLU B CA 1
ATOM 2984 C C . GLU B 1 135 ? 7.909 80.552 3.361 1.00 22.96 135 GLU B C 1
ATOM 2985 O O . GLU B 1 135 ? 8.019 81.767 3.191 1.00 24.62 135 GLU B O 1
ATOM 2991 N N . TRP B 1 136 ? 8.313 79.956 4.475 1.00 20.58 136 TRP B N 1
ATOM 2992 C CA . TRP B 1 136 ? 8.777 80.773 5.583 1.00 19.06 136 TRP B CA 1
ATOM 2993 C C . TRP B 1 136 ? 10.205 81.240 5.365 1.00 19.15 136 TRP B C 1
ATOM 2994 O O . TRP B 1 136 ? 10.657 82.195 5.995 1.00 19.77 136 TRP B O 1
ATOM 3005 N N . ARG B 1 137 ? 10.917 80.556 4.474 1.00 19.54 137 ARG B N 1
ATOM 3006 C CA . ARG B 1 137 ? 12.326 80.850 4.240 1.00 17.47 137 ARG B CA 1
ATOM 3007 C C . ARG B 1 137 ? 12.590 82.310 3.876 1.00 19.72 137 ARG B C 1
ATOM 3008 O O . ARG B 1 137 ? 13.604 82.874 4.265 1.00 22.92 137 ARG B O 1
ATOM 3016 N N . LYS B 1 138 ? 11.683 82.929 3.129 1.00 22.53 138 LYS B N 1
ATOM 3017 C CA . LYS B 1 138 ? 11.918 84.294 2.670 1.00 25.10 138 LYS B CA 1
ATOM 3018 C C . LYS B 1 138 ? 11.926 85.305 3.818 1.00 23.30 138 LYS B C 1
ATOM 3019 O O . LYS B 1 138 ? 12.512 86.376 3.699 1.00 25.70 138 LYS B O 1
ATOM 3025 N N . TYR B 1 139 ? 11.287 84.962 4.932 1.00 20.23 139 TYR B N 1
ATOM 3026 C CA . TYR B 1 139 ? 11.216 85.878 6.068 1.00 21.34 139 TYR B CA 1
ATOM 3027 C C . TYR B 1 139 ? 12.462 85.858 6.951 1.00 21.56 139 TYR B C 1
ATOM 3028 O O . TYR B 1 139 ? 12.639 86.733 7.796 1.00 22.54 139 TYR B O 1
ATOM 3037 N N . LEU B 1 140 ? 13.321 84.864 6.752 1.00 21.35 140 LEU B N 1
ATOM 3038 C CA . LEU B 1 140 ? 14.547 84.749 7.541 1.00 20.22 140 LEU B CA 1
ATOM 3039 C C . LEU B 1 140 ? 15.707 85.498 6.909 1.00 22.37 140 LEU B C 1
ATOM 3040 O O . LEU B 1 140 ? 15.884 85.473 5.689 1.00 22.38 140 LEU B O 1
ATOM 3045 N N . LYS B 1 141 ? 16.504 86.146 7.749 1.00 22.39 141 LYS B N 1
ATOM 3046 C CA . LYS B 1 141 ? 17.804 86.644 7.323 1.00 24.01 141 LYS B CA 1
ATOM 3047 C C . LYS B 1 141 ? 18.662 85.493 6.822 1.00 22.95 141 LYS B C 1
ATOM 3048 O O . LYS B 1 141 ? 18.494 84.348 7.244 1.00 23.89 141 LYS B O 1
ATOM 3054 N N . LYS B 1 142 ? 19.576 85.797 5.909 1.00 23.50 142 LYS B N 1
ATOM 3055 C CA . LYS B 1 142 ? 20.585 84.829 5.517 1.00 25.23 142 LYS B CA 1
ATOM 3056 C C . LYS B 1 142 ? 21.317 84.394 6.775 1.00 22.83 142 LYS B C 1
ATOM 3057 O O . LYS B 1 142 ? 21.731 85.229 7.578 1.00 24.20 142 LYS B O 1
ATOM 3063 N N . GLY B 1 143 ? 21.456 83.087 6.957 1.00 21.74 143 GLY B N 1
ATOM 3064 C CA . GLY B 1 143 ? 22.089 82.557 8.149 1.00 22.99 143 GLY B CA 1
ATOM 3065 C C . GLY B 1 143 ? 21.157 82.482 9.342 1.00 21.00 143 GLY B C 1
ATOM 3066 O O . GLY B 1 143 ? 21.572 82.093 10.429 1.00 21.96 143 GLY B O 1
ATOM 3067 N N . GLY B 1 144 ? 19.897 82.861 9.148 1.00 20.50 144 GLY B N 1
ATOM 3068 C CA . GLY B 1 144 ? 18.904 82.747 10.205 1.00 17.43 144 GLY B CA 1
ATOM 3069 C C . GLY B 1 144 ? 18.441 81.312 10.384 1.00 17.65 144 GLY B C 1
ATOM 3070 O O . GLY B 1 144 ? 18.805 80.437 9.596 1.00 18.06 144 GLY B O 1
ATOM 3071 N N . TYR B 1 145 ? 17.628 81.067 11.409 1.00 16.60 145 TYR B N 1
ATOM 3072 C CA . TYR B 1 145 ? 17.244 79.703 11.770 1.00 16.39 145 TYR B CA 1
ATOM 3073 C C . TYR B 1 145 ? 15.749 79.466 11.781 1.00 16.63 145 TYR B C 1
ATOM 3074 O O . TYR B 1 145 ? 14.973 80.355 12.129 1.00 17.09 145 TYR B O 1
ATOM 3083 N N . LEU B 1 146 ? 15.374 78.242 11.420 1.00 15.26 146 LEU B N 1
ATOM 3084 C CA . LEU B 1 146 ? 14.023 77.727 11.570 1.00 17.92 146 LEU B CA 1
ATOM 3085 C C . LEU B 1 146 ? 14.123 76.619 12.601 1.00 18.07 146 LEU B C 1
ATOM 3086 O O . LEU B 1 146 ? 14.994 75.754 12.494 1.00 20.90 146 LEU B O 1
ATOM 3091 N N . ALA B 1 147 ? 13.253 76.638 13.607 1.00 13.15 147 ALA B N 1
ATOM 3092 C CA . ALA B 1 147 ? 13.220 75.574 14.600 1.00 12.38 147 ALA B CA 1
ATOM 3093 C C . ALA B 1 147 ? 11.777 75.122 14.723 1.00 14.69 147 ALA B C 1
ATOM 3094 O O . ALA B 1 147 ? 10.958 75.850 15.272 1.00 15.72 147 ALA B O 1
ATOM 3096 N N . VAL B 1 148 ? 11.461 73.941 14.198 1.00 14.47 148 VAL B N 1
ATOM 3097 C CA . VAL B 1 148 ? 10.073 73.476 14.177 1.00 12.87 148 VAL B CA 1
ATOM 3098 C C . VAL B 1 148 ? 9.961 72.025 14.594 1.00 14.40 148 VAL B C 1
ATOM 3099 O O . VAL B 1 148 ? 10.831 71.211 14.275 1.00 14.97 148 VAL B O 1
ATOM 3103 N N . SER B 1 149 ? 8.884 71.693 15.304 1.00 14.50 149 SER B N 1
ATOM 3104 C CA . SER B 1 149 ? 8.611 70.299 15.630 1.00 14.36 149 SER B CA 1
ATOM 3105 C C . SER B 1 149 ? 7.470 69.790 14.756 1.00 14.33 149 SER B C 1
ATOM 3106 O O . SER B 1 149 ? 6.522 70.523 14.457 1.00 17.41 149 SER B O 1
ATOM 3109 N N . GLU B 1 150 ? 7.583 68.539 14.333 1.00 14.21 150 GLU B N 1
ATOM 3110 C CA . GLU B 1 150 ? 6.688 67.967 13.334 1.00 17.16 150 GLU B CA 1
ATOM 3111 C C . GLU B 1 150 ? 6.466 66.486 13.630 1.00 18.09 150 GLU B C 1
ATOM 3112 O O . GLU B 1 150 ? 7.348 65.819 14.168 1.00 17.14 150 GLU B O 1
ATOM 3118 N N . CYS B 1 151 ? 5.292 65.961 13.289 1.00 19.15 151 CYS B N 1
ATOM 3119 C CA . CYS B 1 151 ? 5.046 64.547 13.541 1.00 20.75 151 CYS B CA 1
ATOM 3120 C C . CYS B 1 151 ? 5.857 63.700 12.580 1.00 17.61 151 CYS B C 1
ATOM 3121 O O . CYS B 1 151 ? 6.014 64.061 11.410 1.00 18.24 151 CYS B O 1
ATOM 3124 N N . SER B 1 152 ? 6.363 62.574 13.078 1.00 17.83 152 SER B N 1
ATOM 3125 C CA . SER B 1 152 ? 7.208 61.679 12.293 1.00 17.70 152 SER B CA 1
ATOM 3126 C C . SER B 1 152 ? 6.802 60.230 12.481 1.00 17.55 152 SER B C 1
ATOM 3127 O O . SER B 1 152 ? 6.401 59.832 13.578 1.00 17.49 152 SER B O 1
ATOM 3130 N N . TRP B 1 153 ? 6.924 59.444 11.415 1.00 17.46 153 TRP B N 1
ATOM 3131 C CA . TRP B 1 153 ? 6.933 57.992 11.532 1.00 18.46 153 TRP B CA 1
ATOM 3132 C C . TRP B 1 153 ? 8.315 57.551 12.028 1.00 18.68 153 TRP B C 1
ATOM 3133 O O . TRP B 1 153 ? 9.336 58.137 11.645 1.00 19.73 153 TRP B O 1
ATOM 3144 N N . PHE B 1 154 ? 8.355 56.505 12.847 1.00 17.37 154 PHE B N 1
ATOM 3145 C CA . PHE B 1 154 ? 9.622 55.949 13.322 1.00 17.57 154 PHE B CA 1
ATOM 3146 C C . PHE B 1 154 ? 10.073 54.736 12.512 1.00 21.37 154 PHE B C 1
ATOM 3147 O O . PHE B 1 154 ? 11.223 54.283 12.641 1.00 21.23 154 PHE B O 1
ATOM 3155 N N . THR B 1 155 ? 9.162 54.204 11.698 1.00 21.05 155 THR B N 1
ATOM 3156 C CA . THR B 1 155 ? 9.432 53.016 10.886 1.00 22.60 155 THR B CA 1
ATOM 3157 C C . THR B 1 155 ? 8.837 53.178 9.495 1.00 23.49 155 THR B C 1
ATOM 3158 O O . THR B 1 155 ? 8.080 54.117 9.245 1.00 24.68 155 THR B O 1
ATOM 3162 N N . ASP B 1 156 ? 9.155 52.245 8.603 1.00 23.48 156 ASP B N 1
ATOM 3163 C CA . ASP B 1 156 ? 8.667 52.305 7.230 1.00 26.54 156 ASP B CA 1
ATOM 3164 C C . ASP B 1 156 ? 7.331 51.592 7.051 1.00 30.52 156 ASP B C 1
ATOM 3165 O O . ASP B 1 156 ? 6.587 51.874 6.115 1.00 33.35 156 ASP B O 1
ATOM 3170 N N . GLU B 1 157 ? 7.039 50.656 7.945 1.00 31.78 157 GLU B N 1
ATOM 3171 C CA . GLU B 1 157 ? 5.756 49.974 7.928 1.00 35.28 157 GLU B CA 1
ATOM 3172 C C . GLU B 1 157 ? 5.199 49.865 9.340 1.00 33.17 157 GLU B C 1
ATOM 3173 O O . GLU B 1 157 ? 5.947 49.856 10.320 1.00 31.48 157 GLU B O 1
ATOM 3179 N N . ARG B 1 158 ? 3.878 49.793 9.436 1.00 31.73 158 ARG B N 1
ATOM 3180 C CA . ARG B 1 158 ? 3.202 49.956 10.708 1.00 30.12 158 ARG B CA 1
ATOM 3181 C C . ARG B 1 158 ? 1.816 49.355 10.586 1.00 31.55 158 ARG B C 1
ATOM 3182 O O . ARG B 1 158 ? 1.359 49.096 9.478 1.00 34.31 158 ARG B O 1
ATOM 3190 N N . PRO B 1 159 ? 1.143 49.130 11.724 1.00 31.82 159 PRO B N 1
ATOM 3191 C CA . PRO B 1 159 ? -0.221 48.591 11.689 1.00 32.29 159 PRO B CA 1
ATOM 3192 C C . PRO B 1 159 ? -1.165 49.495 10.905 1.00 32.04 159 PRO B C 1
ATOM 3193 O O . PRO B 1 159 ? -0.999 50.716 10.894 1.00 31.41 159 PRO B O 1
ATOM 3197 N N . ALA B 1 160 ? -2.153 48.887 10.257 1.00 33.84 160 ALA B N 1
ATOM 3198 C CA . ALA B 1 160 ? -3.080 49.620 9.407 1.00 34.86 160 ALA B CA 1
ATOM 3199 C C . ALA B 1 160 ? -3.856 50.673 10.185 1.00 34.74 160 ALA B C 1
ATOM 3200 O O . ALA B 1 160 ? -4.098 51.770 9.680 1.00 35.46 160 ALA B O 1
ATOM 3202 N N . GLU B 1 161 ? -4.240 50.349 11.415 1.00 33.35 161 GLU B N 1
ATOM 3203 C CA . GLU B 1 161 ? -5.061 51.269 12.192 1.00 35.01 161 GLU B CA 1
ATOM 3204 C C . GLU B 1 161 ? -4.378 52.623 12.369 1.00 33.15 161 GLU B C 1
ATOM 3205 O O . GLU B 1 161 ? -4.993 53.663 12.154 1.00 35.38 161 GLU B O 1
ATOM 3211 N N . ILE B 1 162 ? -3.105 52.620 12.746 1.00 32.22 162 ILE B N 1
ATOM 3212 C CA . ILE B 1 162 ? -2.423 53.888 12.989 1.00 30.70 162 ILE B CA 1
ATOM 3213 C C . ILE B 1 162 ? -2.068 54.585 11.675 1.00 29.37 162 ILE B C 1
ATOM 3214 O O . ILE B 1 162 ? -2.129 55.808 11.579 1.00 29.04 162 ILE B O 1
ATOM 3219 N N . ASN B 1 163 ? -1.723 53.810 10.654 1.00 29.74 163 ASN B N 1
ATOM 3220 C CA . ASN B 1 163 ? -1.482 54.400 9.344 1.00 29.73 163 ASN B CA 1
ATOM 3221 C C . ASN B 1 163 ? -2.729 55.108 8.831 1.00 29.92 163 ASN B C 1
ATOM 3222 O O . ASN B 1 163 ? -2.657 56.241 8.356 1.00 29.05 163 ASN B O 1
ATOM 3227 N N . ASP B 1 164 ? -3.872 54.431 8.935 1.00 32.34 164 ASP B N 1
ATOM 3228 C CA . ASP B 1 164 ? -5.139 54.979 8.454 1.00 34.75 164 ASP B CA 1
ATOM 3229 C C . ASP B 1 164 ? -5.525 56.256 9.195 1.00 35.68 164 ASP B C 1
ATOM 3230 O O . ASP B 1 164 ? -6.029 57.201 8.590 1.00 37.28 164 ASP B O 1
ATOM 3235 N N . PHE B 1 165 ? -5.283 56.282 10.503 1.00 34.40 165 PHE B N 1
ATOM 3236 C CA . PHE B 1 165 ? -5.579 57.465 11.305 1.00 35.07 165 PHE B CA 1
ATOM 3237 C C . PHE B 1 165 ? -4.828 58.690 10.789 1.00 33.09 165 PHE B C 1
ATOM 3238 O O . PHE B 1 165 ? -5.415 59.757 10.602 1.00 34.54 165 PHE B O 1
ATOM 3246 N N . TRP B 1 166 ? -3.529 58.533 10.557 1.00 30.40 166 TRP B N 1
ATOM 3247 C CA . TRP B 1 166 ? -2.716 59.645 10.074 1.00 26.95 166 TRP B CA 1
ATOM 3248 C C . TRP B 1 166 ? -3.011 60.023 8.622 1.00 29.13 166 TRP B C 1
ATOM 3249 O O . TRP B 1 166 ? -2.977 61.206 8.266 1.00 29.37 166 TRP B O 1
ATOM 3268 N N . ASP B 1 168 ? -5.696 60.099 7.308 1.00 41.82 168 ASP B N 1
ATOM 3269 C CA . ASP B 1 168 ? -6.922 60.872 7.396 1.00 43.37 168 ASP B CA 1
ATOM 3270 C C . ASP B 1 168 ? -6.658 62.240 8.022 1.00 40.63 168 ASP B C 1
ATOM 3271 O O . ASP B 1 168 ? -7.167 63.257 7.552 1.00 42.63 168 ASP B O 1
ATOM 3276 N N . ALA B 1 169 ? -5.848 62.255 9.078 1.00 34.67 169 ALA B N 1
ATOM 3277 C CA . ALA B 1 169 ? -5.605 63.470 9.852 1.00 33.82 169 ALA B CA 1
ATOM 3278 C C . ALA B 1 169 ? -4.543 64.383 9.235 1.00 33.56 169 ALA B C 1
ATOM 3279 O O . ALA B 1 169 ? -4.713 65.602 9.184 1.00 36.71 169 ALA B O 1
ATOM 3281 N N . TYR B 1 170 ? -3.451 63.787 8.772 1.00 29.97 170 TYR B N 1
ATOM 3282 C CA . TYR B 1 170 ? -2.309 64.546 8.256 1.00 27.66 170 TYR B CA 1
ATOM 3283 C C . TYR B 1 170 ? -1.410 63.632 7.435 1.00 26.02 170 TYR B C 1
ATOM 3284 O O . TYR B 1 170 ? -0.429 63.096 7.943 1.00 24.53 170 TYR B O 1
ATOM 3293 N N . PRO B 1 171 ? -1.752 63.446 6.155 1.00 29.36 171 PRO B N 1
ATOM 3294 C CA . PRO B 1 171 ? -1.047 62.487 5.297 1.00 29.39 171 PRO B CA 1
ATOM 3295 C C . PRO B 1 171 ? 0.410 62.861 5.056 1.00 27.72 171 PRO B C 1
ATOM 3296 O O . PRO B 1 171 ? 1.169 62.022 4.575 1.00 29.73 171 PRO B O 1
ATOM 3300 N N . GLU B 1 172 ? 0.801 64.091 5.379 1.00 25.76 172 GLU B N 1
ATOM 3301 C CA . GLU B 1 172 ? 2.176 64.508 5.122 1.00 23.70 172 GLU B CA 1
ATOM 3302 C C . GLU B 1 172 ? 3.176 63.962 6.156 1.00 22.21 172 GLU B C 1
ATOM 3303 O O . GLU B 1 172 ? 4.385 64.125 6.002 1.00 20.80 172 GLU B O 1
ATOM 3309 N N . ILE B 1 173 ? 2.682 63.297 7.195 1.00 21.64 173 ILE B N 1
ATOM 3310 C CA . ILE B 1 173 ? 3.576 62.656 8.158 1.00 20.63 173 ILE B CA 1
ATOM 3311 C C . ILE B 1 173 ? 4.557 61.759 7.397 1.00 20.21 173 ILE B C 1
ATOM 3312 O O . ILE B 1 173 ? 4.184 61.111 6.423 1.00 20.21 173 ILE B O 1
ATOM 3317 N N . ASP B 1 174 ? 5.814 61.733 7.828 1.00 18.90 174 ASP B N 1
ATOM 3318 C CA . ASP B 1 174 ? 6.844 61.030 7.070 1.00 18.04 174 ASP B CA 1
ATOM 3319 C C . ASP B 1 174 ? 7.944 60.566 8.018 1.00 17.61 174 ASP B C 1
ATOM 3320 O O . ASP B 1 174 ? 7.954 60.938 9.197 1.00 18.37 174 ASP B O 1
ATOM 3325 N N . THR B 1 175 ? 8.867 59.759 7.506 1.00 15.55 175 THR B N 1
ATOM 3326 C CA . THR B 1 175 ? 9.974 59.261 8.323 1.00 17.19 175 THR B CA 1
ATOM 3327 C C . THR B 1 175 ? 11.027 60.349 8.505 1.00 16.86 175 THR B C 1
ATOM 3328 O O . THR B 1 175 ? 11.080 61.308 7.740 1.00 16.85 175 THR B O 1
ATOM 3332 N N . ILE B 1 176 ? 11.865 60.198 9.524 1.00 14.57 176 ILE B N 1
ATOM 3333 C CA . ILE B 1 176 ? 12.861 61.216 9.843 1.00 15.06 176 ILE B CA 1
ATOM 3334 C C . ILE B 1 176 ? 13.910 61.416 8.737 1.00 16.19 176 ILE B C 1
ATOM 3335 O O . ILE B 1 176 ? 14.226 62.552 8.383 1.00 17.18 176 ILE B O 1
ATOM 3340 N N . PRO B 1 177 ? 14.450 60.320 8.179 1.00 16.58 177 PRO B N 1
ATOM 3341 C CA . PRO B 1 177 ? 15.397 60.536 7.076 1.00 15.63 177 PRO B CA 1
ATOM 3342 C C . PRO B 1 177 ? 14.760 61.309 5.922 1.00 17.79 177 PRO B C 1
ATOM 3343 O O . PRO B 1 177 ? 15.415 62.158 5.325 1.00 18.31 177 PRO B O 1
ATOM 3347 N N . ASN B 1 178 ? 13.502 61.018 5.608 1.00 18.66 178 ASN B N 1
ATOM 3348 C CA . ASN B 1 178 ? 12.803 61.758 4.561 1.00 18.34 178 ASN B CA 1
ATOM 3349 C C . ASN B 1 178 ? 12.605 63.229 4.918 1.00 17.01 178 ASN B C 1
ATOM 3350 O O . ASN B 1 178 ? 12.723 64.102 4.061 1.00 18.06 178 ASN B O 1
ATOM 3355 N N . GLN B 1 179 ? 12.306 63.504 6.184 1.00 15.98 179 GLN B N 1
ATOM 3356 C CA . GLN B 1 179 ? 12.102 64.882 6.624 1.00 13.95 179 GLN B CA 1
ATOM 3357 C C . GLN B 1 179 ? 13.410 65.677 6.633 1.00 14.32 179 GLN B C 1
ATOM 3358 O O . GLN B 1 179 ? 13.435 66.843 6.249 1.00 15.52 179 GLN B O 1
ATOM 3364 N N . VAL B 1 180 ? 14.502 65.045 7.044 1.00 15.33 180 VAL B N 1
ATOM 3365 C CA . VAL B 1 180 ? 15.796 65.725 7.000 1.00 15.98 180 VAL B CA 1
ATOM 3366 C C . VAL B 1 180 ? 16.173 66.029 5.554 1.00 16.47 180 VAL B C 1
ATOM 3367 O O . VAL B 1 180 ? 16.747 67.081 5.254 1.00 16.96 180 VAL B O 1
ATOM 3371 N N . ALA B 1 181 ? 15.843 65.110 4.654 1.00 17.04 181 ALA B N 1
ATOM 3372 C CA . ALA B 1 181 ? 16.077 65.345 3.232 1.00 16.50 181 ALA B CA 1
ATOM 3373 C C . ALA B 1 181 ? 15.262 66.538 2.747 1.00 17.13 181 ALA B C 1
ATOM 3374 O O . ALA B 1 181 ? 15.724 67.315 1.915 1.00 17.73 181 ALA B O 1
ATOM 3376 N N . LYS B 1 182 ? 14.049 66.686 3.274 1.00 16.81 182 LYS B N 1
ATOM 3377 C CA . LYS B 1 182 ? 13.194 67.804 2.887 1.00 17.14 182 LYS B CA 1
ATOM 3378 C C . LYS B 1 182 ? 13.728 69.141 3.402 1.00 16.64 182 LYS B C 1
ATOM 3379 O O . LYS B 1 182 ? 13.610 70.158 2.723 1.00 17.42 182 LYS B O 1
ATOM 3385 N N . ILE B 1 183 ? 14.312 69.136 4.601 1.00 16.24 183 ILE B N 1
ATOM 3386 C CA . ILE B 1 183 ? 14.961 70.326 5.155 1.00 15.13 183 ILE B CA 1
ATOM 3387 C C . ILE B 1 183 ? 16.082 70.790 4.225 1.00 17.08 183 ILE B C 1
ATOM 3388 O O . ILE B 1 183 ? 16.183 71.967 3.876 1.00 17.25 183 ILE B O 1
ATOM 3393 N N . HIS B 1 184 ? 16.923 69.840 3.834 1.00 17.09 184 HIS B N 1
ATOM 3394 C CA . HIS B 1 184 ? 18.053 70.082 2.942 1.00 17.36 184 HIS B CA 1
ATOM 3395 C C . HIS B 1 184 ? 17.578 70.610 1.578 1.00 18.97 184 HIS B C 1
ATOM 3396 O O . HIS B 1 184 ? 18.091 71.609 1.054 1.00 19.06 184 HIS B O 1
ATOM 3403 N N . LYS B 1 185 ? 16.587 69.935 1.014 1.00 18.31 185 LYS B N 1
ATOM 3404 C CA . LYS B 1 185 ? 16.027 70.310 -0.282 1.00 20.91 185 LYS B CA 1
ATOM 3405 C C . LYS B 1 185 ? 15.382 71.701 -0.272 1.00 20.99 185 LYS B C 1
ATOM 3406 O O . LYS B 1 185 ? 15.333 72.379 -1.304 1.00 21.49 185 LYS B O 1
ATOM 3412 N N . ALA B 1 186 ? 14.889 72.127 0.890 1.00 20.83 186 ALA B N 1
ATOM 3413 C CA . ALA B 1 186 ? 14.249 73.436 1.002 1.00 20.59 186 ALA B CA 1
ATOM 3414 C C . ALA B 1 186 ? 15.274 74.559 1.153 1.00 21.23 186 ALA B C 1
ATOM 3415 O O . ALA B 1 186 ? 14.916 75.737 1.208 1.00 23.02 186 ALA B O 1
ATOM 3417 N N . GLY B 1 187 ? 16.550 74.189 1.219 1.00 19.63 187 GLY B N 1
ATOM 3418 C CA . GLY B 1 187 ? 17.624 75.167 1.288 1.00 21.01 187 GLY B CA 1
ATOM 3419 C C . GLY B 1 187 ? 18.117 75.496 2.688 1.00 19.57 187 GLY B C 1
ATOM 3420 O O . GLY B 1 187 ? 18.574 76.609 2.950 1.00 19.83 187 GLY B O 1
ATOM 3421 N N . TYR B 1 188 ? 18.031 74.531 3.593 1.00 19.03 188 TYR B N 1
ATOM 3422 C CA . TYR B 1 188 ? 18.529 74.735 4.946 1.00 17.46 188 TYR B CA 1
ATOM 3423 C C . TYR B 1 188 ? 19.527 73.654 5.293 1.00 16.81 188 TYR B C 1
ATOM 3424 O O . TYR B 1 188 ? 19.359 72.506 4.899 1.00 19.33 188 TYR B O 1
ATOM 3433 N N . LEU B 1 189 ? 20.544 74.032 6.060 1.00 14.65 189 LEU B N 1
ATOM 3434 C CA . LEU B 1 189 ? 21.464 73.085 6.665 1.00 14.61 189 LEU B CA 1
ATOM 3435 C C . LEU B 1 189 ? 20.801 72.475 7.897 1.00 15.30 189 LEU B C 1
ATOM 3436 O O . LEU B 1 189 ? 20.372 73.204 8.787 1.00 17.19 189 LEU B O 1
ATOM 3441 N N . PRO B 1 190 ? 20.695 71.135 7.952 1.00 14.73 190 PRO B N 1
ATOM 3442 C CA . PRO B 1 190 ? 20.014 70.540 9.112 1.00 14.79 190 PRO B CA 1
ATOM 3443 C C . PRO B 1 190 ? 20.951 70.475 10.318 1.00 13.72 190 PRO B C 1
ATOM 3444 O O . PRO B 1 190 ? 21.586 69.451 10.573 1.00 14.08 190 PRO B O 1
ATOM 3448 N N . VAL B 1 191 ? 21.029 71.587 11.039 1.00 12.95 191 VAL B N 1
ATOM 3449 C CA . VAL B 1 191 ? 21.986 71.748 12.133 1.00 14.00 191 VAL B CA 1
ATOM 3450 C C . VAL B 1 191 ? 21.715 70.789 13.277 1.00 13.82 191 VAL B C 1
ATOM 3451 O O . VAL B 1 191 ? 22.644 70.265 13.897 1.00 13.91 191 VAL B O 1
ATOM 3455 N N . ALA B 1 192 ? 20.440 70.540 13.559 1.00 13.61 192 ALA B N 1
ATOM 3456 C CA . ALA B 1 192 ? 20.103 69.598 14.612 1.00 12.25 192 ALA B CA 1
ATOM 3457 C C . ALA B 1 192 ? 18.719 69.030 14.381 1.00 13.71 192 ALA B C 1
ATOM 3458 O O . ALA B 1 192 ? 17.805 69.752 13.990 1.00 15.30 192 ALA B O 1
ATOM 3460 N N . THR B 1 193 ? 18.574 67.736 14.637 1.00 12.51 193 THR B N 1
ATOM 3461 C CA . THR B 1 193 ? 17.293 67.053 14.476 1.00 13.48 193 THR B CA 1
ATOM 3462 C C . THR B 1 193 ? 17.199 66.066 15.620 1.00 13.85 193 THR B C 1
ATOM 3463 O O . THR B 1 193 ? 18.065 65.206 15.758 1.00 14.99 193 THR B O 1
ATOM 3467 N N . PHE B 1 194 ? 16.172 66.175 16.456 1.00 12.66 194 PHE B N 1
ATOM 3468 C CA . PHE B 1 194 ? 16.068 65.236 17.573 1.00 12.96 194 PHE B CA 1
ATOM 3469 C C . PHE B 1 194 ? 14.628 64.858 17.894 1.00 13.55 194 PHE B C 1
ATOM 3470 O O . PHE B 1 194 ? 13.707 65.665 17.729 1.00 14.28 194 PHE B O 1
ATOM 3478 N N . ILE B 1 195 ? 14.450 63.618 18.338 1.00 12.24 195 ILE B N 1
ATOM 3479 C CA . ILE B 1 195 ? 13.125 63.089 18.669 1.00 12.97 195 ILE B CA 1
ATOM 3480 C C . ILE B 1 195 ? 12.696 63.499 20.081 1.00 14.70 195 ILE B C 1
ATOM 3481 O O . ILE B 1 195 ? 13.486 63.444 21.028 1.00 14.79 195 ILE B O 1
ATOM 3486 N N . LEU B 1 196 ? 11.437 63.906 20.222 1.00 13.03 196 LEU B N 1
ATOM 3487 C CA . LEU B 1 196 ? 10.906 64.253 21.537 1.00 13.47 196 LEU B CA 1
ATOM 3488 C C . LEU B 1 196 ? 10.684 62.998 22.370 1.00 14.83 196 LEU B C 1
ATOM 3489 O O . LEU B 1 196 ? 10.170 61.994 21.868 1.00 15.43 196 LEU B O 1
ATOM 3494 N N . PRO B 1 197 ? 11.069 63.051 23.654 1.00 14.73 197 PRO B N 1
ATOM 3495 C CA . PRO B 1 197 ? 10.798 61.966 24.597 1.00 16.57 197 PRO B CA 1
ATOM 3496 C C . PRO B 1 197 ? 9.304 61.749 24.785 1.00 15.17 197 PRO B C 1
ATOM 3497 O O . PRO B 1 197 ? 8.502 62.676 24.605 1.00 14.86 197 PRO B O 1
ATOM 3501 N N . GLU B 1 198 ? 8.952 60.527 25.161 1.00 18.35 198 GLU B N 1
ATOM 3502 C CA . GLU B 1 198 ? 7.571 60.160 25.442 1.00 19.58 198 GLU B CA 1
ATOM 3503 C C . GLU B 1 198 ? 6.918 61.093 26.455 1.00 18.53 198 GLU B C 1
ATOM 3504 O O . GLU B 1 198 ? 5.717 61.341 26.382 1.00 18.92 198 GLU B O 1
ATOM 3510 N N . ASN B 1 199 ? 7.683 61.615 27.408 1.00 17.64 199 ASN B N 1
ATOM 3511 C CA . ASN B 1 199 ? 7.046 62.439 28.442 1.00 18.73 199 ASN B CA 1
ATOM 3512 C C . ASN B 1 199 ? 6.454 63.734 27.894 1.00 17.19 199 ASN B C 1
ATOM 3513 O O . ASN B 1 199 ? 5.597 64.352 28.532 1.00 17.32 199 ASN B O 1
ATOM 3518 N N . CYS B 1 200 ? 6.888 64.125 26.697 1.00 16.36 200 CYS B N 1
ATOM 3519 C CA . CYS B 1 200 ? 6.361 65.319 26.039 1.00 14.26 200 CYS B CA 1
ATOM 3520 C C . CYS B 1 200 ? 4.915 65.102 25.611 1.00 15.52 200 CYS B C 1
ATOM 3521 O O . CYS B 1 200 ? 4.152 66.058 25.464 1.00 15.50 200 CYS B O 1
ATOM 3524 N N . TRP B 1 201 ? 4.568 63.840 25.382 1.00 17.27 201 TRP B N 1
ATOM 3525 C CA . TRP B 1 201 ? 3.221 63.448 24.986 1.00 17.12 201 TRP B CA 1
ATOM 3526 C C . TRP B 1 201 ? 2.332 63.162 26.185 1.00 18.21 201 TRP B C 1
ATOM 3527 O O . TRP B 1 201 ? 1.151 63.493 26.186 1.00 19.67 201 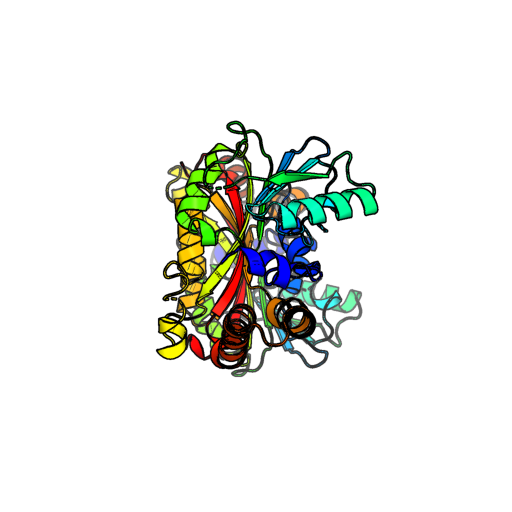TRP B O 1
ATOM 3538 N N . THR B 1 202 ? 2.899 62.520 27.198 1.00 20.05 202 THR B N 1
ATOM 3539 C CA . THR B 1 202 ? 2.112 62.063 28.345 1.00 19.75 202 THR B CA 1
ATOM 3540 C C . THR B 1 202 ? 2.037 63.122 29.445 1.00 20.41 202 THR B C 1
ATOM 3541 O O . THR B 1 202 ? 1.034 63.833 29.562 1.00 22.04 202 THR B O 1
ATOM 3545 N N . ASP B 1 203 ? 3.099 63.240 30.241 1.00 19.20 203 ASP B N 1
ATOM 3546 C CA . ASP B 1 203 ? 3.122 64.210 31.328 1.00 19.30 203 ASP B CA 1
ATOM 3547 C C . ASP B 1 203 ? 2.774 65.619 30.864 1.00 19.53 203 ASP B C 1
ATOM 3548 O O . ASP B 1 203 ? 2.076 66.358 31.567 1.00 19.79 203 ASP B O 1
ATOM 3553 N N . HIS B 1 204 ? 3.260 65.993 29.684 1.00 17.43 204 HIS B N 1
ATOM 3554 C CA . HIS B 1 204 ? 3.189 67.384 29.242 1.00 20.07 204 HIS B CA 1
ATOM 3555 C C . HIS B 1 204 ? 2.039 67.683 28.296 1.00 20.55 204 HIS B C 1
ATOM 3556 O O . HIS B 1 204 ? 1.829 68.835 27.908 1.00 22.79 204 HIS B O 1
ATOM 3563 N N . TYR B 1 205 ? 1.284 66.661 27.926 1.00 18.43 205 TYR B N 1
ATOM 3564 C CA . TYR B 1 205 ? 0.217 66.882 26.969 1.00 18.79 205 TYR B CA 1
ATOM 3565 C C . TYR B 1 205 ? -1.053 66.104 27.319 1.00 18.64 205 TYR B C 1
ATOM 3566 O O . TYR B 1 205 ? -2.068 66.706 27.672 1.00 19.95 205 TYR B O 1
ATOM 3575 N N . PHE B 1 206 ? -1.005 64.777 27.249 1.00 18.34 206 PHE B N 1
ATOM 3576 C CA . PHE B 1 206 ? -2.221 64.002 27.503 1.00 20.49 206 PHE B CA 1
ATOM 3577 C C . PHE B 1 206 ? -2.742 64.157 28.926 1.00 21.31 206 PHE B C 1
ATOM 3578 O O . PHE B 1 206 ? -3.955 64.192 29.151 1.00 23.22 206 PHE B O 1
ATOM 3586 N N . THR B 1 207 ? -1.839 64.253 29.893 1.00 20.61 207 THR B N 1
ATOM 3587 C CA . THR B 1 207 ? -2.282 64.414 31.278 1.00 22.10 207 THR B CA 1
ATOM 3588 C C . THR B 1 207 ? -3.024 65.738 31.492 1.00 21.98 207 THR B C 1
ATOM 3589 O O . THR B 1 207 ? -4.130 65.749 32.046 1.00 22.74 207 THR B O 1
ATOM 3593 N N . PRO B 1 208 ? -2.438 66.857 31.040 1.00 21.32 208 PRO B N 1
ATOM 3594 C CA . PRO B 1 208 ? -3.167 68.132 31.099 1.00 23.17 208 PRO B CA 1
ATOM 3595 C C . PRO B 1 208 ? -4.456 68.080 30.284 1.00 24.97 208 PRO B C 1
ATOM 3596 O O . PRO B 1 208 ? -5.445 68.726 30.642 1.00 26.90 208 PRO B O 1
ATOM 3600 N N . LYS B 1 209 ? -4.445 67.324 29.194 1.00 21.02 209 LYS B N 1
ATOM 3601 C CA . LYS B 1 209 ? -5.613 67.249 28.327 1.00 22.76 209 LYS B CA 1
ATOM 3602 C C . LYS B 1 2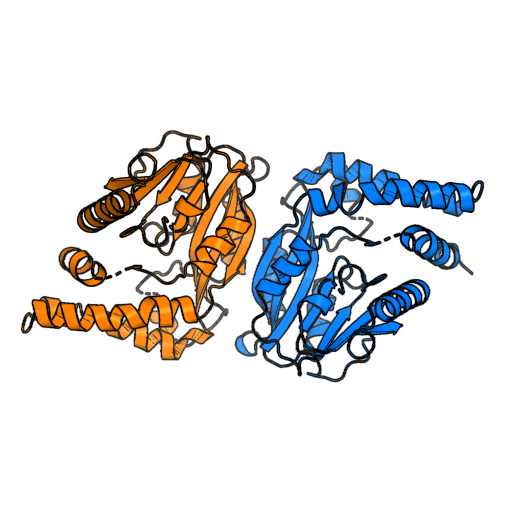09 ? -6.795 66.583 29.021 1.00 22.19 209 LYS B C 1
ATOM 3603 O O . LYS B 1 209 ? -7.942 67.020 28.870 1.00 25.05 209 LYS B O 1
ATOM 3609 N N . VAL B 1 210 ? -6.526 65.526 29.783 1.00 21.08 210 VAL B N 1
ATOM 3610 C CA . VAL B 1 210 ? -7.595 64.855 30.527 1.00 22.57 210 VAL B CA 1
ATOM 3611 C C . VAL B 1 210 ? -8.227 65.815 31.531 1.00 22.50 210 VAL B C 1
ATOM 3612 O O . VAL B 1 210 ? -9.456 65.845 31.693 1.00 24.18 210 VAL B O 1
ATOM 3616 N N . ALA B 1 211 ? -7.394 66.606 32.203 1.00 22.16 211 ALA B N 1
ATOM 3617 C CA . ALA B 1 211 ? -7.901 67.583 33.163 1.00 22.89 211 ALA B CA 1
ATOM 3618 C C . ALA B 1 211 ? -8.738 68.639 32.445 1.00 21.87 211 ALA B C 1
ATOM 3619 O O . ALA B 1 211 ? -9.798 69.038 32.926 1.00 24.47 211 ALA B O 1
ATOM 3621 N N . ALA B 1 212 ? -8.262 69.084 31.286 1.00 20.46 212 ALA B N 1
ATOM 3622 C CA . ALA B 1 212 ? -8.999 70.067 30.501 1.00 20.70 212 ALA B CA 1
ATOM 3623 C C . ALA B 1 212 ? -10.328 69.480 30.062 1.00 22.25 212 ALA B C 1
ATOM 3624 O O . ALA B 1 212 ? -11.344 70.173 30.022 1.00 23.90 212 ALA B O 1
ATOM 3626 N N . GLN B 1 213 ? -10.306 68.191 29.747 1.00 21.24 213 GLN B N 1
ATOM 3627 C CA . GLN B 1 213 ? -11.492 67.455 29.338 1.00 23.40 213 GLN B CA 1
ATOM 3628 C C . GLN B 1 213 ? -12.576 67.477 30.424 1.00 22.39 213 GLN B C 1
ATOM 3629 O O . GLN B 1 213 ? -13.744 67.744 30.140 1.00 24.26 213 GLN B O 1
ATOM 3635 N N . LYS B 1 214 ? -12.194 67.205 31.670 1.00 22.60 214 LYS B N 1
ATOM 3636 C CA . LYS B 1 214 ? -13.164 67.236 32.767 1.00 22.31 214 LYS B CA 1
ATOM 3637 C C . LYS B 1 214 ? -13.796 68.621 32.920 1.00 23.44 214 LYS B C 1
ATOM 3638 O O . LYS B 1 214 ? -15.004 68.742 33.142 1.00 24.15 214 LYS B O 1
ATOM 3644 N N . ILE B 1 215 ? -12.975 69.664 32.816 1.00 23.54 215 ILE B N 1
ATOM 3645 C CA . ILE B 1 215 ? -13.456 71.039 32.978 1.00 21.38 215 ILE B CA 1
ATOM 3646 C C . ILE B 1 215 ? -14.420 71.393 31.853 1.00 22.99 215 ILE B C 1
ATOM 3647 O O . ILE B 1 215 ? -15.476 71.999 32.072 1.00 24.37 215 ILE B O 1
ATOM 3652 N N . PHE B 1 216 ? -14.042 70.992 30.647 1.00 24.03 216 PHE B N 1
ATOM 3653 C CA . PHE B 1 216 ? -14.830 71.211 29.438 1.00 24.46 216 PHE B CA 1
ATOM 3654 C C . PHE B 1 216 ? -16.179 70.513 29.545 1.00 25.44 216 PHE B C 1
ATOM 3655 O O . PHE B 1 216 ? -17.221 71.115 29.271 1.00 27.15 216 PHE B O 1
ATOM 3663 N N . LEU B 1 217 ? -16.161 69.244 29.944 1.00 25.59 217 LEU B N 1
ATOM 3664 C CA . LEU B 1 217 ? -17.404 68.477 30.073 1.00 28.44 217 LEU B CA 1
ATOM 3665 C C . LEU B 1 217 ? -18.299 68.984 31.198 1.00 29.03 217 LEU B C 1
ATOM 3666 O O . LEU B 1 217 ? -19.513 68.781 31.176 1.00 32.04 217 LEU B O 1
ATOM 3671 N N . THR B 1 218 ? -17.705 69.637 32.188 1.00 26.62 218 THR B N 1
ATOM 3672 C CA . THR B 1 218 ? -18.499 70.229 33.260 1.00 28.51 218 THR B CA 1
ATOM 3673 C C . THR B 1 218 ? -19.182 71.499 32.763 1.00 28.77 218 THR B C 1
ATOM 3674 O O . THR B 1 218 ? -20.382 71.722 32.993 1.00 30.56 218 THR B O 1
ATOM 3678 N N . LYS B 1 219 ? -18.411 72.327 32.067 1.00 29.05 219 LYS B N 1
ATOM 3679 C CA . LYS B 1 219 ? -18.920 73.581 31.523 1.00 29.86 219 LYS B CA 1
ATOM 3680 C C . LYS B 1 219 ? -20.041 73.330 30.522 1.00 30.75 219 LYS B C 1
ATOM 3681 O O . LYS B 1 219 ? -21.066 74.033 30.521 1.00 31.64 219 LYS B O 1
ATOM 3687 N N . TYR B 1 220 ? -19.845 72.325 29.675 1.00 29.76 220 TYR B N 1
ATOM 3688 C CA . TYR B 1 220 ? -20.812 71.996 28.632 1.00 31.35 220 TYR B CA 1
ATOM 3689 C C . TYR B 1 220 ? -21.588 70.710 28.913 1.00 34.99 220 TYR B C 1
ATOM 3690 O O . TYR B 1 220 ? -21.986 70.005 27.981 1.00 35.57 220 TYR B O 1
ATOM 3699 N N . ALA B 1 221 ? -21.803 70.410 30.190 1.00 36.97 221 ALA B N 1
ATOM 3700 C CA . ALA B 1 221 ? -22.530 69.205 30.571 1.00 40.20 221 ALA B CA 1
ATOM 3701 C C . ALA B 1 221 ? -23.822 69.072 29.779 1.00 41.89 221 ALA B C 1
ATOM 3702 O O . ALA B 1 221 ? -24.630 69.998 29.740 1.00 41.55 221 ALA B O 1
ATOM 3704 N N . GLY B 1 222 ? -24.008 67.922 29.141 1.00 43.52 222 GLY B N 1
ATOM 3705 C CA . GLY B 1 222 ? -25.247 67.627 28.441 1.00 45.80 222 GLY B CA 1
ATOM 3706 C C . GLY B 1 222 ? -25.299 68.146 27.017 1.00 47.64 222 GLY B C 1
ATOM 3707 O O . GLY B 1 222 ? -26.233 67.844 26.271 1.00 48.49 222 GLY B O 1
ATOM 3708 N N . ASN B 1 223 ? -24.303 68.939 26.637 1.00 47.64 223 ASN B N 1
ATOM 3709 C CA . ASN B 1 223 ? -24.238 69.473 25.282 1.00 47.65 223 ASN B CA 1
ATOM 3710 C C . ASN B 1 223 ? -23.639 68.460 24.312 1.00 50.06 223 ASN B C 1
ATOM 3711 O O . ASN B 1 223 ? -22.473 68.077 24.437 1.00 48.76 223 ASN B O 1
ATOM 3716 N N . LYS B 1 224 ? -24.443 68.038 23.341 1.00 53.04 224 LYS B N 1
ATOM 3717 C CA . LYS B 1 224 ? -24.059 66.976 22.418 1.00 56.76 224 LYS B CA 1
ATOM 3718 C C . LYS B 1 224 ? -22.848 67.339 21.572 1.00 56.87 224 LYS B C 1
ATOM 3719 O O . LYS B 1 224 ? -22.039 66.474 21.236 1.00 55.91 224 LYS B O 1
ATOM 3725 N N . ILE B 1 225 ? -22.730 68.617 21.224 1.00 57.46 225 ILE B N 1
ATOM 3726 C CA . ILE B 1 225 ? -21.598 69.087 20.432 1.00 57.86 225 ILE B CA 1
ATOM 3727 C C . ILE B 1 225 ? -20.300 68.942 21.220 1.00 54.28 225 ILE B C 1
ATOM 3728 O O . ILE B 1 225 ? -19.321 68.370 20.738 1.00 53.04 225 ILE B O 1
ATOM 3733 N N . ALA B 1 226 ? -20.302 69.467 22.439 1.00 51.00 226 ALA B N 1
ATOM 3734 C CA . ALA B 1 226 ? -19.129 69.402 23.296 1.00 48.84 226 ALA B CA 1
ATOM 3735 C C . ALA B 1 226 ? -18.769 67.956 23.606 1.00 46.08 226 ALA B C 1
ATOM 3736 O O . ALA B 1 226 ? -17.594 67.600 23.659 1.00 42.46 226 ALA B O 1
ATOM 3738 N N . GLU B 1 227 ? -19.787 67.126 23.811 1.00 47.96 227 GLU B N 1
ATOM 3739 C CA . GLU B 1 227 ? -19.567 65.718 24.116 1.00 50.32 227 GLU B CA 1
ATOM 3740 C C . GLU B 1 227 ? -18.897 65.002 22.951 1.00 49.93 227 GLU B C 1
ATOM 3741 O O . GLU B 1 227 ? -18.048 64.133 23.150 1.00 48.59 227 GLU B O 1
ATOM 3747 N N . GLU B 1 228 ? -19.281 65.378 21.735 1.00 51.08 228 GLU B N 1
ATOM 3748 C CA . GLU B 1 228 ? -18.703 64.795 20.531 1.00 52.63 228 GLU B CA 1
ATOM 3749 C C . GLU B 1 228 ? -17.231 65.165 20.407 1.00 53.38 228 GLU B C 1
ATOM 3750 O O . GLU B 1 228 ? -16.371 64.294 20.276 1.00 54.86 228 GLU B O 1
ATOM 3752 N N . PHE B 1 229 ? -16.950 66.463 20.449 1.00 51.37 229 PHE B N 1
ATOM 3753 C CA . PHE B 1 229 ? -15.579 66.949 20.393 1.00 50.23 229 PHE B CA 1
ATOM 3754 C C . PHE B 1 229 ? -14.717 66.235 21.428 1.00 47.86 229 PHE B C 1
ATOM 3755 O O . PHE B 1 229 ? -13.613 65.781 21.131 1.00 46.70 229 PHE B O 1
ATOM 3763 N N . SER B 1 230 ? -15.234 66.135 22.647 1.00 46.30 230 SER B N 1
ATOM 3764 C CA . SER B 1 230 ? -14.485 65.542 23.745 1.00 44.24 230 SER B CA 1
ATOM 3765 C C . SER B 1 230 ? -14.153 64.077 23.479 1.00 47.34 230 SER B C 1
ATOM 3766 O O . SER B 1 230 ? -13.050 63.616 23.771 1.00 44.88 230 SER B O 1
ATOM 3777 N N . LEU B 1 232 ? -13.774 62.604 20.679 1.00 54.98 232 LEU B N 1
ATOM 3778 C CA . LEU B 1 232 ? -12.803 62.496 19.603 1.00 54.61 232 LEU B CA 1
ATOM 3779 C C . LEU B 1 232 ? -11.399 62.860 20.088 1.00 49.89 232 LEU B C 1
ATOM 3780 O O . LEU B 1 232 ? -10.405 62.419 19.516 1.00 49.40 232 LEU B O 1
ATOM 3785 N N . GLN B 1 233 ? -11.323 63.654 21.154 1.00 45.52 233 GLN B N 1
ATOM 3786 C CA . GLN B 1 233 ? -10.038 63.967 21.773 1.00 41.93 233 GLN B CA 1
ATOM 3787 C C . GLN B 1 233 ? -9.485 62.743 22.495 1.00 41.74 233 GLN B C 1
ATOM 3788 O O . GLN B 1 233 ? -8.275 62.528 22.538 1.00 43.93 233 GLN B O 1
ATOM 3794 N N . SER B 1 234 ? -10.382 61.940 23.060 1.00 39.33 234 SER B N 1
ATOM 3795 C CA . SER B 1 234 ? -9.986 60.721 23.757 1.00 37.06 234 SER B CA 1
ATOM 3796 C C . SER B 1 234 ? -9.319 59.731 22.808 1.00 36.44 234 SER B C 1
ATOM 3797 O O . SER B 1 234 ? -8.421 58.987 23.204 1.00 35.00 234 SER B O 1
ATOM 3800 N N . ILE B 1 235 ? -9.764 59.724 21.555 1.00 35.97 235 ILE B N 1
ATOM 3801 C CA . ILE B 1 235 ? -9.208 58.817 20.557 1.00 37.17 235 ILE B CA 1
ATOM 3802 C C . ILE B 1 235 ? -7.704 59.029 20.363 1.00 34.78 235 ILE B C 1
ATOM 3803 O O . ILE B 1 235 ? -6.946 58.068 20.248 1.00 34.39 235 ILE B O 1
ATOM 3808 N N . GLU B 1 236 ? -7.278 60.289 20.336 1.00 34.15 236 GLU B N 1
ATOM 3809 C CA . GLU B 1 236 ? -5.867 60.615 20.125 1.00 32.80 236 GLU B CA 1
ATOM 3810 C C . GLU B 1 236 ? -4.967 59.931 21.153 1.00 29.74 236 GLU B C 1
ATOM 3811 O O . GLU B 1 236 ? -3.908 59.391 20.810 1.00 28.36 236 GLU B O 1
ATOM 3817 N N . GLU B 1 237 ? -5.383 59.958 22.416 1.00 29.01 237 GLU B N 1
ATOM 3818 C CA . GLU B 1 237 ? -4.585 59.350 23.476 1.00 29.46 237 GLU B CA 1
ATOM 3819 C C . GLU B 1 237 ? -4.610 57.823 23.414 1.00 28.15 237 GLU B C 1
ATOM 3820 O O . GLU B 1 237 ? -3.597 57.168 23.674 1.00 28.06 237 GLU B O 1
ATOM 3826 N N . GLU B 1 238 ? -5.769 57.259 23.084 1.00 28.45 238 GLU B N 1
ATOM 3827 C CA . GLU B 1 238 ? -5.892 55.812 22.956 1.00 31.54 238 GLU B CA 1
ATOM 3828 C C . GLU B 1 238 ? -4.915 55.301 21.901 1.00 32.28 238 GLU B C 1
ATOM 3829 O O . GLU B 1 238 ? -4.226 54.301 22.106 1.00 35.33 238 GLU B O 1
ATOM 3835 N N . LEU B 1 239 ? -4.852 56.002 20.775 1.00 30.09 239 LEU B N 1
ATOM 3836 C CA . LEU B 1 239 ? -3.969 55.610 19.684 1.00 29.94 239 LEU B CA 1
ATOM 3837 C C . LEU B 1 239 ? -2.498 55.721 20.057 1.00 29.21 239 LEU B C 1
ATOM 3838 O O . LEU B 1 239 ? -1.691 54.870 19.677 1.00 30.46 239 LEU B O 1
ATOM 3843 N N . TYR B 1 240 ? -2.146 56.770 20.794 1.00 27.20 240 TYR B N 1
ATOM 3844 C CA . TYR B 1 240 ? -0.763 56.935 21.214 1.00 24.91 240 TYR B CA 1
ATOM 3845 C C . TYR B 1 240 ? -0.331 55.793 22.135 1.00 26.63 240 TYR B C 1
ATOM 3846 O O . TYR B 1 240 ? 0.729 55.199 21.944 1.00 26.02 240 TYR B O 1
ATOM 3855 N N . HIS B 1 241 ? -1.150 55.479 23.133 1.00 28.59 241 HIS B N 1
ATOM 3856 C CA . HIS B 1 241 ? -0.776 54.433 24.076 1.00 33.05 241 HIS B CA 1
ATOM 3857 C C . HIS B 1 241 ? -0.594 53.098 23.362 1.00 33.50 241 HIS B C 1
ATOM 3858 O O . HIS B 1 241 ? 0.274 52.304 23.717 1.00 34.77 241 HIS B O 1
ATOM 3865 N N . LYS B 1 242 ? -1.403 52.872 22.335 1.00 33.07 242 LYS B N 1
ATOM 3866 C CA . LYS B 1 242 ? -1.350 51.628 21.580 1.00 33.05 242 LYS B CA 1
ATOM 3867 C C . LYS B 1 242 ? -0.199 51.604 20.568 1.00 31.35 242 LYS B C 1
ATOM 3868 O O . LYS B 1 242 ? 0.443 50.570 20.376 1.00 31.90 242 LYS B O 1
ATOM 3874 N N . TYR B 1 243 ? 0.071 52.743 19.934 1.00 28.43 243 TYR B N 1
ATOM 3875 C CA . TYR B 1 243 ? 0.973 52.757 18.779 1.00 25.34 243 TYR B CA 1
ATOM 3876 C C . TYR B 1 243 ? 2.189 53.675 18.882 1.00 24.61 243 TYR B C 1
ATOM 3877 O O . TYR B 1 243 ? 2.832 53.956 17.876 1.00 25.26 243 TYR B O 1
ATOM 3886 N N . LYS B 1 244 ? 2.505 54.137 20.084 1.00 24.18 244 LYS B N 1
ATOM 3887 C CA . LYS B 1 244 ? 3.608 55.082 20.270 1.00 24.41 244 LYS B CA 1
ATOM 3888 C C . LYS B 1 244 ? 4.970 54.586 19.758 1.00 24.36 244 LYS B C 1
ATOM 3889 O O . LYS B 1 244 ? 5.888 55.392 19.556 1.00 25.57 244 LYS B O 1
ATOM 3895 N N . GLU B 1 245 ? 5.118 53.277 19.561 1.00 24.33 245 GLU B N 1
ATOM 3896 C CA . GLU B 1 245 ? 6.386 52.745 19.059 1.00 27.55 245 GLU B CA 1
ATOM 3897 C C . GLU B 1 245 ? 6.600 53.165 17.608 1.00 24.83 245 GLU B C 1
ATOM 3898 O O . GLU B 1 245 ? 7.722 53.134 17.097 1.00 25.76 245 GLU B O 1
ATOM 3904 N N . TYR B 1 246 ? 5.513 53.563 16.953 1.00 23.05 246 TYR B N 1
ATOM 3905 C CA . TYR B 1 246 ? 5.519 53.825 15.517 1.00 21.29 246 TYR B CA 1
ATOM 3906 C C . TYR B 1 246 ? 5.588 55.296 15.112 1.00 20.67 246 TYR B C 1
ATOM 3907 O O . TYR B 1 246 ? 5.858 55.603 13.953 1.00 21.36 246 TYR B O 1
ATOM 3916 N N . TYR B 1 247 ? 5.333 56.208 16.043 1.00 20.85 247 TYR B N 1
ATOM 3917 C CA . TYR B 1 247 ? 5.328 57.624 15.689 1.00 19.62 247 TYR B CA 1
ATOM 3918 C C . TYR B 1 247 ? 5.568 58.528 16.877 1.00 20.44 247 TYR B C 1
ATOM 3919 O O . TYR B 1 247 ? 5.435 58.112 18.026 1.00 20.96 247 TYR B O 1
ATOM 3928 N N . GLY B 1 248 ? 5.924 59.773 16.582 1.00 19.32 248 GLY B N 1
ATOM 3929 C CA . GLY B 1 248 ? 6.087 60.778 17.609 1.00 18.70 248 GLY B CA 1
ATOM 3930 C C . GLY B 1 248 ? 6.322 62.134 16.987 1.00 18.74 248 GLY B C 1
ATOM 3931 O O . GLY B 1 248 ? 5.838 62.414 15.891 1.00 19.62 248 GLY B O 1
ATOM 3932 N N . TYR B 1 249 ? 7.068 62.975 17.696 1.00 16.95 249 TYR B N 1
ATOM 3933 C CA . TYR B 1 249 ? 7.403 64.305 17.224 1.00 16.88 249 TYR B CA 1
ATOM 3934 C C . TYR B 1 249 ? 8.907 64.407 17.129 1.00 16.59 249 TYR B C 1
ATOM 3935 O O . TYR B 1 249 ? 9.629 63.823 17.945 1.00 16.91 249 TYR B O 1
ATOM 3944 N N . THR B 1 250 ? 9.370 65.171 16.147 1.00 13.67 250 THR B N 1
ATOM 3945 C CA . THR B 1 250 ? 10.798 65.416 15.954 1.00 12.45 250 THR B CA 1
ATOM 3946 C C . THR B 1 250 ? 11.001 66.920 15.838 1.00 14.50 250 THR B C 1
ATOM 3947 O O . THR B 1 250 ? 10.199 67.610 15.202 1.00 15.51 250 THR B O 1
ATOM 3951 N N . PHE B 1 251 ? 12.057 67.429 16.465 1.00 14.36 251 PHE B N 1
ATOM 3952 C CA . PHE B 1 251 ? 12.402 68.838 16.386 1.00 12.27 251 PHE B CA 1
ATOM 3953 C C . PHE B 1 251 ? 13.476 69.000 15.325 1.00 13.17 251 PHE B C 1
ATOM 3954 O O . PHE B 1 251 ? 14.481 68.280 15.345 1.00 14.49 251 PHE B O 1
ATOM 3962 N N . PHE B 1 252 ? 13.244 69.918 14.387 1.00 12.49 252 PHE B N 1
ATOM 3963 C CA . PHE B 1 252 ? 14.203 70.213 13.326 1.00 11.44 252 PHE B CA 1
ATOM 3964 C C . PHE B 1 252 ? 14.714 71.637 13.500 1.00 12.70 252 PHE B C 1
ATOM 3965 O O . PHE B 1 252 ? 13.937 72.587 13.516 1.00 15.66 252 PHE B O 1
ATOM 3973 N N . ILE B 1 253 ? 16.025 71.776 13.645 1.00 13.91 253 ILE B N 1
ATOM 3974 C CA . ILE B 1 253 ? 16.644 73.086 13.730 1.00 11.85 253 ILE B CA 1
ATOM 3975 C C . ILE B 1 253 ? 17.470 73.238 12.473 1.00 14.54 253 ILE B C 1
ATOM 3976 O O . ILE B 1 253 ? 18.363 72.425 12.200 1.00 16.30 253 ILE B O 1
ATOM 3981 N N . ALA B 1 254 ? 17.153 74.269 11.700 1.00 15.25 254 ALA B N 1
ATOM 3982 C CA . ALA B 1 254 ? 17.651 74.390 10.332 1.00 17.79 254 ALA B CA 1
ATOM 3983 C C . ALA B 1 254 ? 18.175 75.789 10.043 1.00 17.75 254 ALA B C 1
ATOM 3984 O O . ALA B 1 254 ? 17.512 76.779 10.339 1.00 18.37 254 ALA B O 1
ATOM 3986 N N . LYS B 1 255 ? 19.357 75.867 9.437 1.00 17.65 255 LYS B N 1
ATOM 3987 C CA . LYS B 1 255 ? 19.960 77.157 9.136 1.00 16.70 255 LYS B CA 1
ATOM 3988 C C . LYS B 1 255 ? 19.797 77.500 7.666 1.00 17.31 255 LYS B C 1
ATOM 3989 O O . LYS B 1 255 ? 20.156 76.707 6.798 1.00 17.28 255 LYS B O 1
ATOM 3995 N N . LYS B 1 256 ? 19.258 78.681 7.387 1.00 17.71 256 LYS B N 1
ATOM 3996 C CA . LYS B 1 256 ? 19.127 79.142 6.009 1.00 18.55 256 LYS B CA 1
ATOM 3997 C C . LYS B 1 256 ? 20.497 79.471 5.437 1.00 20.43 256 LYS B C 1
ATOM 3998 O O . LYS B 1 256 ? 21.137 80.425 5.871 1.00 23.36 256 LYS B O 1
ATOM 4004 N N . ILE B 1 257 ? 20.949 78.685 4.464 1.00 21.26 257 ILE B N 1
ATOM 4005 C CA . ILE B 1 257 ? 22.258 78.932 3.867 1.00 24.43 257 ILE B CA 1
ATOM 4006 C C . ILE B 1 257 ? 22.176 79.071 2.353 1.00 28.25 257 ILE B C 1
ATOM 4007 O O . ILE B 1 257 ? 21.413 78.369 1.694 1.00 29.58 257 ILE B O 1
ATOM 4012 N N . ARG B 1 258 ? 22.970 79.986 1.811 1.00 31.60 258 ARG B N 1
ATOM 4013 C CA . ARG B 1 258 ? 22.905 80.307 0.390 1.00 34.96 258 ARG B CA 1
ATOM 4014 C C . ARG B 1 258 ? 23.373 79.152 -0.492 1.00 33.48 258 ARG B C 1
ATOM 4015 O O . ARG B 1 258 ? 22.875 78.970 -1.604 1.00 34.14 258 ARG B O 1
ATOM 4023 N N . LEU B 1 259 ? 24.325 78.370 0.005 1.00 32.13 259 LEU B N 1
ATOM 4024 C CA . LEU B 1 259 ? 24.882 77.279 -0.782 1.00 30.97 259 LEU B CA 1
ATOM 4025 C C . LEU B 1 259 ? 23.851 76.203 -1.116 1.00 32.33 259 LEU B C 1
ATOM 4026 O O . LEU B 1 259 ? 24.077 75.380 -2.001 1.00 33.45 259 LEU B O 1
ATOM 4031 N N . LEU B 1 260 ? 22.723 76.209 -0.410 1.00 31.86 260 LEU B N 1
ATOM 4032 C CA . LEU B 1 260 ? 21.660 75.244 -0.685 1.00 33.32 260 LEU B CA 1
ATOM 4033 C C . LEU B 1 260 ? 20.535 75.861 -1.520 1.00 40.12 260 LEU B C 1
ATOM 4034 O O . LEU B 1 260 ? 19.401 75.377 -1.500 1.00 39.33 260 LEU B O 1
ATOM 4039 N N . GLU B 1 261 ? 20.873 76.930 -2.241 1.00 43.20 261 GLU B N 1
ATOM 4040 C CA . GLU B 1 261 ? 19.985 77.581 -3.212 1.00 51.08 261 GLU B CA 1
ATOM 4041 C C . GLU B 1 261 ? 19.177 78.742 -2.629 1.00 55.98 261 GLU B C 1
ATOM 4042 O O . GLU B 1 261 ? 19.685 79.540 -1.841 1.00 56.43 261 GLU B O 1
#

Foldseek 3Di:
DDLVVVVVVLLLLLCVLQDAAFDDLVRLVVLVVLQDPADLDFEEEEEQCFLPNSCVVLVVGNYAYEYEHQDVSSQVNNVVVCVVVVNVVRYHYDYDDLDDPADFQQHQEYHYEPPCLVVALLVCLQVVLRRHHAFGKYKYKDKEWQDDDDDPVVQVVCVVRPRHYHPVVSCVSLLLSQWDQSDKFFDDPCSPPVVPLPVSVVSLVVSCVVCPPPPSSVVVNVSVVVVVCCVVQVVTMGMMITMITHHPVSD/DCVCVLVLQVLQDAAFDDLVRLVVLVVLQDPADLDFEEEEEQCFLPNSCVVPVVGNYAYEYEHQDVSSQVSNCVVCVVVVNNVRYHYDYDHLDDPADFQQGQEYHYEPPCLVVALLVCLQVCLRRHHAFGKYKYKDKEWDDDDDDPVLQVVCVVRPRHYHPVVSCVSLLLSQWDFSDKFFDDPCSPPVVHVVSSVVSLVVQCVVCPPPPVSVVVNVVVVVVVCCVVGVVTMGMMITMITHHPVSD